Protein AF-A0A6G0WM34-F1 (afdb_monomer_lite)

Foldseek 3Di:
DQDWDKFKEFEAEPVRHTPDQIDIDTDGFQQFQLNVLVRVLVVCVVVDVVCVLDDSVQKFKDQFDCCCPPPVDTDDRNGGNDPNGRNDSVTHIYGYDYDQDPLLVLQQADDQFDAQDPQPVPPDPPPDDDFDQWFKQFAPVVVVLVVVPDDDVSVVVVVVQVVQEREQHAEQPGQQHPPPQDDPPPPDLQQSQLLSSSCRRRPDPPDGNVNSSVSVVRHDRDGPQSNVVSNCVSNVHPEHHYEYEYYALCSLPDPLDCPGSSNVNVVVVNCCSYPVDPYTYIYTYDYLDQDPVCSVCVPPPDDGDGGHHDQQFLCVVDPDPDPLLVVLSNLQTSLVLLSSLLVVVVVVCVVVVHDPVPDFCVVSLVSSVVVSCVVPVVVPPDDPAFDDAPRTHPDHPSNVPSSSQKDWACDPVDNDIDIDGRNSVVVVVVCPQPLCPVPVPLASVQVGDPDDCDPVNVLSNVLVVLLVLLRVQAQHKAQPCVSPPPADEDDRPQKIWGRNDRADEDEDQFQEDPDPDDDDDDHHDHDDLVPFDQRYWYQGHPPHPFARIKHWTWMAGPNDTDTAIDGDDDDDDPDDDDPVNVVVVRVVSHPDHPHD

Organism: NCBI:txid100861

Sequence (596 aa):
MANTREVWFVLVDSNGEARTSASSVDVSPNTSIDRFRKTVKAECDQECDYLKRFLSSMLRVYANEAVFDETRQPLGEGETIEETHGKFWTDPLLVVIPDPRTLLDDIKGWIEPKNLCNGQGMRWEYQLDETLLVTIWFSVDVARLAADGTAGEHKSELQKRLSEAYVFKVNFENGTSYKNDFPKENENEEFDISVRMLYQLIGIEDQTWNQFLNVVGEAKIPLICDVILKLAAVEKKDDMTIILCIDGFQHLMPNGTKADKFYRLLKSLCSIITTKTQFFLLVVCAATIHAPIQQVLASSSHERIILVPPVICGADILSPENPSEARLVEDMDGHGCALEILETLFLNYRGGNVDLADLKLDPIVEEVWTRLKAKYQDLFQWTDQVYLSIPGTEMTVDTLLQYGLFRHEISAAESSSRITCAFVILWWMIKKLPVFKDKPENFAEFFTECSDVSWHKFERFVALFRTIKSVVYEKHQVNLSEFHSGACFGDVSGLSIQEDYCRRVVQITHKGITGTKKLKANDCTPCELDNLDMNCVYINASGASAADIFLKTNLVKDGSTEYVLETIQCKREQATMTEERFYKEREKQRDLPICF

Structure (mmCIF, N/CA/C/O backbone):
data_AF-A0A6G0WM34-F1
#
_entry.id   AF-A0A6G0WM34-F1
#
loop_
_atom_site.group_PDB
_atom_site.id
_atom_site.type_symbol
_atom_site.label_atom_id
_atom_site.label_alt_id
_atom_site.label_comp_id
_atom_site.label_asym_id
_atom_site.label_entity_id
_atom_site.label_seq_id
_atom_site.pdbx_PDB_ins_code
_atom_site.Cartn_x
_atom_site.Cartn_y
_atom_site.Cartn_z
_atom_site.occupancy
_atom_site.B_iso_or_equiv
_atom_site.auth_seq_id
_atom_site.auth_comp_id
_atom_site.auth_asym_id
_atom_site.auth_atom_id
_atom_site.pdbx_PDB_model_num
ATOM 1 N N . MET A 1 1 ? 66.011 10.973 -36.290 1.00 48.12 1 MET A N 1
ATOM 2 C CA . MET A 1 1 ? 64.684 11.608 -36.442 1.00 48.12 1 MET A CA 1
ATOM 3 C C . MET A 1 1 ? 63.705 10.492 -36.752 1.00 48.12 1 MET A C 1
ATOM 5 O O . MET A 1 1 ? 64.069 9.628 -37.541 1.00 48.12 1 MET A O 1
ATOM 9 N N . ALA A 1 2 ? 62.552 10.433 -36.084 1.00 50.88 2 ALA A N 1
ATOM 10 C CA . ALA A 1 2 ? 61.511 9.476 -36.459 1.00 50.88 2 ALA A CA 1
ATOM 11 C C . ALA A 1 2 ? 60.895 9.932 -37.789 1.00 50.88 2 ALA A C 1
ATOM 13 O O . ALA A 1 2 ? 60.691 11.127 -37.978 1.00 50.88 2 ALA A O 1
ATOM 14 N N . ASN A 1 3 ? 60.666 9.001 -38.713 1.00 71.88 3 ASN A N 1
ATOM 15 C CA . ASN A 1 3 ? 60.168 9.311 -40.052 1.00 71.88 3 ASN A CA 1
ATOM 16 C C . ASN A 1 3 ? 58.634 9.402 -40.025 1.00 71.88 3 ASN A C 1
ATOM 18 O O . ASN A 1 3 ? 57.968 8.446 -40.415 1.00 71.88 3 ASN A O 1
ATOM 22 N N . THR A 1 4 ? 58.082 10.482 -39.467 1.00 82.62 4 THR A N 1
ATOM 23 C CA . THR A 1 4 ? 56.630 10.714 -39.463 1.00 82.62 4 THR A CA 1
ATOM 24 C C . THR A 1 4 ? 56.129 11.052 -40.864 1.00 82.62 4 THR A C 1
ATOM 26 O O . THR A 1 4 ? 56.872 11.578 -41.694 1.00 82.62 4 THR A O 1
ATOM 29 N N . ARG A 1 5 ? 54.864 10.724 -41.132 1.00 86.19 5 ARG A N 1
ATOM 30 C CA . ARG A 1 5 ? 54.136 11.176 -42.316 1.00 86.19 5 ARG A CA 1
ATOM 31 C C . ARG A 1 5 ? 52.870 11.907 -41.896 1.00 86.19 5 ARG A C 1
ATOM 33 O O . ARG A 1 5 ? 52.196 11.478 -40.961 1.00 86.19 5 ARG A O 1
ATOM 40 N N . GLU A 1 6 ? 52.535 12.944 -42.645 1.00 90.12 6 GLU A N 1
ATOM 41 C CA . GLU A 1 6 ? 51.240 13.606 -42.567 1.00 90.12 6 GLU A CA 1
ATOM 42 C C . GLU A 1 6 ? 50.147 12.659 -43.091 1.00 90.12 6 GLU A C 1
ATOM 44 O O . GLU A 1 6 ? 50.324 11.995 -44.119 1.00 90.12 6 GLU A O 1
ATOM 49 N N . VAL A 1 7 ? 49.031 12.574 -42.367 1.00 92.50 7 VAL A N 1
ATOM 50 C CA . VAL A 1 7 ? 47.833 11.831 -42.769 1.00 92.50 7 VAL A CA 1
ATOM 51 C C . VAL A 1 7 ? 46.611 12.726 -42.610 1.00 92.50 7 VAL A C 1
ATOM 53 O O . VAL A 1 7 ? 46.296 13.178 -41.509 1.00 92.50 7 VAL A O 1
ATOM 56 N N . TRP A 1 8 ? 45.926 12.953 -43.727 1.00 94.56 8 TRP A N 1
ATOM 57 C CA . TRP A 1 8 ? 44.715 13.752 -43.847 1.00 94.56 8 TRP A CA 1
ATOM 58 C C . TRP A 1 8 ? 43.474 12.958 -43.445 1.00 94.56 8 TRP A C 1
ATOM 60 O O . TRP A 1 8 ? 43.308 11.791 -43.815 1.00 94.56 8 TRP A O 1
ATOM 70 N N . PHE A 1 9 ? 42.584 13.613 -42.709 1.00 94.12 9 PHE A N 1
ATOM 71 C CA . PHE A 1 9 ? 41.321 13.067 -42.237 1.00 94.12 9 PHE A CA 1
ATOM 72 C C . PHE A 1 9 ? 40.219 14.129 -42.247 1.00 94.12 9 PHE A C 1
ATOM 74 O O . PHE A 1 9 ? 40.485 15.330 -42.231 1.00 94.12 9 PHE A O 1
ATOM 81 N N . VAL A 1 10 ? 38.967 13.685 -42.244 1.00 92.50 10 VAL A N 1
ATOM 82 C CA . VAL A 1 10 ? 37.790 14.544 -42.086 1.00 92.50 10 VAL A CA 1
ATOM 83 C C . VAL A 1 10 ? 36.862 13.944 -41.035 1.00 92.50 10 VAL A C 1
ATOM 85 O O . VAL A 1 10 ? 36.656 12.729 -41.003 1.00 92.50 10 VAL A O 1
ATOM 88 N N . LEU A 1 11 ? 36.322 14.788 -40.152 1.00 88.94 11 LEU A N 1
ATOM 89 C CA . LEU A 1 11 ? 35.279 14.377 -39.219 1.00 88.94 11 LEU A CA 1
ATOM 90 C C . LEU A 1 11 ? 33.930 14.414 -39.935 1.00 88.94 11 LEU A C 1
ATOM 92 O O . LEU A 1 11 ? 33.513 15.468 -40.417 1.00 88.94 11 LEU A O 1
ATOM 96 N N . VAL A 1 12 ? 33.241 13.277 -39.973 1.00 86.44 12 VAL A N 1
ATOM 97 C CA . VAL A 1 12 ? 31.900 13.123 -40.564 1.00 86.44 12 VAL A CA 1
ATOM 98 C C . VAL A 1 12 ? 30.946 12.495 -39.547 1.00 86.44 12 VAL A C 1
ATOM 100 O O . VAL A 1 12 ? 31.389 11.953 -38.532 1.00 86.44 12 VAL A O 1
ATOM 103 N N . ASP A 1 13 ? 29.642 12.564 -39.795 1.00 79.25 13 ASP A N 1
ATOM 104 C CA . ASP A 1 13 ? 28.641 11.851 -38.996 1.00 79.25 13 ASP A CA 1
ATOM 105 C C . ASP A 1 13 ? 28.274 10.460 -39.551 1.00 79.25 13 ASP A C 1
ATOM 107 O O . ASP A 1 13 ? 28.912 9.929 -40.461 1.00 79.25 13 ASP A O 1
ATOM 111 N N . SER A 1 14 ? 27.228 9.862 -38.977 1.00 74.88 14 SER A N 1
ATOM 112 C CA . SER A 1 14 ? 26.652 8.566 -39.354 1.00 74.88 14 SER A CA 1
ATOM 113 C C . SER A 1 14 ? 26.154 8.480 -40.806 1.00 74.88 14 SER A C 1
ATOM 115 O O . SER A 1 14 ? 26.047 7.371 -41.337 1.00 74.88 14 SER A O 1
ATOM 117 N N . ASN A 1 15 ? 25.874 9.618 -41.448 1.00 76.31 15 ASN A N 1
ATOM 118 C CA . ASN A 1 15 ? 25.404 9.727 -42.829 1.00 76.31 15 ASN A CA 1
ATOM 119 C C . ASN A 1 15 ? 26.519 10.131 -43.807 1.00 76.31 15 ASN A C 1
ATOM 121 O O . ASN A 1 15 ? 26.271 10.154 -45.008 1.00 76.31 15 ASN A O 1
ATOM 125 N N . GLY A 1 16 ? 27.726 10.427 -43.311 1.00 75.75 16 GLY A N 1
ATOM 126 C CA . GLY A 1 16 ? 28.846 10.923 -44.113 1.00 75.75 16 GLY A CA 1
ATOM 127 C C . GLY A 1 16 ? 28.898 12.449 -44.243 1.00 75.75 16 GLY A C 1
ATOM 128 O O . GLY A 1 16 ? 29.797 12.963 -44.904 1.00 75.75 16 GLY A O 1
ATOM 129 N N . GLU A 1 17 ? 27.999 13.204 -43.598 1.00 83.31 17 GLU A N 1
ATOM 130 C CA . GLU A 1 17 ? 28.036 14.668 -43.684 1.00 83.31 17 GLU A CA 1
ATOM 131 C C . GLU A 1 17 ? 29.235 15.230 -42.906 1.00 83.31 17 GLU A C 1
ATOM 133 O O . GLU A 1 17 ? 29.420 14.956 -41.714 1.00 83.31 17 GLU A O 1
ATOM 138 N N . ALA A 1 18 ? 30.048 16.050 -43.578 1.00 83.25 18 ALA A N 1
ATOM 139 C CA . ALA A 1 18 ? 31.234 16.670 -42.997 1.00 83.25 18 ALA A CA 1
ATOM 140 C C . ALA A 1 18 ? 30.883 17.613 -41.834 1.00 83.25 18 ALA A C 1
ATOM 142 O O . ALA A 1 18 ? 30.143 18.588 -41.979 1.00 83.25 18 ALA A O 1
ATOM 143 N N . ARG A 1 19 ? 31.463 17.333 -40.663 1.00 78.31 19 ARG A N 1
ATOM 144 C CA . ARG A 1 19 ? 31.359 18.142 -39.439 1.00 78.31 19 ARG A CA 1
ATOM 145 C C . ARG A 1 19 ? 32.532 19.107 -39.272 1.00 78.31 19 ARG A C 1
ATOM 147 O O . ARG A 1 19 ? 32.386 20.111 -38.579 1.00 78.31 19 ARG A O 1
ATOM 154 N N . THR A 1 20 ? 33.655 18.847 -39.939 1.00 78.81 20 THR A N 1
ATOM 155 C CA . THR A 1 20 ? 34.790 19.771 -40.070 1.00 78.81 20 THR A CA 1
ATOM 156 C C . THR A 1 20 ? 35.286 19.822 -41.511 1.00 78.81 20 THR A C 1
ATOM 158 O O . THR A 1 20 ? 34.991 18.939 -42.314 1.00 78.81 20 THR A O 1
ATOM 161 N N . SER A 1 21 ? 36.109 20.821 -41.830 1.00 82.88 21 SER A N 1
ATOM 162 C CA . SER A 1 21 ? 37.029 20.728 -42.969 1.00 82.88 21 SER A CA 1
ATOM 163 C C . SER A 1 21 ? 38.001 19.553 -42.782 1.00 82.88 21 SER A C 1
ATOM 165 O O . SER A 1 21 ? 38.206 19.085 -41.656 1.00 82.88 21 SER A O 1
ATOM 167 N N . ALA A 1 22 ? 38.630 19.102 -43.869 1.00 83.06 22 ALA A N 1
ATOM 168 C CA . ALA A 1 22 ? 39.743 18.163 -43.779 1.00 83.06 22 ALA A CA 1
ATOM 169 C C . ALA A 1 22 ? 40.917 18.793 -43.005 1.00 83.06 22 ALA A C 1
ATOM 171 O O . ALA A 1 22 ? 41.281 19.944 -43.254 1.00 83.06 22 ALA A O 1
ATOM 172 N N . SER A 1 23 ? 41.492 18.027 -42.082 1.00 88.12 23 SER A N 1
ATOM 173 C CA . SER A 1 23 ? 42.667 18.372 -41.274 1.00 88.12 23 SER A CA 1
ATOM 174 C C . SER A 1 23 ? 43.684 17.225 -41.348 1.00 88.12 23 SER A C 1
ATOM 176 O O . SER A 1 23 ? 43.436 16.216 -42.012 1.00 88.12 23 SER A O 1
ATOM 178 N N . SER A 1 24 ? 44.839 17.358 -40.706 1.00 90.75 24 SER A N 1
ATOM 179 C CA . SER A 1 24 ? 45.933 16.389 -40.797 1.00 90.75 24 SER A CA 1
ATOM 180 C C . SER A 1 24 ? 46.621 16.147 -39.460 1.00 90.75 24 SER A C 1
ATOM 182 O O . SER A 1 24 ? 46.715 17.045 -38.631 1.00 90.75 24 SER A O 1
ATOM 184 N N . VAL A 1 25 ? 47.154 14.939 -39.268 1.00 92.00 25 VAL A N 1
ATOM 185 C CA . VAL A 1 25 ? 47.993 14.585 -38.111 1.00 92.00 25 VAL A CA 1
ATOM 186 C C . VAL A 1 25 ? 49.277 13.885 -38.548 1.00 92.00 25 VAL A C 1
ATOM 188 O O . VAL A 1 25 ? 49.278 13.085 -39.485 1.00 92.00 25 VAL A O 1
ATOM 191 N N . ASP A 1 26 ? 50.368 14.145 -37.828 1.00 91.25 26 ASP A N 1
ATOM 192 C CA . ASP A 1 26 ? 51.632 13.424 -37.983 1.00 91.25 26 ASP A CA 1
ATOM 193 C C . ASP A 1 26 ? 51.549 12.026 -37.349 1.00 91.25 26 ASP A C 1
ATOM 195 O O . ASP A 1 26 ? 51.335 11.869 -36.142 1.00 91.25 26 ASP A O 1
ATOM 199 N N . VAL A 1 27 ? 51.779 10.983 -38.149 1.00 88.44 27 VAL A N 1
ATOM 200 C CA . VAL A 1 27 ? 51.793 9.587 -37.688 1.00 88.44 27 VAL A CA 1
ATOM 201 C C . VAL A 1 27 ? 53.125 8.902 -37.977 1.00 88.44 27 VAL A C 1
ATOM 203 O O . VAL A 1 27 ? 53.781 9.143 -38.989 1.00 88.44 27 VAL A O 1
ATOM 206 N N . SER A 1 28 ? 53.535 7.993 -37.090 1.00 86.62 28 SER A N 1
ATOM 207 C CA . SER A 1 28 ? 54.691 7.119 -37.341 1.00 86.62 28 SER A CA 1
ATOM 208 C C . SER A 1 28 ? 54.353 6.033 -38.381 1.00 86.62 28 SER A C 1
ATOM 210 O O . SER A 1 28 ? 53.182 5.651 -38.500 1.00 86.62 28 SER A O 1
ATOM 212 N N . PRO A 1 29 ? 55.346 5.441 -39.071 1.00 76.75 29 PRO A N 1
ATOM 213 C CA . PRO A 1 29 ? 55.137 4.245 -39.882 1.00 76.75 29 PRO A CA 1
ATOM 214 C C . PRO A 1 29 ? 54.590 3.116 -39.001 1.00 76.75 29 PRO A C 1
ATOM 216 O O . PRO A 1 29 ? 54.995 2.985 -37.843 1.00 76.75 29 PRO A O 1
ATOM 219 N N . ASN A 1 30 ? 53.668 2.312 -39.533 1.00 82.56 30 ASN A N 1
ATOM 220 C CA . ASN A 1 30 ? 52.960 1.256 -38.795 1.00 82.56 30 ASN A CA 1
ATOM 221 C C . ASN A 1 30 ? 52.139 1.764 -37.585 1.00 82.56 30 ASN A C 1
ATOM 223 O O . ASN A 1 30 ? 51.951 1.043 -36.604 1.00 82.56 30 ASN A O 1
ATOM 227 N N . THR A 1 31 ? 51.642 3.007 -37.622 1.00 88.62 31 THR A N 1
ATOM 228 C CA . THR A 1 31 ? 50.645 3.480 -36.644 1.00 88.62 31 THR A CA 1
ATOM 229 C C . THR A 1 31 ? 49.359 2.667 -36.797 1.00 88.62 31 THR A C 1
ATOM 231 O O . THR A 1 31 ? 48.813 2.586 -37.897 1.00 88.62 31 THR A O 1
ATOM 234 N N . SER A 1 32 ? 48.890 2.058 -35.704 1.00 90.94 32 SER A N 1
ATOM 235 C CA . SER A 1 32 ? 47.617 1.331 -35.677 1.00 90.94 32 SER A CA 1
ATOM 236 C C . SER A 1 32 ? 46.420 2.279 -35.677 1.00 90.94 32 SER A C 1
ATOM 238 O O . SER A 1 32 ? 46.528 3.420 -35.219 1.00 90.94 32 SER A O 1
ATOM 240 N N . ILE A 1 33 ? 45.260 1.794 -36.122 1.00 90.44 33 ILE A N 1
ATOM 241 C CA . ILE A 1 33 ? 44.013 2.568 -36.116 1.00 90.44 33 ILE A CA 1
ATOM 242 C C . ILE A 1 33 ? 43.632 3.027 -34.695 1.00 90.44 33 ILE A C 1
ATOM 244 O O . ILE A 1 33 ? 43.254 4.183 -34.524 1.00 90.44 33 ILE A O 1
ATOM 248 N N . ASP A 1 34 ? 43.819 2.208 -33.652 1.00 85.62 34 ASP A N 1
ATOM 249 C CA . ASP A 1 34 ? 43.636 2.650 -32.253 1.00 85.62 34 ASP A CA 1
ATOM 250 C C . ASP A 1 34 ? 44.518 3.865 -31.888 1.00 85.62 34 ASP A C 1
ATOM 252 O O . ASP A 1 34 ? 44.044 4.845 -31.302 1.00 85.62 34 ASP A O 1
ATOM 256 N N . ARG A 1 35 ? 45.804 3.838 -32.263 1.00 88.75 35 ARG A N 1
ATOM 257 C CA . ARG A 1 35 ? 46.723 4.950 -31.985 1.00 88.75 35 ARG A CA 1
ATOM 258 C C . ARG A 1 35 ? 46.360 6.186 -32.808 1.00 88.75 35 ARG A C 1
ATOM 260 O O . ARG A 1 35 ? 46.401 7.286 -32.270 1.00 88.75 35 ARG A O 1
ATOM 267 N N . PHE A 1 36 ? 45.945 6.006 -34.060 1.00 92.94 36 PHE A N 1
ATOM 268 C CA . PHE A 1 36 ? 45.454 7.083 -34.917 1.00 92.94 36 PHE A CA 1
ATOM 269 C C . PHE A 1 36 ? 44.232 7.788 -34.323 1.00 92.94 36 PHE A C 1
ATOM 271 O O . PHE A 1 36 ? 44.251 9.006 -34.178 1.00 92.94 36 PHE A O 1
ATOM 278 N N . ARG A 1 37 ? 43.211 7.035 -33.884 1.00 90.88 37 ARG A N 1
ATOM 279 C CA . ARG A 1 37 ? 42.016 7.593 -33.223 1.00 90.88 37 ARG A CA 1
ATOM 280 C C . ARG A 1 37 ? 42.375 8.418 -31.982 1.00 90.88 37 ARG A C 1
ATOM 282 O O . ARG A 1 37 ? 41.732 9.428 -31.707 1.00 90.88 37 ARG A O 1
ATOM 289 N N . LYS A 1 38 ? 43.399 8.002 -31.224 1.00 89.44 38 LYS A N 1
ATOM 290 C CA . LYS A 1 38 ? 43.920 8.749 -30.064 1.00 89.44 38 LYS A CA 1
ATOM 291 C C . LYS A 1 38 ? 44.612 10.049 -30.479 1.00 89.44 38 LYS A C 1
ATOM 293 O O . LYS A 1 38 ? 44.345 11.067 -29.848 1.00 89.44 38 LYS A O 1
ATOM 298 N N . THR A 1 39 ? 45.430 10.037 -31.534 1.00 91.44 39 THR A N 1
ATOM 299 C CA . THR A 1 39 ? 46.058 11.253 -32.081 1.00 91.44 39 THR A CA 1
ATOM 300 C C . THR A 1 39 ? 45.012 12.225 -32.629 1.00 91.44 39 THR A C 1
ATOM 302 O O . THR A 1 39 ? 45.003 13.377 -32.218 1.00 91.44 39 THR A O 1
ATOM 305 N N . VAL A 1 40 ? 44.079 11.757 -33.468 1.00 89.69 40 VAL A N 1
ATOM 306 C CA . VAL A 1 40 ? 42.980 12.577 -34.016 1.00 89.69 40 VAL A CA 1
ATOM 307 C C . VAL A 1 40 ? 42.151 13.208 -32.898 1.00 89.69 40 VAL A C 1
ATOM 309 O O . VAL A 1 40 ? 41.905 14.408 -32.929 1.00 89.69 40 VAL A O 1
ATOM 312 N N . LYS A 1 41 ? 41.772 12.440 -31.865 1.00 84.38 41 LYS A N 1
ATOM 313 C CA . LYS A 1 41 ? 41.063 13.006 -30.710 1.00 84.38 41 LYS A CA 1
ATOM 314 C C . LYS A 1 41 ? 41.889 14.077 -29.991 1.00 84.38 41 LYS A C 1
ATOM 316 O O . LYS A 1 41 ? 41.339 15.122 -29.672 1.00 84.38 41 LYS A O 1
ATOM 321 N N . ALA A 1 42 ? 43.175 13.830 -29.740 1.00 87.94 42 ALA A N 1
ATOM 322 C CA . ALA A 1 42 ? 44.036 14.788 -29.051 1.00 87.94 42 ALA A CA 1
ATOM 323 C C . ALA A 1 42 ? 44.243 16.084 -29.853 1.00 87.94 42 ALA A C 1
ATOM 325 O O . ALA A 1 42 ? 44.325 17.150 -29.249 1.00 87.94 42 ALA A O 1
ATOM 326 N N . GLU A 1 43 ? 44.298 16.008 -31.183 1.00 87.12 43 GLU A N 1
ATOM 327 C CA . GLU A 1 43 ? 44.373 17.178 -32.064 1.00 87.12 43 GLU A CA 1
ATOM 328 C C . GLU A 1 43 ? 43.055 17.960 -32.038 1.00 87.12 43 GLU A C 1
ATOM 330 O O . GLU A 1 43 ? 43.013 19.134 -31.670 1.00 87.12 43 GLU A O 1
ATOM 335 N N . CYS A 1 44 ? 41.937 17.284 -32.313 1.00 83.38 44 CYS A N 1
ATOM 336 C CA . CYS A 1 44 ? 40.634 17.933 -32.351 1.00 83.38 44 CYS A CA 1
ATOM 337 C C . CYS A 1 44 ? 40.212 18.504 -30.991 1.00 83.38 44 CYS A C 1
ATOM 339 O O . CYS A 1 44 ? 39.613 19.568 -30.990 1.00 83.38 44 CYS A O 1
ATOM 341 N N . ASP A 1 45 ? 40.538 17.863 -29.859 1.00 81.31 45 ASP A N 1
ATOM 342 C CA . ASP A 1 45 ? 40.256 18.382 -28.506 1.00 81.31 45 ASP A CA 1
ATOM 343 C C . ASP A 1 45 ? 41.055 19.666 -28.169 1.00 81.31 45 ASP A C 1
ATOM 345 O O . ASP A 1 45 ? 40.682 20.381 -27.232 1.00 81.31 45 ASP A O 1
ATOM 349 N N . GLN A 1 46 ? 42.152 19.954 -28.891 1.00 77.94 46 GLN A N 1
ATOM 350 C CA . GLN A 1 46 ? 42.919 21.205 -28.776 1.00 77.94 46 GLN A CA 1
ATOM 351 C C . GLN A 1 46 ? 42.321 22.326 -2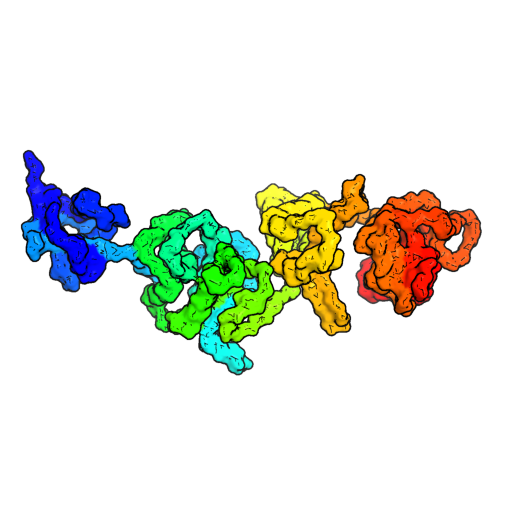9.637 1.00 77.94 46 GLN A C 1
ATOM 353 O O . GLN A 1 46 ? 42.284 23.473 -29.194 1.00 77.94 46 GLN A O 1
ATOM 358 N N . GLU A 1 47 ? 41.836 22.007 -30.842 1.00 70.12 47 GLU A N 1
ATOM 359 C CA . GLU A 1 47 ? 41.234 22.991 -31.755 1.00 70.12 47 GLU A CA 1
ATOM 360 C C . GLU A 1 47 ? 39.745 23.268 -31.470 1.00 70.12 47 GLU A C 1
ATOM 362 O O . GLU A 1 47 ? 39.255 24.367 -31.737 1.00 70.12 47 GLU A O 1
ATOM 367 N N . CYS A 1 48 ? 39.001 22.292 -30.934 1.00 61.78 48 CYS A N 1
ATOM 368 C CA . CYS A 1 48 ? 37.563 22.403 -30.695 1.00 61.78 48 CYS A CA 1
ATOM 369 C C . CYS A 1 48 ? 37.037 21.469 -29.586 1.00 61.78 48 CYS A C 1
ATOM 371 O O . CYS A 1 48 ? 37.525 20.371 -29.340 1.00 61.78 48 CYS A O 1
ATOM 373 N N . ASP A 1 49 ? 35.927 21.846 -28.956 1.00 67.12 49 ASP A N 1
ATOM 374 C CA . ASP A 1 49 ? 35.299 21.030 -27.905 1.00 67.12 49 ASP A CA 1
ATOM 375 C C . ASP A 1 49 ? 34.495 19.826 -28.453 1.00 67.12 49 ASP A C 1
ATOM 377 O O . ASP A 1 49 ? 33.872 19.083 -27.693 1.00 67.12 49 ASP A O 1
ATOM 381 N N . TYR A 1 50 ? 34.507 19.604 -29.773 1.00 63.00 50 TYR A N 1
ATOM 382 C CA . TYR A 1 50 ? 33.570 18.717 -30.472 1.00 63.00 50 TYR A CA 1
ATOM 383 C C . TYR A 1 50 ? 33.743 17.230 -30.125 1.00 63.00 50 TYR A C 1
ATOM 385 O O . TYR A 1 50 ? 32.747 16.504 -30.013 1.00 63.00 50 TYR A O 1
ATOM 393 N N . LEU A 1 51 ? 34.991 16.785 -29.919 1.00 66.88 51 LEU A N 1
ATOM 394 C CA . LEU A 1 51 ? 35.316 15.402 -29.556 1.00 66.88 51 LEU A CA 1
ATOM 395 C C . LEU A 1 51 ? 35.462 15.163 -28.047 1.00 66.88 51 LEU A C 1
ATOM 397 O O . LEU A 1 51 ? 35.566 13.999 -27.649 1.00 66.88 51 LEU A O 1
ATOM 401 N N . LYS A 1 52 ? 35.394 16.192 -27.187 1.00 71.00 52 LYS A N 1
ATOM 402 C CA . LYS A 1 52 ? 35.616 16.046 -25.731 1.00 71.00 52 LYS A CA 1
ATOM 403 C C . LYS A 1 52 ? 34.681 15.019 -25.081 1.00 71.00 52 LYS A C 1
ATOM 405 O O . LYS A 1 52 ? 35.120 14.275 -24.211 1.00 71.00 52 LYS A O 1
ATOM 410 N N . ARG A 1 53 ? 33.444 14.928 -25.581 1.00 57.44 53 ARG A N 1
ATOM 411 C CA . ARG A 1 53 ? 32.370 13.994 -25.178 1.00 57.44 53 ARG A CA 1
ATOM 412 C C . ARG A 1 53 ? 32.455 12.572 -25.763 1.00 57.44 53 ARG A C 1
ATOM 414 O O . ARG A 1 53 ? 31.545 11.781 -25.566 1.00 57.44 53 ARG A O 1
ATOM 421 N N . PHE A 1 54 ? 33.498 12.234 -26.523 1.00 60.00 54 PHE A N 1
ATOM 422 C CA . PHE A 1 54 ? 33.652 10.905 -27.126 1.00 60.00 54 PHE A CA 1
ATOM 423 C C . PHE A 1 54 ? 34.987 10.266 -26.727 1.00 60.00 54 PHE A C 1
ATOM 425 O O . PHE A 1 54 ? 36.040 10.904 -26.788 1.00 60.00 54 PHE A O 1
ATOM 432 N N . LEU A 1 55 ? 34.972 8.978 -26.368 1.00 67.50 55 LEU A N 1
ATOM 433 C CA . LEU A 1 55 ? 36.206 8.195 -26.241 1.00 67.50 55 LEU A CA 1
ATOM 434 C C . LEU A 1 55 ? 36.771 7.908 -27.638 1.00 67.50 55 LEU A C 1
ATOM 436 O O . LEU A 1 55 ? 36.023 7.558 -28.550 1.00 67.50 55 LEU A O 1
ATOM 440 N N . SER A 1 56 ? 38.094 7.979 -27.799 1.00 74.06 56 SER A N 1
ATOM 441 C CA . SER A 1 56 ? 38.759 7.721 -29.087 1.00 74.06 56 SER A CA 1
ATOM 442 C C . SER A 1 56 ? 38.466 6.327 -29.648 1.00 74.06 56 SER A C 1
ATOM 444 O O . SER A 1 56 ? 38.359 6.174 -30.859 1.00 74.06 56 SER A O 1
ATOM 446 N N . SER A 1 57 ? 38.250 5.323 -28.794 1.00 72.00 57 SER A N 1
ATOM 447 C CA . SER A 1 57 ? 37.837 3.978 -29.215 1.00 72.00 57 SER A CA 1
ATOM 448 C C . SER A 1 57 ? 36.484 3.941 -29.937 1.00 72.00 57 SER A C 1
ATOM 450 O O . SER A 1 57 ? 36.263 3.032 -30.728 1.00 72.00 57 SER A O 1
ATOM 452 N N . MET A 1 58 ? 35.594 4.918 -29.724 1.00 65.31 58 MET A N 1
ATOM 453 C CA . MET A 1 58 ? 34.281 4.955 -30.384 1.00 65.31 58 MET A CA 1
ATOM 454 C C . MET A 1 58 ? 34.327 5.484 -31.823 1.00 65.31 58 MET A C 1
ATOM 456 O O . MET A 1 58 ? 33.391 5.235 -32.581 1.00 65.31 58 MET A O 1
ATOM 460 N N . LEU A 1 59 ? 35.383 6.209 -32.205 1.00 80.81 59 LEU A N 1
ATOM 461 C CA . LEU A 1 59 ? 35.541 6.742 -33.559 1.00 80.81 59 LEU A CA 1
ATOM 462 C C . LEU A 1 59 ? 35.731 5.588 -34.550 1.00 80.81 59 LEU A C 1
ATOM 464 O O . LEU A 1 59 ? 36.551 4.701 -34.312 1.00 80.81 59 LEU A O 1
ATOM 468 N N . ARG A 1 60 ? 35.014 5.596 -35.677 1.00 85.88 60 ARG A N 1
ATOM 469 C CA . ARG A 1 60 ? 35.226 4.625 -36.765 1.00 85.88 60 ARG A CA 1
ATOM 470 C C . ARG A 1 60 ? 36.019 5.287 -37.880 1.00 85.88 60 ARG A C 1
ATOM 472 O O . ARG A 1 60 ? 35.787 6.449 -38.186 1.00 85.88 60 ARG A O 1
ATOM 479 N N . VAL A 1 61 ? 36.960 4.560 -38.471 1.00 90.44 61 VAL A N 1
ATOM 480 C CA . VAL A 1 61 ? 37.876 5.096 -39.487 1.00 90.44 61 VAL A CA 1
ATOM 481 C C . VAL A 1 61 ? 37.690 4.301 -40.769 1.00 90.44 61 VAL A C 1
ATOM 483 O O . VAL A 1 61 ? 37.768 3.077 -40.728 1.00 90.44 61 VAL A O 1
ATOM 486 N N . TYR A 1 62 ? 37.448 4.979 -41.884 1.00 92.31 62 TYR A N 1
ATOM 487 C CA . TYR A 1 62 ? 37.286 4.384 -43.212 1.00 92.31 62 TYR A CA 1
ATOM 488 C C . TYR A 1 62 ? 38.388 4.904 -44.131 1.00 92.31 62 TYR A C 1
ATOM 490 O O . TYR A 1 62 ? 38.825 6.046 -43.976 1.00 92.31 62 TYR A O 1
ATOM 498 N N . ALA A 1 63 ? 38.837 4.067 -45.071 1.00 90.56 63 ALA A N 1
ATOM 499 C CA . ALA A 1 63 ? 39.956 4.381 -45.962 1.00 90.56 63 ALA A CA 1
ATOM 500 C C . ALA A 1 63 ? 39.743 5.691 -46.745 1.00 90.56 63 ALA A C 1
ATOM 502 O O . ALA A 1 63 ? 40.675 6.486 -46.845 1.00 90.56 63 ALA A O 1
ATOM 503 N N . ASN A 1 64 ? 38.519 5.905 -47.244 1.00 90.62 64 ASN A N 1
ATOM 504 C CA . ASN A 1 64 ? 38.028 7.131 -47.874 1.00 90.62 64 ASN A CA 1
ATOM 505 C C . ASN A 1 64 ? 36.488 7.104 -48.021 1.00 90.62 64 ASN A C 1
ATOM 507 O O . ASN A 1 64 ? 35.823 6.187 -47.529 1.00 90.62 64 ASN A O 1
ATOM 511 N N . GLU A 1 65 ? 35.936 8.117 -48.699 1.00 88.62 65 GLU A N 1
ATOM 512 C CA . GLU A 1 65 ? 34.501 8.309 -48.962 1.00 88.62 65 GLU A CA 1
ATOM 513 C C . GLU A 1 65 ? 33.888 7.140 -49.749 1.00 88.62 65 GLU A C 1
ATOM 515 O O . GLU A 1 65 ? 32.890 6.567 -49.322 1.00 88.62 65 GLU A O 1
ATOM 520 N N . ALA A 1 66 ? 34.550 6.680 -50.817 1.00 87.12 66 ALA A N 1
ATOM 521 C CA . ALA A 1 66 ? 34.071 5.552 -51.621 1.00 87.12 66 ALA A CA 1
ATOM 522 C C . ALA A 1 66 ? 33.927 4.255 -50.800 1.00 87.12 66 ALA A C 1
ATOM 524 O O . ALA A 1 66 ? 32.928 3.549 -50.919 1.00 87.12 66 ALA A O 1
ATOM 525 N N . VAL A 1 67 ? 34.882 3.950 -49.912 1.00 87.62 67 VAL A N 1
ATOM 526 C CA . VAL A 1 67 ? 34.792 2.772 -49.027 1.00 87.62 67 VAL A CA 1
ATOM 527 C C . VAL A 1 67 ? 33.658 2.911 -48.005 1.00 87.62 67 VAL A C 1
ATOM 529 O O . VAL A 1 67 ? 32.985 1.915 -47.705 1.00 87.62 67 VAL A O 1
ATOM 532 N N . PHE A 1 68 ? 33.422 4.123 -47.492 1.00 86.25 68 PHE A N 1
ATOM 533 C CA . PHE A 1 68 ? 32.301 4.417 -46.597 1.00 86.25 68 PHE A CA 1
ATOM 534 C C . PHE A 1 68 ? 30.948 4.217 -47.298 1.00 86.25 68 PHE A C 1
ATOM 536 O O . PHE A 1 68 ? 30.090 3.534 -46.740 1.00 86.25 68 PHE A O 1
ATOM 543 N N . ASP A 1 69 ? 30.784 4.714 -48.524 1.00 84.44 69 ASP A N 1
ATOM 544 C CA . ASP A 1 69 ? 29.528 4.615 -49.275 1.00 84.44 69 ASP A CA 1
ATOM 545 C C . ASP A 1 69 ? 29.250 3.206 -49.821 1.00 84.44 69 ASP A C 1
ATOM 547 O O . ASP A 1 69 ? 28.139 2.694 -49.671 1.00 84.44 69 ASP A O 1
ATOM 551 N N . GLU A 1 70 ? 30.245 2.554 -50.433 1.00 82.62 70 GLU A N 1
ATOM 552 C CA . GLU A 1 70 ? 30.048 1.274 -51.128 1.00 82.62 70 GLU A CA 1
ATOM 553 C C . GLU A 1 70 ? 29.982 0.070 -50.179 1.00 82.62 70 GLU A C 1
ATOM 555 O O . GLU A 1 70 ? 29.209 -0.862 -50.412 1.00 82.62 70 GLU A O 1
ATOM 560 N N . THR A 1 71 ? 30.809 0.051 -49.126 1.00 78.69 71 THR A N 1
ATOM 561 C CA . THR A 1 71 ? 31.017 -1.164 -48.310 1.00 78.69 71 THR A CA 1
ATOM 562 C C . THR A 1 71 ? 30.621 -1.016 -46.847 1.00 78.69 71 THR A C 1
ATOM 564 O O . THR A 1 71 ? 30.300 -2.017 -46.203 1.00 78.69 71 THR A O 1
ATOM 567 N N . ARG A 1 72 ? 30.674 0.208 -46.298 1.00 78.88 72 ARG A N 1
ATOM 568 C CA . ARG A 1 72 ? 30.520 0.495 -44.860 1.00 78.88 72 ARG A CA 1
ATOM 569 C C . ARG A 1 72 ? 31.392 -0.383 -43.945 1.00 78.88 72 ARG A C 1
ATOM 571 O O . ARG A 1 72 ? 31.049 -0.586 -42.780 1.00 78.88 72 ARG A O 1
ATOM 578 N N . GLN A 1 73 ? 32.545 -0.860 -44.427 1.00 83.19 73 GLN A N 1
ATOM 579 C CA . GLN A 1 73 ? 33.523 -1.589 -43.614 1.00 83.19 73 GLN A CA 1
ATOM 580 C C . GLN A 1 73 ? 34.600 -0.632 -43.066 1.00 83.19 73 GLN A C 1
ATOM 582 O O . GLN A 1 73 ? 35.378 -0.084 -43.849 1.00 83.19 73 GLN A O 1
ATOM 587 N N . PRO A 1 74 ? 34.655 -0.388 -41.741 1.00 87.44 74 PRO A N 1
ATOM 588 C CA . PRO A 1 74 ? 35.710 0.416 -41.133 1.00 87.44 74 PRO A CA 1
ATOM 589 C C . PRO A 1 74 ? 37.008 -0.386 -40.988 1.00 87.44 74 PRO A C 1
ATOM 591 O O . PRO A 1 74 ? 36.978 -1.601 -40.791 1.00 87.44 74 PRO A O 1
ATOM 594 N N . LEU A 1 75 ? 38.136 0.321 -40.982 1.00 88.56 75 LEU A N 1
ATOM 595 C CA . LEU A 1 75 ? 39.459 -0.230 -40.698 1.00 88.56 75 LEU A CA 1
ATOM 596 C C . LEU A 1 75 ? 39.532 -0.753 -39.251 1.00 88.56 75 LEU A C 1
ATOM 598 O O . LEU A 1 75 ? 39.136 -0.072 -38.290 1.00 88.56 75 LEU A O 1
ATOM 602 N N . GLY A 1 76 ? 40.047 -1.971 -39.099 1.00 82.88 76 GLY A N 1
ATOM 603 C CA . GLY A 1 76 ? 40.144 -2.700 -37.838 1.00 82.88 76 GLY A CA 1
ATOM 604 C C . GLY A 1 76 ? 41.131 -2.077 -36.846 1.00 82.88 76 GLY A C 1
ATOM 605 O O . GLY A 1 76 ? 42.141 -1.489 -37.215 1.00 82.88 76 GLY A O 1
ATOM 606 N N . GLU A 1 77 ? 40.883 -2.224 -35.542 1.00 74.25 77 GLU A N 1
ATOM 607 C CA . GLU A 1 77 ? 41.674 -1.536 -34.498 1.00 74.25 77 GLU A CA 1
ATOM 608 C C . GLU A 1 77 ? 43.155 -1.945 -34.460 1.00 74.25 77 GLU A C 1
ATOM 610 O O . GLU A 1 77 ? 44.019 -1.133 -34.112 1.00 74.25 77 GLU A O 1
ATOM 615 N N . GLY A 1 78 ? 43.433 -3.198 -34.837 1.00 74.31 78 GLY A N 1
ATOM 616 C CA . GLY A 1 78 ? 44.776 -3.763 -34.973 1.00 74.31 78 GLY A CA 1
ATOM 617 C C . GLY A 1 78 ? 45.412 -3.580 -36.355 1.00 74.31 78 GLY A C 1
ATOM 618 O O . GLY A 1 78 ? 46.577 -3.937 -36.520 1.00 74.31 78 GLY A O 1
ATOM 619 N N . GLU A 1 79 ? 44.688 -3.037 -37.336 1.00 86.25 79 GLU A N 1
ATOM 620 C CA . GLU A 1 79 ? 45.250 -2.704 -38.646 1.00 86.25 79 GLU A CA 1
ATOM 621 C C . GLU A 1 79 ? 46.131 -1.455 -38.546 1.00 86.25 79 GLU A C 1
ATOM 623 O O . GLU A 1 79 ? 45.976 -0.614 -37.655 1.00 86.25 79 GLU A O 1
ATOM 628 N N . THR A 1 80 ? 47.082 -1.333 -39.469 1.00 88.94 80 THR A N 1
ATOM 629 C CA . THR A 1 80 ? 47.961 -0.167 -39.595 1.00 88.94 80 THR A CA 1
ATOM 630 C C . THR A 1 80 ? 47.516 0.717 -40.744 1.00 88.94 80 THR A C 1
ATOM 632 O O . THR A 1 80 ? 47.125 0.205 -41.788 1.00 88.94 80 THR A O 1
ATOM 635 N N . ILE A 1 81 ? 47.649 2.037 -40.603 1.00 86.12 81 ILE A N 1
ATOM 636 C CA . ILE A 1 81 ? 47.358 2.958 -41.709 1.00 86.12 81 ILE A CA 1
ATOM 637 C C . ILE A 1 81 ? 48.336 2.688 -42.871 1.00 86.12 81 ILE A C 1
ATOM 639 O O . ILE A 1 81 ? 49.535 2.963 -42.743 1.00 86.12 81 ILE A O 1
ATOM 643 N N . GLU A 1 82 ? 47.829 2.196 -44.004 1.00 85.31 82 GLU A N 1
ATOM 644 C CA . GLU A 1 82 ? 48.601 1.958 -45.233 1.00 85.31 82 GLU A CA 1
ATOM 645 C C . GLU A 1 82 ? 49.135 3.258 -45.855 1.00 85.31 82 GLU A C 1
ATOM 647 O O . GLU A 1 82 ? 48.544 4.325 -45.679 1.00 85.31 82 GLU A O 1
ATOM 652 N N . GLU A 1 83 ? 50.249 3.194 -46.597 1.00 80.94 83 GLU A N 1
ATOM 653 C CA . GLU A 1 83 ? 50.923 4.372 -47.186 1.00 80.94 83 GLU A CA 1
ATOM 654 C C . GLU A 1 83 ? 50.043 5.207 -48.137 1.00 80.94 83 GLU A C 1
ATOM 656 O O . GLU A 1 83 ? 50.322 6.383 -48.375 1.00 80.94 83 GLU A O 1
ATOM 661 N N . THR A 1 84 ? 48.997 4.596 -48.689 1.00 81.50 84 THR A N 1
ATOM 662 C CA . THR A 1 84 ? 48.002 5.196 -49.587 1.00 81.50 84 THR A CA 1
ATOM 663 C C . THR A 1 84 ? 46.935 6.000 -48.843 1.00 81.50 84 THR A C 1
ATOM 665 O O . THR A 1 84 ? 46.524 7.048 -49.334 1.00 81.50 84 THR A O 1
ATOM 668 N N . HIS A 1 85 ? 46.513 5.548 -47.659 1.00 88.31 85 HIS A N 1
ATOM 669 C CA . HIS A 1 85 ? 45.423 6.154 -46.893 1.00 88.31 85 HIS A CA 1
ATOM 670 C C . HIS A 1 85 ? 45.754 7.577 -46.424 1.00 88.31 85 HIS A C 1
ATOM 672 O O . HIS A 1 85 ? 46.829 7.812 -45.855 1.00 88.31 85 HIS A O 1
ATOM 678 N N . GLY A 1 86 ? 44.804 8.500 -46.622 1.00 84.88 86 GLY A N 1
ATOM 679 C CA . GLY A 1 86 ? 44.881 9.890 -46.163 1.00 84.88 86 GLY A CA 1
ATOM 680 C C . GLY A 1 86 ? 46.076 10.665 -46.723 1.00 84.88 86 GLY A C 1
ATOM 681 O O . GLY A 1 86 ? 46.560 11.599 -46.090 1.00 84.88 86 GLY A O 1
ATOM 682 N N . LYS A 1 87 ? 46.616 10.264 -47.879 1.00 87.75 87 LYS A N 1
ATOM 683 C CA . LYS A 1 87 ? 47.830 10.870 -48.447 1.00 87.75 87 LYS A CA 1
ATOM 684 C C . LYS A 1 87 ? 47.610 12.289 -48.984 1.00 87.75 87 LYS A C 1
ATOM 686 O O . LYS A 1 87 ? 48.569 13.048 -49.112 1.00 87.75 87 LYS A O 1
ATOM 691 N N . PHE A 1 88 ? 46.370 12.640 -49.313 1.00 87.38 88 PHE A N 1
ATOM 692 C CA . PHE A 1 88 ? 46.000 13.933 -49.876 1.00 87.38 88 PHE A CA 1
ATOM 693 C C . PHE A 1 88 ? 44.720 14.446 -49.216 1.00 87.38 88 PHE A C 1
ATOM 695 O O . PHE A 1 88 ? 43.806 13.672 -48.954 1.00 87.38 88 PHE A O 1
ATOM 702 N N . TRP A 1 89 ? 44.607 15.763 -49.040 1.00 85.25 89 TRP A N 1
ATOM 703 C CA . TRP A 1 89 ? 43.392 16.408 -48.523 1.00 85.25 89 TRP A CA 1
ATOM 704 C C . TRP A 1 89 ? 42.144 16.177 -49.399 1.00 85.25 89 TRP A C 1
ATOM 706 O O . TRP A 1 89 ? 41.026 16.336 -48.920 1.00 85.25 89 TRP A O 1
ATOM 716 N N . THR A 1 90 ? 42.329 15.802 -50.672 1.00 86.50 90 THR A N 1
ATOM 717 C CA . THR A 1 90 ? 41.262 15.444 -51.627 1.00 86.50 90 THR A CA 1
ATOM 718 C C . THR A 1 90 ? 40.798 13.988 -51.533 1.00 86.50 90 THR A C 1
ATOM 720 O O . THR A 1 90 ? 39.852 13.626 -52.219 1.00 86.50 90 THR A O 1
ATOM 723 N N . ASP A 1 91 ? 41.492 13.149 -50.760 1.00 89.94 91 ASP A N 1
ATOM 724 C CA . ASP A 1 91 ? 41.146 11.744 -50.487 1.00 89.94 91 ASP A CA 1
ATOM 725 C C . ASP A 1 91 ? 41.479 11.433 -49.007 1.00 89.94 91 ASP A C 1
ATOM 727 O O . ASP A 1 91 ? 42.425 10.692 -48.707 1.00 89.94 91 ASP A O 1
ATOM 731 N N . PRO A 1 92 ? 40.806 12.116 -48.054 1.00 92.25 92 PRO A N 1
ATOM 732 C CA . PRO A 1 92 ? 41.093 11.991 -46.631 1.00 92.25 92 PRO A CA 1
ATOM 733 C C . PRO A 1 92 ? 40.495 10.704 -46.047 1.00 92.25 92 PRO A C 1
ATOM 735 O O . PRO A 1 92 ? 39.471 10.201 -46.508 1.00 92.25 92 PRO A O 1
ATOM 738 N N . LEU A 1 93 ? 41.075 10.228 -44.944 1.00 93.81 93 LEU A N 1
ATOM 739 C CA . LEU A 1 93 ? 40.430 9.222 -44.098 1.00 93.81 93 LEU A CA 1
ATOM 740 C C . LEU A 1 93 ? 39.125 9.784 -43.518 1.00 93.81 93 LEU A C 1
ATOM 742 O O . LEU A 1 93 ? 39.131 10.838 -42.876 1.00 93.81 93 LEU A O 1
ATOM 746 N N . LEU A 1 94 ? 38.017 9.058 -43.662 1.00 92.25 94 LEU A N 1
ATOM 747 C CA . LEU A 1 94 ? 36.762 9.430 -43.006 1.00 92.25 94 LEU A CA 1
ATOM 748 C C . LEU A 1 94 ? 36.787 8.926 -41.566 1.00 92.25 94 LEU A C 1
ATOM 750 O O . LEU A 1 94 ? 36.753 7.720 -41.309 1.00 92.25 94 LEU A O 1
ATOM 754 N N . VAL A 1 95 ? 36.836 9.860 -40.619 1.00 91.38 95 VAL A N 1
ATOM 755 C CA . VAL A 1 95 ? 36.701 9.583 -39.190 1.00 91.38 95 VAL A CA 1
ATOM 756 C C . VAL A 1 95 ? 35.250 9.863 -38.815 1.00 91.38 95 VAL A C 1
ATOM 758 O O . VAL A 1 95 ? 34.860 10.990 -38.509 1.00 91.38 95 VAL A O 1
ATOM 761 N N . VAL A 1 96 ? 34.439 8.810 -38.876 1.00 84.94 96 VAL A N 1
ATOM 762 C CA . VAL A 1 96 ? 33.027 8.847 -38.502 1.00 84.94 96 VAL A CA 1
ATOM 763 C C . VAL A 1 96 ? 32.931 8.985 -36.991 1.00 84.94 96 VAL A C 1
ATOM 765 O O . VAL A 1 96 ? 33.283 8.075 -36.226 1.00 84.94 96 VAL A O 1
ATOM 768 N N . ILE A 1 97 ? 32.423 10.137 -36.576 1.00 77.00 97 ILE A N 1
ATOM 769 C CA . ILE A 1 97 ? 31.938 10.368 -35.227 1.00 77.00 97 ILE A CA 1
ATOM 770 C C . ILE A 1 97 ? 30.624 9.591 -35.100 1.00 77.00 97 ILE A C 1
ATOM 772 O O . ILE A 1 97 ? 29.749 9.736 -35.957 1.00 77.00 97 ILE A O 1
ATOM 776 N N . PRO A 1 98 ? 30.449 8.766 -34.055 1.00 62.72 98 PRO A N 1
ATOM 777 C CA . PRO A 1 98 ? 29.145 8.197 -33.762 1.00 62.72 98 PRO A CA 1
ATOM 778 C C . PRO A 1 98 ? 28.100 9.307 -33.622 1.00 62.72 98 PRO A C 1
ATOM 780 O O . PRO A 1 98 ? 28.330 10.286 -32.907 1.00 62.72 98 PRO A O 1
ATOM 783 N N . ASP A 1 99 ? 26.917 9.108 -34.206 1.00 58.69 99 ASP A N 1
ATOM 784 C CA . ASP A 1 99 ? 25.713 9.739 -33.655 1.00 58.69 99 ASP A CA 1
ATOM 785 C C . ASP A 1 99 ? 25.687 9.487 -32.133 1.00 58.69 99 ASP A C 1
ATOM 787 O O . ASP A 1 99 ? 26.141 8.416 -31.699 1.00 58.69 99 ASP A O 1
ATOM 791 N N . PRO A 1 100 ? 25.187 10.426 -31.302 1.00 49.59 100 PRO A N 1
ATOM 792 C CA . PRO A 1 100 ? 25.069 10.198 -29.866 1.00 49.59 100 PRO A CA 1
ATOM 793 C C . PRO A 1 100 ? 24.246 8.929 -29.673 1.00 49.59 100 PRO A C 1
ATOM 795 O O . PRO A 1 100 ? 23.066 8.912 -30.033 1.00 49.59 100 PRO A O 1
ATOM 798 N N . ARG A 1 101 ? 24.918 7.864 -29.201 1.00 51.38 101 ARG A N 1
ATOM 799 C CA . ARG A 1 101 ? 24.477 6.472 -29.375 1.00 51.38 101 ARG A CA 1
ATOM 800 C C . ARG A 1 101 ? 22.986 6.372 -29.126 1.00 51.38 101 ARG A C 1
ATOM 802 O O . ARG A 1 101 ? 22.537 6.670 -28.017 1.00 51.38 101 ARG A O 1
ATOM 809 N N . THR A 1 102 ? 22.214 5.924 -30.115 1.00 59.88 102 THR A N 1
ATOM 810 C CA . THR A 1 102 ? 20.869 5.487 -29.767 1.00 59.88 102 THR A CA 1
ATOM 811 C C . THR A 1 102 ? 21.064 4.206 -28.965 1.00 59.88 102 THR A C 1
ATOM 813 O O . THR A 1 102 ? 21.536 3.202 -29.484 1.00 59.88 102 THR A O 1
ATOM 816 N N . LEU A 1 103 ? 20.766 4.250 -27.666 1.00 66.56 103 LEU A N 1
ATOM 817 C CA . LEU A 1 103 ? 20.823 3.073 -26.782 1.00 66.56 103 LEU A CA 1
ATOM 818 C C . LEU A 1 103 ? 19.914 1.939 -27.296 1.00 66.56 103 LEU A C 1
ATOM 820 O O . LEU A 1 103 ? 20.088 0.774 -26.958 1.00 66.56 103 LEU A O 1
ATOM 824 N N . LEU A 1 104 ? 18.968 2.300 -28.166 1.00 74.75 104 LEU A N 1
ATOM 825 C CA . LEU A 1 104 ? 18.179 1.415 -29.009 1.00 74.75 104 LEU A CA 1
ATOM 826 C C . LEU A 1 104 ? 19.065 0.461 -29.835 1.00 74.75 104 LEU A C 1
ATOM 828 O O . LEU A 1 104 ? 18.756 -0.720 -29.929 1.00 74.75 104 LEU A O 1
ATOM 832 N N . ASP A 1 105 ? 20.173 0.923 -30.420 1.00 76.69 105 ASP A N 1
ATOM 833 C CA . ASP A 1 105 ? 21.064 0.088 -31.242 1.00 76.69 105 ASP A CA 1
ATOM 834 C C . ASP A 1 105 ? 21.821 -0.985 -30.448 1.00 76.69 105 ASP A C 1
ATOM 836 O O . ASP A 1 105 ? 22.226 -1.990 -31.031 1.00 76.69 105 ASP A O 1
ATOM 840 N N . ASP A 1 106 ? 21.951 -0.813 -29.131 1.00 74.88 106 ASP A N 1
ATOM 841 C CA . ASP A 1 106 ? 22.529 -1.817 -28.236 1.00 74.88 106 ASP A CA 1
ATOM 842 C C . ASP A 1 106 ? 21.519 -2.932 -27.860 1.00 74.88 106 ASP A C 1
ATOM 844 O O . ASP A 1 106 ? 21.927 -3.953 -27.298 1.00 74.88 106 ASP A O 1
ATOM 848 N N . ILE A 1 107 ? 20.223 -2.798 -28.205 1.00 81.19 107 ILE A N 1
ATOM 849 C CA . ILE A 1 107 ? 19.200 -3.847 -28.015 1.00 81.19 107 ILE A CA 1
ATOM 850 C C . ILE A 1 107 ? 19.505 -5.032 -28.945 1.00 81.19 107 ILE A C 1
ATOM 852 O O . ILE A 1 107 ? 19.406 -4.929 -30.168 1.00 81.19 107 ILE A O 1
ATOM 856 N N . LYS A 1 108 ? 19.835 -6.187 -28.353 1.00 79.75 108 LYS A N 1
ATOM 857 C CA . LYS A 1 108 ? 20.199 -7.429 -29.071 1.00 79.75 108 LYS A CA 1
ATOM 858 C C . LYS A 1 108 ? 19.082 -8.471 -29.157 1.00 79.75 108 LYS A C 1
ATOM 860 O O . LYS A 1 108 ? 19.258 -9.482 -29.832 1.00 79.75 108 LYS A O 1
ATOM 865 N N . GLY A 1 109 ? 17.960 -8.217 -28.494 1.00 82.06 109 GLY A N 1
ATOM 866 C CA . GLY A 1 109 ? 16.793 -9.091 -28.408 1.00 82.06 109 GLY A CA 1
ATOM 867 C C . GLY A 1 109 ? 16.117 -8.923 -27.056 1.00 82.06 109 GLY A C 1
ATOM 868 O O . GLY A 1 109 ? 16.516 -8.072 -26.255 1.00 82.06 109 GLY A O 1
ATOM 869 N N . TRP A 1 110 ? 15.103 -9.736 -26.794 1.00 85.00 110 TRP A N 1
ATOM 870 C CA . TRP A 1 110 ? 14.495 -9.817 -25.477 1.00 85.00 110 TRP A CA 1
ATOM 871 C C . TRP A 1 110 ? 15.420 -10.510 -24.480 1.00 85.00 110 TRP A C 1
ATOM 873 O O . TRP A 1 110 ? 15.918 -11.612 -24.709 1.00 85.00 110 TRP A O 1
ATOM 883 N N . ILE A 1 111 ? 15.606 -9.856 -23.339 1.00 70.31 111 ILE A N 1
ATOM 884 C CA . ILE A 1 111 ? 16.164 -10.446 -22.129 1.00 70.31 111 ILE A CA 1
ATOM 885 C C . ILE A 1 111 ? 15.038 -10.381 -21.107 1.00 70.31 111 ILE A C 1
ATOM 887 O O . ILE A 1 111 ? 14.471 -9.308 -20.902 1.00 70.31 111 ILE A O 1
ATOM 891 N N . GLU A 1 112 ? 14.688 -11.514 -20.493 1.00 68.56 112 GLU A N 1
ATOM 892 C CA . GLU A 1 112 ? 13.659 -11.523 -19.454 1.00 68.56 112 GLU A CA 1
ATOM 893 C C . GLU A 1 112 ? 14.102 -10.605 -18.298 1.00 68.56 112 GLU A C 1
ATOM 895 O O . GLU A 1 112 ? 15.173 -10.834 -17.722 1.00 68.56 112 GLU A O 1
ATOM 900 N N . PRO A 1 113 ? 13.340 -9.545 -17.962 1.00 60.03 113 PRO A N 1
ATOM 901 C CA . PRO A 1 113 ? 13.833 -8.532 -17.046 1.00 60.03 113 PRO A CA 1
ATOM 902 C C . PRO A 1 113 ? 14.132 -9.078 -15.653 1.00 60.03 113 PRO A C 1
ATOM 904 O O . PRO A 1 113 ? 13.251 -9.617 -14.973 1.00 60.03 113 PRO A O 1
ATOM 907 N N . LYS A 1 114 ? 15.357 -8.827 -15.168 1.00 52.22 114 LYS A N 1
ATOM 908 C CA . LYS A 1 114 ? 15.653 -8.923 -13.734 1.00 52.22 114 LYS A CA 1
ATOM 909 C C . LYS A 1 114 ? 14.643 -8.057 -12.983 1.00 52.22 114 LYS A C 1
ATOM 911 O O . LYS A 1 114 ? 14.415 -6.905 -13.348 1.00 52.22 114 LYS A O 1
ATOM 916 N N . ASN A 1 115 ? 14.023 -8.619 -11.948 1.00 51.81 115 ASN A N 1
ATOM 917 C CA . ASN A 1 115 ? 12.969 -7.924 -11.223 1.00 51.81 115 ASN A CA 1
ATOM 918 C C . ASN A 1 115 ? 13.533 -6.674 -10.523 1.00 51.81 115 ASN A C 1
ATOM 920 O O . ASN A 1 115 ? 14.246 -6.792 -9.531 1.00 51.81 115 ASN A O 1
ATOM 924 N N . LEU A 1 116 ? 13.199 -5.485 -11.034 1.00 47.53 116 LEU A N 1
ATOM 925 C CA . LEU A 1 116 ? 13.575 -4.200 -10.432 1.00 47.53 116 LEU A CA 1
ATOM 926 C C . LEU A 1 116 ? 12.725 -3.863 -9.188 1.00 47.53 116 LEU A C 1
ATOM 928 O O . LEU A 1 116 ? 12.997 -2.887 -8.486 1.00 47.53 116 LEU A O 1
ATOM 932 N N . CYS A 1 117 ? 11.698 -4.662 -8.888 1.00 43.44 117 CYS A N 1
ATOM 933 C CA . CYS A 1 117 ? 10.900 -4.566 -7.671 1.00 43.44 117 CYS A CA 1
ATOM 934 C C . CYS A 1 117 ? 11.425 -5.556 -6.617 1.00 43.44 117 CYS A C 1
ATOM 936 O O . CYS A 1 117 ? 11.131 -6.748 -6.665 1.00 43.44 117 CYS A O 1
ATOM 938 N N . ASN A 1 118 ? 12.169 -5.046 -5.629 1.00 40.66 118 ASN A N 1
ATOM 939 C CA . ASN A 1 118 ? 12.660 -5.831 -4.484 1.00 40.66 118 ASN A CA 1
ATOM 940 C C . ASN A 1 118 ? 11.586 -6.121 -3.409 1.00 40.66 118 ASN A C 1
ATOM 942 O O . ASN A 1 118 ? 11.893 -6.770 -2.412 1.00 40.66 118 ASN A O 1
ATOM 946 N N . GLY A 1 119 ? 10.345 -5.649 -3.577 1.00 39.56 119 GLY A N 1
ATOM 947 C CA . GLY A 1 119 ? 9.241 -5.947 -2.658 1.00 39.56 119 GLY A CA 1
ATOM 948 C C . GLY A 1 119 ? 8.682 -7.357 -2.876 1.00 39.56 119 GLY A C 1
ATOM 949 O O . GLY A 1 119 ? 8.271 -7.693 -3.987 1.00 39.56 119 GLY A O 1
ATOM 950 N N . GLN A 1 120 ? 8.635 -8.181 -1.823 1.00 35.09 120 GLN A N 1
ATOM 951 C CA . GLN A 1 120 ? 8.070 -9.539 -1.901 1.00 35.09 120 GLN A CA 1
ATOM 952 C C . GLN A 1 120 ? 6.553 -9.545 -2.114 1.00 35.09 120 GLN A C 1
ATOM 954 O O . GLN A 1 120 ? 6.072 -10.384 -2.877 1.00 35.09 120 GLN A O 1
ATOM 959 N N . GLY A 1 121 ? 5.839 -8.530 -1.611 1.00 37.34 121 GLY A N 1
ATOM 960 C CA . GLY A 1 121 ? 4.420 -8.261 -1.896 1.00 37.34 121 GLY A CA 1
ATOM 961 C C . GLY A 1 121 ? 4.079 -7.961 -3.368 1.00 37.34 121 GLY A C 1
ATOM 962 O O . GLY A 1 121 ? 2.990 -7.478 -3.657 1.00 37.34 121 GLY A O 1
ATOM 963 N N . MET A 1 122 ? 4.996 -8.218 -4.311 1.00 38.06 122 MET A N 1
ATOM 964 C CA . MET A 1 122 ? 4.732 -8.250 -5.753 1.00 38.06 122 MET A CA 1
ATOM 965 C C . MET A 1 122 ? 4.869 -9.640 -6.404 1.00 38.06 122 MET A C 1
ATOM 967 O O . MET A 1 122 ? 4.751 -9.758 -7.624 1.00 38.06 122 MET A O 1
ATOM 971 N N . ARG A 1 123 ? 5.032 -10.720 -5.625 1.00 36.16 123 ARG A N 1
ATOM 972 C CA . ARG A 1 123 ? 4.831 -12.104 -6.100 1.00 36.16 123 ARG A CA 1
ATOM 973 C C . ARG A 1 123 ? 3.354 -12.514 -5.993 1.00 36.16 123 ARG A C 1
ATOM 975 O O . ARG A 1 123 ? 3.001 -13.391 -5.215 1.00 36.16 123 ARG A O 1
ATOM 982 N N . TRP A 1 124 ? 2.490 -11.866 -6.773 1.00 35.91 124 TRP A N 1
ATOM 983 C CA . TRP A 1 124 ? 1.061 -12.194 -6.828 1.00 35.91 124 TRP A CA 1
ATOM 984 C C . TRP A 1 124 ? 0.849 -13.482 -7.641 1.00 35.91 124 TRP A C 1
ATOM 986 O O . TRP A 1 124 ? 0.905 -13.442 -8.868 1.00 35.91 124 TRP A O 1
ATOM 996 N N . GLU A 1 125 ? 0.577 -14.614 -6.984 1.00 30.42 125 GLU A N 1
ATOM 997 C CA . GLU A 1 125 ? 0.169 -15.852 -7.682 1.00 30.42 125 GLU A CA 1
ATOM 998 C C . GLU A 1 125 ? -1.254 -15.749 -8.278 1.00 30.42 125 GLU A C 1
ATOM 1000 O O . GLU A 1 125 ? -1.595 -16.457 -9.224 1.00 30.42 125 GLU A O 1
ATOM 1005 N N . TYR A 1 126 ? -2.067 -14.799 -7.801 1.00 33.81 126 TYR A N 1
ATOM 1006 C CA . TYR A 1 126 ? -3.454 -14.563 -8.222 1.00 33.81 126 TYR A CA 1
ATOM 1007 C C . TYR A 1 126 ? -3.583 -13.630 -9.439 1.00 33.81 126 TYR A C 1
ATOM 1009 O O . TYR A 1 126 ? -4.363 -12.681 -9.442 1.00 33.81 126 TYR A O 1
ATOM 1017 N N . GLN A 1 127 ? -2.831 -13.891 -10.510 1.00 34.66 127 GLN A N 1
ATOM 1018 C CA . GLN A 1 127 ? -2.804 -13.033 -11.707 1.00 34.66 127 GLN A CA 1
ATOM 1019 C C . GLN A 1 127 ? -4.091 -13.047 -12.572 1.00 34.66 127 GLN A C 1
ATOM 1021 O O . GLN A 1 127 ? -4.094 -12.459 -13.654 1.00 34.66 127 GLN A O 1
ATOM 1026 N N . LEU A 1 128 ? -5.167 -13.719 -12.136 1.00 29.94 128 LEU A N 1
ATOM 1027 C CA . LEU A 1 128 ? -6.398 -13.943 -12.913 1.00 29.94 128 LEU A CA 1
ATOM 1028 C C . LEU A 1 128 ? -7.709 -13.918 -12.093 1.00 29.94 128 LEU A C 1
ATOM 1030 O O . LEU A 1 128 ? -8.709 -14.447 -12.575 1.00 29.94 128 LEU A O 1
ATOM 1034 N N . ASP A 1 129 ? -7.741 -13.301 -10.905 1.00 25.16 129 ASP A N 1
ATOM 1035 C CA . ASP A 1 129 ? -9.001 -13.075 -10.168 1.00 25.16 129 ASP A CA 1
ATOM 1036 C C . ASP A 1 129 ? -9.341 -11.575 -10.053 1.00 25.16 129 ASP A C 1
ATOM 1038 O O . ASP A 1 129 ? -8.453 -10.727 -9.952 1.00 25.16 129 ASP A O 1
ATOM 1042 N N . GLU A 1 130 ? -10.628 -11.228 -10.162 1.00 29.08 130 GLU A N 1
ATOM 1043 C CA . GLU A 1 130 ? -11.103 -9.993 -10.834 1.00 29.08 130 GLU A CA 1
ATOM 1044 C C . GLU A 1 130 ? -10.935 -8.661 -10.066 1.00 29.08 130 GLU A C 1
ATOM 1046 O O . GLU A 1 130 ? -11.600 -7.667 -10.366 1.00 29.08 130 GLU A O 1
ATOM 1051 N N . THR A 1 131 ? -10.084 -8.602 -9.044 1.00 34.22 131 THR A N 1
ATOM 1052 C CA . THR A 1 131 ? -10.130 -7.520 -8.051 1.00 34.22 131 THR A CA 1
ATOM 1053 C C . THR A 1 131 ? -8.744 -6.994 -7.670 1.00 34.22 131 THR A C 1
ATOM 1055 O O . THR A 1 131 ? -8.119 -7.362 -6.681 1.00 34.22 131 THR A O 1
ATOM 1058 N N . LEU A 1 132 ? -8.274 -6.035 -8.464 1.00 29.23 132 LEU A N 1
ATOM 1059 C CA . LEU A 1 132 ? -7.155 -5.153 -8.136 1.00 29.23 132 LEU A CA 1
ATOM 1060 C C . LEU A 1 132 ? -7.451 -3.807 -8.806 1.00 29.23 132 LEU A C 1
ATOM 1062 O O . LEU A 1 132 ? -7.898 -3.790 -9.953 1.00 29.23 132 LEU A O 1
ATOM 1066 N N . LEU A 1 133 ? -7.261 -2.677 -8.115 1.00 31.97 133 LEU A N 1
ATOM 1067 C CA . LEU A 1 133 ? -7.637 -1.353 -8.642 1.00 31.97 133 LEU A CA 1
ATOM 1068 C C . LEU A 1 133 ? -6.582 -0.842 -9.640 1.00 31.97 133 LEU A C 1
ATOM 1070 O O . LEU A 1 133 ? -5.904 0.162 -9.434 1.00 31.97 133 LEU A O 1
ATOM 1074 N N . VAL A 1 134 ? -6.439 -1.577 -10.739 1.00 33.34 134 VAL A N 1
ATOM 1075 C CA . VAL A 1 134 ? -5.625 -1.212 -11.891 1.00 33.34 134 VAL A CA 1
ATOM 1076 C C . VAL A 1 134 ? -6.483 -0.355 -12.808 1.00 33.34 134 VAL A C 1
ATOM 1078 O O . VAL A 1 134 ? -7.547 -0.784 -13.254 1.00 33.34 134 VAL A O 1
ATOM 1081 N N . THR A 1 135 ? -6.007 0.837 -13.169 1.00 32.38 135 THR A N 1
ATOM 1082 C CA . THR A 1 135 ? -6.543 1.482 -14.375 1.00 32.38 135 THR A CA 1
ATOM 1083 C C . THR A 1 135 ? -5.933 0.763 -15.573 1.00 32.38 135 THR A C 1
ATOM 1085 O O . THR A 1 135 ? -4.834 1.105 -16.004 1.00 32.38 135 THR A O 1
ATOM 1088 N N . ILE A 1 136 ? -6.602 -0.293 -16.041 1.00 36.00 136 ILE A N 1
ATOM 1089 C CA . ILE A 1 136 ? -6.149 -1.070 -17.193 1.00 36.00 136 ILE A CA 1
ATOM 1090 C C . ILE A 1 136 ? -6.496 -0.281 -18.453 1.00 36.00 136 ILE A C 1
ATOM 1092 O O . ILE A 1 136 ? -7.657 -0.177 -18.847 1.00 36.00 136 ILE A O 1
ATOM 1096 N N . TRP A 1 137 ? -5.479 0.301 -19.076 1.00 36.75 137 TRP A N 1
ATOM 1097 C CA . TRP A 1 137 ? -5.634 1.022 -20.332 1.00 36.75 137 TRP A CA 1
ATOM 1098 C C . TRP A 1 137 ? -5.493 0.029 -21.490 1.00 36.75 137 TRP A C 1
ATOM 1100 O O . TRP A 1 137 ? -4.411 -0.511 -21.724 1.00 36.75 137 TRP A O 1
ATOM 1110 N N . PHE A 1 138 ? -6.593 -0.226 -22.195 1.00 30.67 138 PHE A N 1
ATOM 1111 C CA . PHE A 1 138 ? -6.644 -1.176 -23.306 1.00 30.67 138 PHE A CA 1
ATOM 1112 C C . PHE A 1 138 ? -6.421 -0.499 -24.665 1.00 30.67 138 PHE A C 1
ATOM 1114 O O . PHE A 1 138 ? -6.897 0.612 -24.904 1.00 30.67 138 PHE A O 1
ATOM 1121 N N . SER A 1 139 ? -5.786 -1.223 -25.595 1.00 31.91 139 SER A N 1
ATOM 1122 C CA . SER A 1 139 ? -5.950 -0.964 -27.033 1.00 31.91 139 SER A CA 1
ATOM 1123 C C . SER A 1 139 ? -7.431 -1.084 -27.433 1.00 31.91 139 SER A C 1
ATOM 1125 O O . SER A 1 139 ? -8.191 -1.857 -26.839 1.00 31.91 139 SER A O 1
ATOM 1127 N N . VAL A 1 140 ? -7.824 -0.366 -28.491 1.00 32.31 140 VAL A N 1
ATOM 1128 C CA . VAL A 1 140 ? -9.168 -0.405 -29.101 1.00 32.31 140 VAL A CA 1
ATOM 1129 C C . VAL A 1 140 ? -9.614 -1.840 -29.427 1.00 32.31 140 VAL A C 1
ATOM 1131 O O . VAL A 1 140 ? -10.800 -2.157 -29.325 1.00 32.31 140 VAL A O 1
ATOM 1134 N N . ASP A 1 141 ? -8.675 -2.731 -29.750 1.00 34.75 141 ASP A N 1
ATOM 1135 C CA . ASP A 1 141 ? -8.973 -4.132 -30.064 1.00 34.75 141 ASP A CA 1
ATOM 1136 C C . ASP A 1 141 ? -9.422 -4.946 -28.841 1.00 34.75 141 ASP A C 1
ATOM 1138 O O . ASP A 1 141 ? -10.280 -5.816 -28.972 1.00 34.75 141 ASP A O 1
ATOM 1142 N N . VAL A 1 142 ? -8.933 -4.635 -27.632 1.00 37.53 142 VAL A N 1
ATOM 1143 C CA . VAL A 1 142 ? -9.425 -5.292 -26.404 1.00 37.53 142 VAL A CA 1
ATOM 1144 C C . VAL A 1 142 ? -10.678 -4.624 -25.851 1.00 37.53 142 VAL A C 1
ATOM 1146 O O . VAL A 1 142 ? -11.520 -5.328 -25.304 1.00 37.53 142 VAL A O 1
ATOM 1149 N N . ALA A 1 143 ? -10.896 -3.327 -26.091 1.00 36.25 143 ALA A N 1
ATOM 1150 C CA . ALA A 1 143 ? -12.209 -2.727 -25.840 1.00 36.25 143 ALA A CA 1
ATOM 1151 C C . ALA A 1 143 ? -13.316 -3.450 -26.640 1.00 36.25 143 ALA A C 1
ATOM 1153 O O . ALA A 1 143 ? -14.382 -3.720 -26.098 1.00 36.25 143 ALA A O 1
ATOM 1154 N N . ARG A 1 144 ? -13.035 -3.861 -27.888 1.00 35.12 144 ARG A N 1
ATOM 1155 C CA . ARG A 1 144 ? -13.918 -4.748 -28.670 1.00 35.12 144 ARG A CA 1
ATOM 1156 C C . ARG A 1 144 ? -14.066 -6.142 -28.053 1.00 35.12 144 ARG A C 1
ATOM 1158 O O . ARG A 1 144 ? -15.187 -6.559 -27.785 1.00 35.12 144 ARG A O 1
ATOM 1165 N N . LEU A 1 145 ? -12.956 -6.835 -27.779 1.00 37.47 145 LEU A N 1
ATOM 1166 C CA . LEU A 1 145 ? -12.984 -8.197 -27.214 1.00 37.47 145 LEU A CA 1
ATOM 1167 C C . LEU A 1 145 ? -13.685 -8.276 -25.842 1.00 37.47 145 LEU A C 1
ATOM 1169 O O . LEU A 1 145 ? -14.276 -9.305 -25.524 1.00 37.47 145 LEU A O 1
ATOM 1173 N N . ALA A 1 146 ? -13.637 -7.207 -25.041 1.00 38.47 146 ALA A N 1
ATOM 1174 C CA . ALA A 1 146 ? -14.330 -7.110 -23.759 1.00 38.47 146 ALA A CA 1
ATOM 1175 C C . ALA A 1 146 ? -15.811 -6.709 -23.910 1.00 38.47 146 ALA A C 1
ATOM 1177 O O . ALA A 1 146 ? -16.663 -7.277 -23.229 1.00 38.47 146 ALA A O 1
ATOM 1178 N N . ALA A 1 147 ? -16.134 -5.769 -24.808 1.00 35.50 147 ALA A N 1
ATOM 1179 C CA . ALA A 1 147 ? -17.507 -5.300 -25.017 1.00 35.50 147 ALA A CA 1
ATOM 1180 C C . ALA A 1 147 ? -18.415 -6.335 -25.709 1.00 35.50 147 ALA A C 1
ATOM 1182 O O . ALA A 1 147 ? -19.609 -6.380 -25.415 1.00 35.50 147 ALA A O 1
ATOM 1183 N N . ASP A 1 148 ? -17.869 -7.186 -26.586 1.00 36.31 148 ASP A N 1
ATOM 1184 C CA . ASP A 1 148 ? -18.650 -8.199 -27.317 1.00 36.31 148 ASP A CA 1
ATOM 1185 C C . ASP A 1 148 ? -19.040 -9.424 -26.456 1.00 36.31 148 ASP A C 1
ATOM 1187 O O . ASP A 1 148 ? -19.859 -10.245 -26.878 1.00 36.31 148 ASP A O 1
ATOM 1191 N N . GLY A 1 149 ? -18.496 -9.549 -25.236 1.00 53.09 149 GLY A N 1
ATOM 1192 C CA . GLY A 1 149 ? -19.040 -10.368 -24.142 1.00 53.09 149 GLY A CA 1
ATOM 1193 C C . GLY A 1 149 ? -19.315 -11.855 -24.422 1.00 53.09 149 GLY A C 1
ATOM 1194 O O . GLY A 1 149 ? -20.122 -12.455 -23.709 1.00 53.09 149 GLY A O 1
ATOM 1195 N N . THR A 1 150 ? -18.724 -12.467 -25.458 1.00 47.06 150 THR A N 1
ATOM 1196 C CA . THR A 1 150 ? -19.137 -13.799 -25.942 1.00 47.06 150 THR A CA 1
ATOM 1197 C C . THR A 1 150 ? -18.022 -14.648 -26.583 1.00 47.06 150 THR A C 1
ATOM 1199 O O . THR A 1 150 ? -17.041 -14.146 -27.120 1.00 47.06 150 THR A O 1
ATOM 1202 N N . ALA A 1 151 ? -18.258 -15.970 -26.566 1.00 44.41 151 ALA A N 1
ATOM 1203 C CA . ALA A 1 151 ? -17.549 -17.056 -27.266 1.00 44.41 151 ALA A CA 1
ATOM 1204 C C . ALA A 1 151 ? -16.132 -17.465 -26.783 1.00 44.41 151 ALA A C 1
ATOM 1206 O O . ALA A 1 151 ? -15.255 -16.663 -26.477 1.00 44.41 151 ALA A O 1
ATOM 1207 N N . GLY A 1 152 ? -15.904 -18.787 -26.745 1.00 49.97 152 GLY A N 1
ATOM 1208 C CA . GLY A 1 152 ? -14.694 -19.400 -26.176 1.00 49.97 152 GLY A CA 1
ATOM 1209 C C . GLY A 1 152 ? -13.408 -19.218 -26.991 1.00 49.97 152 GLY A C 1
ATOM 1210 O O . GLY A 1 152 ? -12.323 -19.280 -26.417 1.00 49.97 152 GLY A O 1
ATOM 1211 N N . GLU A 1 153 ? -13.506 -18.954 -28.298 1.00 50.38 153 GLU A N 1
ATOM 1212 C CA . GLU A 1 153 ? -12.332 -18.742 -29.159 1.00 50.38 153 GLU A CA 1
ATOM 1213 C C . GLU A 1 153 ? -11.610 -17.429 -28.809 1.00 50.38 153 GLU A C 1
ATOM 1215 O O . GLU A 1 153 ? -10.398 -17.435 -28.590 1.00 50.38 153 GLU A O 1
ATOM 1220 N N . HIS A 1 154 ? -12.343 -16.323 -28.629 1.00 53.09 154 HIS A N 1
ATOM 1221 C CA . HIS A 1 154 ? -11.758 -15.023 -28.274 1.00 53.09 154 HIS A CA 1
ATOM 1222 C C . HIS A 1 154 ? -11.090 -15.016 -26.891 1.00 53.09 154 HIS A C 1
ATOM 1224 O O . HIS A 1 154 ? -10.028 -14.412 -26.725 1.00 53.09 154 HIS A O 1
ATOM 1230 N N . LYS A 1 155 ? -11.642 -15.759 -25.918 1.00 57.94 155 LYS A N 1
ATOM 1231 C CA . LYS A 1 155 ? -10.997 -15.963 -24.609 1.00 57.94 155 LYS A CA 1
ATOM 1232 C C . LYS A 1 155 ? -9.648 -16.683 -24.746 1.00 57.94 155 LYS A C 1
ATOM 1234 O O . LYS A 1 155 ? -8.697 -16.311 -24.063 1.00 57.94 155 LYS A O 1
ATOM 1239 N N . SER A 1 156 ? -9.551 -17.672 -25.640 1.00 65.12 156 SER A N 1
ATOM 1240 C CA . SER A 1 156 ? -8.307 -18.421 -25.864 1.00 65.12 156 SER A CA 1
ATOM 1241 C C . SER A 1 156 ? -7.210 -17.588 -26.543 1.00 65.12 156 SER A C 1
ATOM 1243 O O . SER A 1 156 ? -6.049 -17.690 -26.155 1.00 65.12 156 SER A O 1
ATOM 1245 N N . GLU A 1 157 ? -7.569 -16.705 -27.481 1.00 72.81 157 GLU A N 1
ATOM 1246 C CA . GLU A 1 157 ? -6.619 -15.806 -28.154 1.00 72.81 157 GLU A CA 1
ATOM 1247 C C . GLU A 1 157 ? -6.074 -14.731 -27.199 1.00 72.81 157 GLU A C 1
ATOM 1249 O O . GLU A 1 157 ? -4.863 -14.512 -27.151 1.00 72.81 157 GLU A O 1
ATOM 1254 N N . LEU A 1 158 ? -6.926 -14.108 -26.372 1.00 70.12 158 LEU A N 1
ATOM 1255 C CA . LEU A 1 158 ? -6.456 -13.154 -25.359 1.00 70.12 158 LEU A CA 1
ATOM 1256 C C . LEU A 1 158 ? -5.553 -13.838 -24.321 1.00 70.12 158 LEU A C 1
ATOM 1258 O O . LEU A 1 158 ? -4.488 -13.316 -23.996 1.00 70.12 158 LEU A O 1
ATOM 1262 N N . GLN A 1 159 ? -5.937 -15.025 -23.838 1.00 69.06 159 GLN A N 1
ATOM 1263 C CA . GLN A 1 159 ? -5.116 -15.805 -22.909 1.00 69.06 159 GLN A CA 1
ATOM 1264 C C . GLN A 1 159 ? -3.747 -16.146 -23.515 1.00 69.06 159 GLN A C 1
ATOM 1266 O O . GLN A 1 159 ? -2.727 -15.996 -22.842 1.00 69.06 159 GLN A O 1
ATOM 1271 N N . LYS A 1 160 ? -3.710 -16.537 -24.795 1.00 75.88 160 LYS A N 1
ATOM 1272 C CA . LYS A 1 160 ? -2.466 -16.785 -25.525 1.00 75.88 160 LYS A CA 1
ATOM 1273 C C . LYS A 1 160 ? -1.598 -15.525 -25.600 1.00 75.88 160 LYS A C 1
ATOM 1275 O O . LYS A 1 160 ? -0.437 -15.581 -25.198 1.00 75.88 160 LYS A O 1
ATOM 1280 N N . ARG A 1 161 ? -2.156 -14.385 -26.031 1.00 80.62 161 ARG A N 1
ATOM 1281 C CA . ARG A 1 161 ? -1.439 -13.095 -26.101 1.00 80.62 161 ARG A CA 1
ATOM 1282 C C . ARG A 1 161 ? -0.818 -12.694 -24.767 1.00 80.62 161 ARG A C 1
ATOM 1284 O O . ARG A 1 161 ? 0.340 -12.296 -24.739 1.00 80.62 161 ARG A O 1
ATOM 1291 N N . LEU A 1 162 ? -1.560 -12.844 -23.669 1.00 77.31 162 LEU A N 1
ATOM 1292 C CA . LEU A 1 162 ? -1.058 -12.556 -22.323 1.00 77.31 162 LEU A CA 1
ATOM 1293 C C . LEU A 1 162 ? 0.049 -13.534 -21.887 1.00 77.31 162 LEU A C 1
ATOM 1295 O O . LEU A 1 162 ? 0.991 -13.112 -21.225 1.00 77.31 162 LEU A O 1
ATOM 1299 N N . SER A 1 163 ? -0.022 -14.811 -22.282 1.00 69.50 163 SER A N 1
ATOM 1300 C CA . SER A 1 163 ? 1.022 -15.805 -21.975 1.00 69.50 163 SER A CA 1
ATOM 1301 C C . SER A 1 163 ? 2.308 -15.652 -22.801 1.00 69.50 163 SER A C 1
ATOM 1303 O O . SER A 1 163 ? 3.378 -16.038 -22.341 1.00 69.50 163 SER A O 1
ATOM 1305 N N . GLU A 1 164 ? 2.219 -15.066 -23.998 1.00 81.81 164 GLU A N 1
ATOM 1306 C CA . GLU A 1 164 ? 3.347 -14.799 -24.908 1.00 81.81 164 GLU A CA 1
ATOM 1307 C C . GLU A 1 164 ? 3.855 -13.340 -24.793 1.00 81.81 164 GLU A C 1
ATOM 1309 O O . GLU A 1 164 ? 4.521 -12.825 -25.694 1.00 81.81 164 GLU A O 1
ATOM 1314 N N . ALA A 1 165 ? 3.510 -12.648 -23.702 1.00 84.38 165 ALA A N 1
ATOM 1315 C CA . ALA A 1 165 ? 3.753 -11.222 -23.521 1.00 84.38 165 ALA A CA 1
ATOM 1316 C C . ALA A 1 165 ? 5.212 -10.862 -23.189 1.00 84.38 165 ALA A C 1
ATOM 1318 O O . ALA A 1 165 ? 5.857 -11.464 -22.331 1.00 84.38 165 ALA A O 1
ATOM 1319 N N . TYR A 1 166 ? 5.687 -9.765 -23.776 1.00 88.06 166 TYR A N 1
ATOM 1320 C CA . TYR A 1 166 ? 6.931 -9.097 -23.404 1.00 88.06 166 TYR A CA 1
ATOM 1321 C C . TYR A 1 166 ? 6.655 -8.162 -22.210 1.00 88.06 166 TYR A C 1
ATOM 1323 O O . TYR A 1 166 ? 6.090 -7.077 -22.374 1.00 88.06 166 TYR A O 1
ATOM 1331 N N . VAL A 1 167 ? 6.985 -8.608 -20.990 1.00 84.56 167 VAL A N 1
ATOM 1332 C CA . VAL A 1 167 ? 6.608 -7.934 -19.730 1.00 84.56 167 VAL A CA 1
ATOM 1333 C C . VAL A 1 167 ? 7.735 -7.052 -19.180 1.00 84.56 167 VAL A C 1
ATOM 1335 O O . VAL A 1 167 ? 8.685 -7.556 -18.585 1.00 84.56 167 VAL A O 1
ATOM 1338 N N . PHE A 1 168 ? 7.608 -5.732 -19.310 1.00 86.00 168 PHE A N 1
ATOM 1339 C CA . PHE A 1 168 ? 8.500 -4.754 -18.678 1.00 86.00 168 PHE A CA 1
ATOM 1340 C C . PHE A 1 168 ? 8.059 -4.442 -17.242 1.00 86.00 168 PHE A C 1
ATOM 1342 O O . PHE A 1 168 ? 6.877 -4.217 -16.983 1.00 86.00 168 PHE A O 1
ATOM 1349 N N . LYS A 1 169 ? 9.020 -4.369 -16.312 1.00 82.88 169 LYS A N 1
ATOM 1350 C CA . LYS A 1 169 ? 8.801 -4.088 -14.880 1.00 82.88 169 LYS A CA 1
ATOM 1351 C C . LYS A 1 169 ? 9.555 -2.822 -14.471 1.00 82.88 169 LYS A C 1
ATOM 1353 O O . LYS A 1 169 ? 10.733 -2.858 -14.125 1.00 82.88 169 LYS A O 1
ATOM 1358 N N . VAL A 1 170 ? 8.883 -1.682 -14.586 1.00 83.81 170 VAL A N 1
ATOM 1359 C CA . VAL A 1 170 ? 9.414 -0.336 -14.337 1.00 83.81 170 VAL A CA 1
ATOM 1360 C C . VAL A 1 170 ? 9.089 0.085 -12.904 1.00 83.81 170 VAL A C 1
ATOM 1362 O O . VAL A 1 170 ? 7.935 0.030 -12.499 1.00 83.81 170 VAL A O 1
ATOM 1365 N N . ASN A 1 171 ? 10.092 0.528 -12.142 1.00 77.31 171 ASN A N 1
ATOM 1366 C CA . ASN A 1 171 ? 9.942 0.916 -10.736 1.00 77.31 171 ASN A CA 1
ATOM 1367 C C . ASN A 1 171 ? 10.426 2.358 -10.500 1.00 77.31 171 ASN A C 1
ATOM 1369 O O . ASN A 1 171 ? 11.414 2.790 -11.097 1.00 77.31 171 ASN A O 1
ATOM 1373 N N . PHE A 1 172 ? 9.747 3.093 -9.621 1.00 73.81 172 PHE A N 1
ATOM 1374 C CA . PHE A 1 172 ? 10.139 4.424 -9.153 1.00 73.81 172 PHE A CA 1
ATOM 1375 C C . PHE A 1 172 ? 10.586 4.472 -7.678 1.00 73.81 172 PHE A C 1
ATOM 1377 O O . PHE A 1 172 ? 11.120 5.496 -7.255 1.00 73.81 172 PHE A O 1
ATOM 1384 N N . GLU A 1 173 ? 10.429 3.392 -6.903 1.00 64.88 173 GLU A N 1
ATOM 1385 C CA . GLU A 1 173 ? 10.765 3.349 -5.469 1.00 64.88 173 GLU A CA 1
ATOM 1386 C C . GLU A 1 173 ? 12.159 2.763 -5.189 1.00 64.88 173 GLU A C 1
ATOM 1388 O O . GLU A 1 173 ? 13.017 3.396 -4.565 1.00 64.88 173 GLU A O 1
ATOM 1393 N N . ASN A 1 174 ? 12.397 1.528 -5.642 1.00 59.06 174 ASN A N 1
ATOM 1394 C CA . ASN A 1 174 ? 13.509 0.699 -5.175 1.00 59.06 174 ASN A CA 1
ATOM 1395 C C . ASN A 1 174 ? 14.602 0.554 -6.240 1.00 59.06 174 ASN A C 1
ATOM 1397 O O . ASN A 1 174 ? 14.330 0.291 -7.410 1.00 59.06 174 ASN A O 1
ATOM 1401 N N . GLY A 1 175 ? 15.862 0.768 -5.839 1.00 60.25 175 GLY A N 1
ATOM 1402 C CA . GLY A 1 175 ? 17.058 0.664 -6.695 1.00 60.25 175 GLY A CA 1
ATOM 1403 C C . GLY A 1 175 ? 17.186 1.712 -7.813 1.00 60.25 175 GLY A C 1
ATOM 1404 O O . GLY A 1 175 ? 18.289 1.950 -8.295 1.00 60.25 175 GLY A O 1
ATOM 1405 N N . THR A 1 176 ? 16.081 2.353 -8.195 1.00 67.81 176 THR A N 1
ATOM 1406 C CA . THR A 1 176 ? 15.939 3.243 -9.356 1.00 67.81 176 THR A CA 1
ATOM 1407 C C . THR A 1 176 ? 15.187 4.541 -9.008 1.00 67.81 176 THR A C 1
ATOM 1409 O O . THR A 1 176 ? 14.595 5.170 -9.882 1.00 67.81 176 THR A O 1
ATOM 1412 N N . SER A 1 177 ? 15.157 4.951 -7.733 1.00 65.00 177 SER A N 1
ATOM 1413 C CA . SER A 1 177 ? 14.359 6.097 -7.263 1.00 65.00 177 SER A CA 1
ATOM 1414 C C . SER A 1 177 ? 14.892 7.473 -7.667 1.00 65.00 177 SER A C 1
ATOM 1416 O O . SER A 1 177 ? 16.082 7.665 -7.903 1.00 65.00 177 SER A O 1
ATOM 1418 N N . TYR A 1 178 ? 13.986 8.455 -7.687 1.00 60.53 178 TYR A N 1
ATOM 1419 C CA . TYR A 1 178 ? 14.283 9.872 -7.899 1.00 60.53 178 TYR A CA 1
ATOM 1420 C C . TYR A 1 178 ? 15.119 10.467 -6.757 1.00 60.53 178 TYR A C 1
ATOM 1422 O O . TYR A 1 178 ? 14.555 10.998 -5.800 1.00 60.53 178 TYR A O 1
ATOM 1430 N N . LYS A 1 179 ? 16.457 10.425 -6.849 1.00 52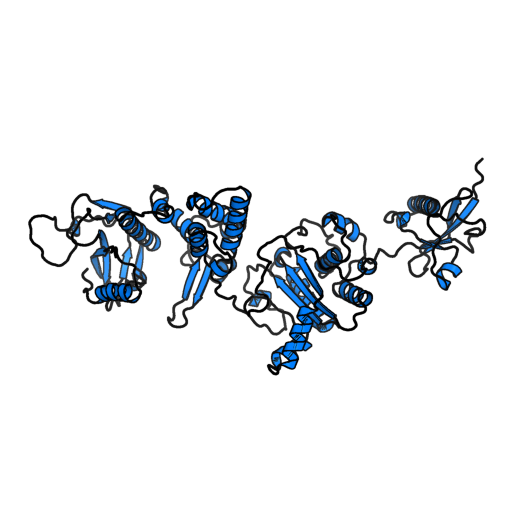.31 179 LYS A N 1
ATOM 1431 C CA . LYS A 1 179 ? 17.320 11.095 -5.861 1.00 52.31 179 LYS A CA 1
ATOM 1432 C C . LYS A 1 179 ? 17.908 12.424 -6.316 1.00 52.31 179 LYS A C 1
ATOM 1434 O O . LYS A 1 179 ? 18.141 13.236 -5.428 1.00 52.31 179 LYS A O 1
ATOM 1439 N N . ASN A 1 180 ? 18.097 12.672 -7.619 1.00 49.81 180 ASN A N 1
ATOM 1440 C CA . ASN A 1 180 ? 18.134 14.016 -8.258 1.00 49.81 180 ASN A CA 1
ATOM 1441 C C . ASN A 1 180 ? 18.374 13.974 -9.795 1.00 49.81 180 ASN A C 1
ATOM 1443 O O . ASN A 1 180 ? 18.798 14.959 -10.395 1.00 49.81 180 ASN A O 1
ATOM 1447 N N . ASP A 1 181 ? 18.156 12.836 -10.453 1.00 49.56 181 ASP A N 1
ATOM 1448 C CA . ASP A 1 181 ? 19.089 12.381 -11.500 1.00 49.56 181 ASP A CA 1
ATOM 1449 C C . ASP A 1 181 ? 18.836 12.859 -12.943 1.00 49.56 181 ASP A C 1
ATOM 1451 O O . ASP A 1 181 ? 19.487 12.366 -13.862 1.00 49.56 181 ASP A O 1
ATOM 1455 N N . PHE A 1 182 ? 17.938 13.827 -13.174 1.00 56.53 182 PHE A N 1
ATOM 1456 C CA . PHE A 1 182 ? 17.650 14.325 -14.527 1.00 56.53 182 PHE A CA 1
ATOM 1457 C C . PHE A 1 182 ? 17.681 15.860 -14.629 1.00 56.53 182 PHE A C 1
ATOM 1459 O O . PHE A 1 182 ? 16.985 16.536 -13.863 1.00 56.53 182 PHE A O 1
ATOM 1466 N N . PRO A 1 183 ? 18.447 16.435 -15.584 1.00 45.88 183 PRO A N 1
ATOM 1467 C CA . PRO A 1 183 ? 18.440 17.870 -15.847 1.00 45.88 183 PRO A CA 1
ATOM 1468 C C . PRO A 1 183 ? 17.032 18.372 -16.172 1.00 45.88 183 PRO A C 1
ATOM 1470 O O . PRO A 1 183 ? 16.306 17.756 -16.951 1.00 45.88 183 PRO A O 1
ATOM 1473 N N . LYS A 1 184 ? 16.669 19.543 -15.634 1.00 49.09 184 LYS A N 1
ATOM 1474 C CA . LYS A 1 184 ? 15.357 20.189 -15.856 1.00 49.09 184 LYS A CA 1
ATOM 1475 C C . LYS A 1 184 ? 15.075 20.558 -17.322 1.00 49.09 184 LYS A C 1
ATOM 1477 O O . LYS A 1 184 ? 13.960 20.957 -17.632 1.00 49.09 184 LYS A O 1
ATOM 1482 N N . GLU A 1 185 ? 16.080 20.442 -18.182 1.00 45.97 185 GLU A N 1
ATOM 1483 C CA . GLU A 1 185 ? 16.057 20.765 -19.612 1.00 45.97 185 GLU A CA 1
ATOM 1484 C C . GLU A 1 185 ? 15.608 19.571 -20.483 1.00 45.97 185 GLU A C 1
ATOM 1486 O O . GLU A 1 185 ? 15.279 19.747 -21.653 1.00 45.97 185 GLU A O 1
ATOM 1491 N N . ASN A 1 186 ? 15.514 18.362 -19.913 1.00 52.12 186 ASN A N 1
ATOM 1492 C CA . ASN A 1 186 ? 14.955 17.193 -20.596 1.00 52.12 186 ASN A CA 1
ATOM 1493 C C . ASN A 1 186 ? 13.423 17.174 -20.438 1.00 52.12 186 ASN A C 1
ATOM 1495 O O . ASN A 1 186 ? 12.880 16.548 -19.531 1.00 52.12 186 ASN A O 1
ATOM 1499 N N . GLU A 1 187 ? 12.720 17.883 -21.325 1.00 56.28 187 GLU A N 1
ATOM 1500 C CA . GLU A 1 187 ? 11.276 18.163 -21.206 1.00 56.28 187 GLU A CA 1
ATOM 1501 C C . GLU A 1 187 ? 10.336 16.951 -21.401 1.00 56.28 187 GLU A C 1
ATOM 1503 O O . GLU A 1 187 ? 9.141 17.055 -21.108 1.00 56.28 187 GLU A O 1
ATOM 1508 N N . ASN A 1 188 ? 10.834 15.810 -21.896 1.00 70.94 188 ASN A N 1
ATOM 1509 C CA . ASN A 1 188 ? 9.983 14.684 -22.291 1.00 70.94 188 ASN A CA 1
ATOM 1510 C C . ASN A 1 188 ? 9.550 13.801 -21.107 1.00 70.94 188 ASN A C 1
ATOM 1512 O O . ASN A 1 188 ? 10.372 13.251 -20.379 1.00 70.94 188 ASN A O 1
ATOM 1516 N N . GLU A 1 189 ? 8.239 13.613 -20.971 1.00 75.38 189 GLU A N 1
ATOM 1517 C CA . GLU A 1 189 ? 7.613 12.858 -19.881 1.00 75.38 189 GLU A CA 1
ATOM 1518 C C . GLU A 1 189 ? 7.859 11.343 -19.957 1.00 75.38 189 GLU A C 1
ATOM 1520 O O . GLU A 1 189 ? 7.891 10.680 -18.924 1.00 75.38 189 GLU A O 1
ATOM 1525 N N . GLU A 1 190 ? 8.027 10.785 -21.160 1.00 84.00 190 GLU A N 1
ATOM 1526 C CA . GLU A 1 190 ? 8.185 9.340 -21.391 1.00 84.00 190 GLU A CA 1
ATOM 1527 C C . GLU A 1 190 ? 9.574 8.813 -20.992 1.00 84.00 190 GLU A C 1
ATOM 1529 O O . GLU A 1 190 ? 9.740 7.609 -20.777 1.00 84.00 190 GLU A O 1
ATOM 1534 N N . PHE A 1 191 ? 10.566 9.707 -20.888 1.00 81.56 191 PHE A N 1
ATOM 1535 C CA . PHE A 1 191 ? 11.987 9.379 -20.725 1.00 81.56 191 PHE A CA 1
ATOM 1536 C C . PHE A 1 191 ? 12.267 8.476 -19.523 1.00 81.56 191 PHE A C 1
ATOM 1538 O O . PHE A 1 191 ? 13.021 7.508 -19.605 1.00 81.56 191 PHE A O 1
ATOM 1545 N N . ASP A 1 192 ? 11.628 8.761 -18.392 1.00 81.44 192 ASP A N 1
ATOM 1546 C CA . ASP A 1 192 ? 11.842 8.006 -17.166 1.00 81.44 192 ASP A CA 1
ATOM 1547 C C . ASP A 1 192 ? 11.409 6.539 -17.284 1.00 81.44 192 ASP A C 1
ATOM 1549 O O . ASP A 1 192 ? 11.988 5.669 -16.630 1.00 81.44 192 ASP A O 1
ATOM 1553 N N . ILE A 1 193 ? 10.412 6.256 -18.124 1.00 87.81 193 ILE A N 1
ATOM 1554 C CA . ILE A 1 193 ? 9.953 4.897 -18.404 1.00 87.81 193 ILE A CA 1
ATOM 1555 C C . ILE A 1 193 ? 10.859 4.255 -19.458 1.00 87.81 193 ILE A C 1
ATOM 1557 O O . ILE A 1 193 ? 11.363 3.157 -19.229 1.00 87.81 193 ILE A O 1
ATOM 1561 N N . SER A 1 194 ? 11.120 4.934 -20.579 1.00 88.25 194 SER A N 1
ATOM 1562 C CA . SER A 1 194 ? 11.901 4.373 -21.692 1.00 88.25 194 SER A CA 1
ATOM 1563 C C . SER A 1 194 ? 13.339 4.015 -21.292 1.00 88.25 194 SER A C 1
ATOM 1565 O O . SER A 1 194 ? 13.844 2.966 -21.691 1.00 88.25 194 SER A O 1
ATOM 1567 N N . VAL A 1 195 ? 13.983 4.806 -20.426 1.00 84.19 195 VAL A N 1
ATOM 1568 C CA . VAL A 1 195 ? 15.315 4.487 -19.879 1.00 84.19 195 VAL A CA 1
ATOM 1569 C C . VAL A 1 195 ? 15.271 3.281 -18.942 1.00 84.19 195 VAL A C 1
ATOM 1571 O O . VAL A 1 195 ? 16.181 2.455 -18.970 1.00 84.19 195 VAL A O 1
ATOM 1574 N N . ARG A 1 196 ? 14.208 3.122 -18.141 1.00 87.31 196 ARG A N 1
ATOM 1575 C CA . ARG A 1 196 ? 14.026 1.934 -17.288 1.00 87.31 196 ARG A CA 1
ATOM 1576 C C . ARG A 1 196 ? 13.719 0.681 -18.110 1.00 87.31 196 ARG A C 1
ATOM 1578 O O . ARG A 1 196 ? 14.149 -0.401 -17.719 1.00 87.31 196 ARG A O 1
ATOM 1585 N N . MET A 1 197 ? 13.034 0.810 -19.249 1.00 89.31 197 MET A N 1
ATOM 1586 C CA . MET A 1 197 ? 12.864 -0.276 -20.224 1.00 89.31 197 MET A CA 1
ATOM 1587 C C . MET A 1 197 ? 14.204 -0.654 -20.871 1.00 89.31 197 MET A C 1
ATOM 1589 O O . MET A 1 197 ? 14.535 -1.832 -20.939 1.00 89.31 197 MET A O 1
ATOM 1593 N N . LEU A 1 198 ? 15.019 0.327 -21.275 1.00 86.62 198 LEU A N 1
ATOM 1594 C CA . LEU A 1 198 ? 16.363 0.069 -21.803 1.00 86.62 198 LEU A CA 1
ATOM 1595 C C . LEU A 1 198 ? 17.279 -0.595 -20.778 1.00 86.62 198 LEU A C 1
ATOM 1597 O O . LEU A 1 198 ? 17.958 -1.555 -21.117 1.00 86.62 198 LEU A O 1
ATOM 1601 N N . TYR A 1 199 ? 17.265 -0.154 -19.522 1.00 84.94 199 TYR A N 1
ATOM 1602 C CA . TYR A 1 199 ? 18.055 -0.779 -18.459 1.00 84.94 199 TYR A CA 1
ATOM 1603 C C . TYR A 1 199 ? 17.749 -2.279 -18.296 1.00 84.94 199 TYR A C 1
ATOM 1605 O O . TYR A 1 199 ? 18.654 -3.056 -18.017 1.00 84.94 199 TYR A O 1
ATOM 1613 N N . GLN A 1 200 ? 16.506 -2.705 -18.552 1.00 85.50 200 GLN A N 1
ATOM 1614 C CA . GLN A 1 200 ? 16.123 -4.124 -18.552 1.00 85.50 200 GLN A CA 1
ATOM 1615 C C . GLN A 1 200 ? 16.632 -4.895 -19.786 1.00 85.50 200 GLN A C 1
ATOM 1617 O O . GLN A 1 200 ? 16.904 -6.086 -19.675 1.00 85.50 200 GLN A O 1
ATOM 1622 N N . LEU A 1 201 ? 16.773 -4.236 -20.944 1.00 86.00 201 LEU A N 1
ATOM 1623 C CA . LEU A 1 201 ? 17.185 -4.859 -22.214 1.00 86.00 201 LEU A CA 1
ATOM 1624 C C . LEU A 1 201 ? 18.702 -4.851 -22.461 1.00 86.00 201 LEU A C 1
ATOM 1626 O O . LEU A 1 201 ? 19.212 -5.735 -23.145 1.00 86.00 201 LEU A O 1
ATOM 1630 N N . ILE A 1 202 ? 19.408 -3.824 -21.977 1.00 81.56 202 ILE A N 1
ATOM 1631 C CA . ILE A 1 202 ? 20.828 -3.569 -22.284 1.00 81.56 202 ILE A CA 1
ATOM 1632 C C . ILE A 1 202 ? 21.697 -3.303 -21.046 1.00 81.56 202 ILE A C 1
ATOM 1634 O O . ILE A 1 202 ? 22.910 -3.140 -21.183 1.00 81.56 202 ILE A O 1
ATOM 1638 N N . GLY A 1 203 ? 21.111 -3.253 -19.845 1.00 72.75 203 GLY A N 1
ATOM 1639 C CA . GLY A 1 203 ? 21.873 -3.188 -18.599 1.00 72.75 203 GLY A CA 1
ATOM 1640 C C . GLY A 1 203 ? 22.697 -4.461 -18.410 1.00 72.75 203 GLY A C 1
ATOM 1641 O O . GLY A 1 203 ? 22.186 -5.571 -18.569 1.00 72.75 203 GLY A O 1
ATOM 1642 N N . ILE A 1 204 ? 23.983 -4.310 -18.094 1.00 71.06 204 ILE A N 1
ATOM 1643 C CA . ILE A 1 204 ? 24.867 -5.461 -17.867 1.00 71.06 204 ILE A CA 1
ATOM 1644 C C . ILE A 1 204 ? 24.739 -5.975 -16.429 1.00 71.06 204 ILE A C 1
ATOM 1646 O O . ILE A 1 204 ? 24.312 -5.260 -15.523 1.00 71.06 204 ILE A O 1
ATOM 1650 N N . GLU A 1 205 ? 25.118 -7.234 -16.213 1.00 65.25 205 GLU A N 1
ATOM 1651 C CA . GLU A 1 205 ? 25.139 -7.834 -14.879 1.00 65.25 205 GLU A CA 1
ATOM 1652 C C . GLU A 1 205 ? 26.010 -7.015 -13.906 1.00 65.25 205 GLU A C 1
ATOM 1654 O O . GLU A 1 205 ? 27.035 -6.454 -14.292 1.00 65.25 205 GLU A O 1
ATOM 1659 N N . ASP A 1 206 ? 25.540 -6.891 -12.662 1.00 68.81 206 ASP A N 1
ATOM 1660 C CA . ASP A 1 206 ? 26.107 -6.080 -11.573 1.00 68.81 206 ASP A CA 1
ATOM 1661 C C . ASP A 1 206 ? 26.249 -4.559 -11.819 1.00 68.81 206 ASP A C 1
ATOM 1663 O O . ASP A 1 206 ? 26.710 -3.831 -10.935 1.00 68.81 206 ASP A O 1
ATOM 1667 N N . GLN A 1 207 ? 25.788 -4.029 -12.959 1.00 73.62 207 GLN A N 1
ATOM 1668 C CA . GLN A 1 207 ? 25.687 -2.582 -13.169 1.00 73.62 207 GLN A CA 1
ATOM 1669 C C . GLN A 1 207 ? 24.580 -1.991 -12.293 1.00 73.62 207 GLN A C 1
ATOM 1671 O O . GLN A 1 207 ? 23.432 -2.413 -12.349 1.00 73.62 207 GLN A O 1
ATOM 1676 N N . THR A 1 208 ? 24.908 -0.968 -11.506 1.00 77.56 208 THR A N 1
ATOM 1677 C CA . THR A 1 208 ? 23.913 -0.199 -10.744 1.00 77.56 208 THR A CA 1
ATOM 1678 C C . THR A 1 208 ? 23.179 0.809 -11.629 1.00 77.56 208 THR A C 1
ATOM 1680 O O . THR A 1 208 ? 23.734 1.322 -12.604 1.00 77.56 208 THR A O 1
ATOM 1683 N N . TRP A 1 209 ? 21.962 1.189 -11.232 1.00 77.88 209 TRP A N 1
ATOM 1684 C CA . TRP A 1 209 ? 21.158 2.210 -11.916 1.00 77.88 209 TRP A CA 1
ATOM 1685 C C . TRP A 1 209 ? 21.928 3.510 -12.190 1.00 77.88 209 TRP A C 1
ATOM 1687 O O . TRP A 1 209 ? 21.918 4.004 -13.312 1.00 77.88 209 TRP A O 1
ATOM 1697 N N . ASN A 1 210 ? 22.677 4.027 -11.212 1.00 75.62 210 ASN A N 1
ATOM 1698 C CA . ASN A 1 210 ? 23.445 5.266 -11.383 1.00 75.62 210 ASN A CA 1
ATOM 1699 C C . ASN A 1 210 ? 24.616 5.096 -12.370 1.00 75.62 210 ASN A C 1
ATOM 1701 O O . ASN A 1 210 ? 24.922 6.011 -13.131 1.00 75.62 210 ASN A O 1
ATOM 1705 N N . GLN A 1 211 ? 25.256 3.921 -12.404 1.00 73.38 211 GLN A N 1
ATOM 1706 C CA . GLN A 1 211 ? 26.274 3.609 -13.415 1.00 73.38 211 GLN A CA 1
ATOM 1707 C C . GLN A 1 211 ? 25.665 3.480 -14.814 1.00 73.38 211 GLN A C 1
ATOM 1709 O O . GLN A 1 211 ? 26.332 3.822 -15.786 1.00 73.38 211 GLN A O 1
ATOM 1714 N N . PHE A 1 212 ? 24.420 3.009 -14.931 1.00 76.81 212 PHE A N 1
ATOM 1715 C CA . PHE A 1 212 ? 23.683 3.019 -16.193 1.00 76.81 212 PHE A CA 1
ATOM 1716 C C . PHE A 1 212 ? 23.305 4.446 -16.607 1.00 76.81 212 PHE A C 1
ATOM 1718 O O . PHE A 1 212 ? 23.615 4.851 -17.723 1.00 76.81 212 PHE A O 1
ATOM 1725 N N . LEU A 1 213 ? 22.743 5.256 -15.702 1.00 74.81 213 LEU A N 1
ATOM 1726 C CA . LEU A 1 213 ? 22.384 6.648 -15.991 1.00 74.81 213 LEU A CA 1
ATOM 1727 C C . LEU A 1 213 ? 23.573 7.508 -16.432 1.00 74.81 213 LEU A C 1
ATOM 1729 O O . LEU A 1 213 ? 23.410 8.325 -17.332 1.00 74.81 213 LEU A O 1
ATOM 1733 N N . ASN A 1 214 ? 24.774 7.281 -15.894 1.00 68.69 214 ASN A N 1
ATOM 1734 C CA . ASN A 1 214 ? 25.987 7.957 -16.369 1.00 68.69 214 ASN A CA 1
ATOM 1735 C C . ASN A 1 214 ? 26.328 7.637 -17.840 1.00 68.69 214 ASN A C 1
ATOM 1737 O O . ASN A 1 214 ? 26.946 8.459 -18.505 1.00 68.69 214 ASN A O 1
ATOM 1741 N N . VAL A 1 215 ? 25.926 6.470 -18.358 1.00 64.75 215 VAL A N 1
ATOM 1742 C CA . VAL A 1 215 ? 26.062 6.105 -19.784 1.00 64.75 215 VAL A CA 1
ATOM 1743 C C . VAL A 1 215 ? 24.903 6.675 -20.615 1.00 64.75 215 VAL A C 1
ATOM 1745 O O . VAL A 1 215 ? 25.081 7.002 -21.785 1.00 64.75 215 VAL A O 1
ATOM 1748 N N . VAL A 1 216 ? 23.717 6.824 -20.016 1.00 67.94 216 VAL A N 1
ATOM 1749 C CA . VAL A 1 216 ? 22.515 7.375 -20.668 1.00 67.94 216 VAL A CA 1
ATOM 1750 C C . VAL A 1 216 ? 22.553 8.901 -20.788 1.00 67.94 216 VAL A C 1
ATOM 1752 O O . VAL A 1 216 ? 22.030 9.439 -21.759 1.00 67.94 216 VAL A O 1
ATOM 1755 N N . GLY A 1 217 ? 23.159 9.607 -19.830 1.00 58.41 217 GLY A N 1
ATOM 1756 C CA . GLY A 1 217 ? 23.109 11.072 -19.720 1.00 58.41 217 GLY A CA 1
ATOM 1757 C C . GLY A 1 217 ? 23.713 11.849 -20.896 1.00 58.41 217 GLY A C 1
ATOM 1758 O O . GLY A 1 217 ? 23.435 13.035 -21.042 1.00 58.41 217 GLY A O 1
ATOM 1759 N N . GLU A 1 218 ? 24.499 11.184 -21.747 1.00 52.19 218 GLU A N 1
ATOM 1760 C CA . GLU A 1 218 ? 25.115 11.748 -22.958 1.00 52.19 218 GLU A CA 1
ATOM 1761 C C . GLU A 1 218 ? 24.433 11.268 -24.263 1.00 52.19 218 GLU A C 1
ATOM 1763 O O . GLU A 1 218 ? 24.799 11.699 -25.360 1.00 52.19 218 GLU A O 1
ATOM 1768 N N . ALA A 1 219 ? 23.443 10.374 -24.162 1.00 62.06 219 ALA A N 1
ATOM 1769 C CA . ALA A 1 219 ? 22.737 9.760 -25.285 1.00 62.06 219 ALA A CA 1
ATOM 1770 C C . ALA A 1 219 ? 21.434 10.498 -25.644 1.00 62.06 219 ALA A C 1
ATOM 1772 O O . ALA A 1 219 ? 20.860 11.243 -24.847 1.00 62.06 219 ALA A O 1
ATOM 1773 N N . LYS A 1 220 ? 20.912 10.257 -26.856 1.00 69.00 220 LYS A N 1
ATOM 1774 C CA . LYS A 1 220 ? 19.593 10.774 -27.246 1.00 69.00 220 LYS A CA 1
ATOM 1775 C C . LYS A 1 220 ? 18.494 10.103 -26.412 1.00 69.00 220 LYS A C 1
ATOM 1777 O O . LYS A 1 220 ? 18.389 8.879 -26.397 1.00 69.00 220 LYS A O 1
ATOM 1782 N N . ILE A 1 221 ? 17.641 10.925 -25.797 1.00 71.62 221 ILE A N 1
ATOM 1783 C CA . ILE A 1 221 ? 16.407 10.527 -25.100 1.00 71.62 221 ILE A CA 1
ATOM 1784 C C . ILE A 1 221 ? 15.547 9.641 -26.023 1.00 71.62 221 ILE A C 1
ATOM 1786 O O . ILE A 1 221 ? 15.090 10.133 -27.058 1.00 71.62 221 ILE A O 1
ATOM 1790 N N . PRO A 1 222 ? 15.298 8.370 -25.665 1.00 76.75 222 PRO A N 1
ATOM 1791 C CA . PRO A 1 222 ? 14.382 7.501 -26.391 1.00 76.75 222 PRO A CA 1
ATOM 1792 C C . PRO A 1 222 ? 12.947 7.676 -25.882 1.00 76.75 222 PRO A C 1
ATOM 1794 O O . PRO A 1 222 ? 12.728 7.950 -24.699 1.00 76.75 222 PRO A O 1
ATOM 1797 N N . LEU A 1 223 ? 11.958 7.472 -26.747 1.00 87.19 223 LEU A N 1
ATOM 1798 C CA . LEU A 1 223 ? 10.546 7.367 -26.366 1.00 87.19 223 LEU A CA 1
ATOM 1799 C C . LEU A 1 223 ? 10.165 5.913 -26.062 1.00 87.19 223 LEU A C 1
ATOM 1801 O O . LEU A 1 223 ? 10.877 4.981 -26.439 1.00 87.19 223 LEU A O 1
ATOM 1805 N N . ILE A 1 224 ? 9.014 5.697 -25.417 1.00 91.12 224 ILE A N 1
ATOM 1806 C CA . ILE A 1 224 ? 8.513 4.337 -25.137 1.00 91.12 224 ILE A CA 1
ATOM 1807 C C . ILE A 1 224 ? 8.276 3.583 -26.456 1.00 91.12 224 ILE A C 1
ATOM 1809 O O . ILE A 1 224 ? 8.672 2.424 -26.595 1.00 91.12 224 ILE A O 1
ATOM 1813 N N . CYS A 1 225 ? 7.702 4.263 -27.456 1.00 90.00 225 CYS A N 1
ATOM 1814 C CA . CYS A 1 225 ? 7.486 3.694 -28.786 1.00 90.00 225 CYS A CA 1
ATOM 1815 C C . CYS A 1 225 ? 8.792 3.313 -29.495 1.00 90.00 225 CYS A C 1
ATOM 1817 O O . CYS A 1 225 ? 8.821 2.286 -30.166 1.00 90.00 225 CYS A O 1
ATOM 1819 N N . ASP A 1 226 ? 9.866 4.092 -29.337 1.00 89.00 226 ASP A N 1
ATOM 1820 C CA . ASP A 1 226 ? 11.144 3.820 -30.009 1.00 89.00 226 ASP A CA 1
ATOM 1821 C C . ASP A 1 226 ? 11.769 2.517 -29.491 1.00 89.00 226 ASP A C 1
ATOM 1823 O O . ASP A 1 226 ? 12.247 1.695 -30.275 1.00 89.00 226 ASP A O 1
ATOM 1827 N N . VAL A 1 227 ? 11.713 2.298 -28.169 1.00 90.38 227 VAL A N 1
ATOM 1828 C CA . VAL A 1 227 ? 12.182 1.060 -27.523 1.00 90.38 227 VAL A CA 1
ATOM 1829 C C . VAL A 1 227 ? 11.363 -0.141 -28.002 1.00 90.38 227 VAL A C 1
ATOM 1831 O O . VAL A 1 227 ? 11.939 -1.167 -28.358 1.00 90.38 227 VAL A O 1
ATOM 1834 N N . ILE A 1 228 ? 10.033 -0.005 -28.068 1.00 92.19 228 ILE A N 1
ATOM 1835 C CA . ILE A 1 228 ? 9.127 -1.060 -28.548 1.00 92.19 228 ILE A CA 1
ATOM 1836 C C . ILE A 1 228 ? 9.397 -1.399 -30.023 1.00 92.19 228 ILE A C 1
ATOM 1838 O O . ILE A 1 228 ? 9.588 -2.567 -30.354 1.00 92.19 228 ILE A O 1
ATOM 1842 N N . LEU A 1 229 ? 9.451 -0.395 -30.906 1.00 90.69 229 LEU A N 1
ATOM 1843 C CA . LEU A 1 229 ? 9.687 -0.582 -32.343 1.00 90.69 229 LEU A CA 1
ATOM 1844 C C . LEU A 1 229 ? 11.047 -1.234 -32.612 1.00 90.69 229 LEU A C 1
ATOM 1846 O O . LEU A 1 229 ? 11.145 -2.140 -33.442 1.00 90.69 229 LEU A O 1
ATOM 1850 N N . LYS A 1 230 ? 12.092 -0.812 -31.890 1.00 89.94 230 LYS A N 1
ATOM 1851 C CA . LYS A 1 230 ? 13.421 -1.414 -32.008 1.00 89.94 230 LYS A CA 1
ATOM 1852 C C . LYS A 1 230 ? 13.427 -2.864 -31.524 1.00 89.94 230 LYS A C 1
ATOM 1854 O O . LYS A 1 230 ? 13.966 -3.716 -32.226 1.00 89.94 230 LYS A O 1
ATOM 1859 N N . LEU A 1 231 ? 12.812 -3.157 -30.375 1.00 90.94 231 LEU A N 1
ATOM 1860 C CA . LEU A 1 231 ? 12.716 -4.522 -29.854 1.00 90.94 231 LEU A CA 1
ATOM 1861 C C . LEU A 1 231 ? 11.964 -5.438 -30.832 1.00 90.94 231 LEU A C 1
ATOM 1863 O O . LEU A 1 231 ? 12.487 -6.489 -31.187 1.00 90.94 231 LEU A O 1
ATOM 1867 N N . ALA A 1 232 ? 10.808 -5.010 -31.347 1.00 90.44 232 ALA A N 1
ATOM 1868 C CA . ALA A 1 232 ? 10.032 -5.771 -32.327 1.00 90.44 232 ALA A CA 1
ATOM 1869 C C . ALA A 1 232 ? 10.822 -6.070 -33.617 1.00 90.44 232 ALA A C 1
ATOM 1871 O O . ALA A 1 232 ? 10.777 -7.189 -34.130 1.00 90.44 232 ALA A O 1
ATOM 1872 N N . ALA A 1 233 ? 11.604 -5.102 -34.112 1.00 88.81 233 ALA A N 1
ATOM 1873 C CA . ALA A 1 233 ? 12.460 -5.285 -35.285 1.00 88.81 233 ALA A CA 1
ATOM 1874 C C . ALA A 1 233 ? 13.596 -6.300 -35.048 1.00 88.81 233 ALA A C 1
ATOM 1876 O O . ALA A 1 233 ? 13.932 -7.071 -35.948 1.00 88.81 233 ALA A O 1
ATOM 1877 N N . VAL A 1 234 ? 14.179 -6.324 -33.844 1.00 88.94 234 VAL A N 1
ATOM 1878 C CA . VAL A 1 234 ? 15.245 -7.272 -33.473 1.00 88.94 234 VAL A CA 1
ATOM 1879 C C . VAL A 1 234 ? 14.683 -8.681 -33.238 1.00 88.94 234 VAL A C 1
ATOM 1881 O O . VAL A 1 234 ? 15.245 -9.656 -33.739 1.00 88.94 234 VAL A O 1
ATOM 1884 N N . GLU A 1 235 ? 13.531 -8.779 -32.572 1.00 90.69 235 GLU A N 1
ATOM 1885 C CA . GLU A 1 235 ? 12.769 -10.018 -32.352 1.00 90.69 235 GLU A CA 1
ATOM 1886 C C . GLU A 1 235 ? 12.107 -10.565 -33.632 1.00 90.69 235 GLU A C 1
ATOM 1888 O O . GLU A 1 235 ? 11.664 -11.714 -33.658 1.00 90.69 235 GLU A O 1
ATOM 1893 N N . LYS A 1 236 ? 12.051 -9.757 -34.703 1.00 89.44 236 LYS A N 1
ATOM 1894 C CA . LYS A 1 236 ? 11.377 -10.052 -35.982 1.00 89.44 236 LYS A CA 1
ATOM 1895 C C . LYS A 1 236 ? 9.892 -10.380 -35.783 1.00 89.44 236 LYS A C 1
ATOM 1897 O O . LYS A 1 236 ? 9.387 -11.389 -36.277 1.00 89.44 236 LYS A O 1
ATOM 1902 N N . LYS A 1 237 ? 9.211 -9.525 -35.017 1.00 86.38 237 LYS A N 1
ATOM 1903 C CA . LYS A 1 237 ? 7.794 -9.641 -34.654 1.00 86.38 237 LYS A CA 1
ATOM 1904 C C . LYS A 1 237 ? 6.975 -8.544 -35.329 1.00 86.38 237 LYS A C 1
ATOM 1906 O O . LYS A 1 237 ? 7.092 -7.375 -34.973 1.00 86.38 237 LYS A O 1
ATOM 1911 N N . ASP A 1 238 ? 6.108 -8.945 -36.255 1.00 83.00 238 ASP A N 1
ATOM 1912 C CA . ASP A 1 238 ? 5.143 -8.045 -36.906 1.00 83.00 238 ASP A CA 1
ATOM 1913 C C . ASP A 1 238 ? 3.884 -7.812 -36.042 1.00 83.00 238 ASP A C 1
ATOM 1915 O O . ASP A 1 238 ? 3.224 -6.785 -36.163 1.00 83.00 238 ASP A O 1
ATOM 1919 N N . ASP A 1 239 ? 3.589 -8.743 -35.128 1.00 84.56 239 ASP A N 1
ATOM 1920 C CA . ASP A 1 239 ? 2.589 -8.628 -34.062 1.00 84.56 239 ASP A CA 1
ATOM 1921 C C . ASP A 1 239 ? 3.260 -9.003 -32.733 1.00 84.56 239 ASP A C 1
ATOM 1923 O O . ASP A 1 239 ? 4.019 -9.977 -32.647 1.00 84.56 239 ASP A O 1
ATOM 1927 N N . MET A 1 240 ? 3.027 -8.191 -31.707 1.00 88.88 240 MET A N 1
ATOM 1928 C CA . MET A 1 240 ? 3.724 -8.238 -30.428 1.00 88.88 240 MET A CA 1
ATOM 1929 C C . MET A 1 240 ? 2.757 -7.816 -29.322 1.00 88.88 240 MET A C 1
ATOM 1931 O O . MET A 1 240 ? 2.039 -6.824 -29.455 1.00 88.88 240 MET A O 1
ATOM 1935 N N . THR A 1 241 ? 2.755 -8.568 -28.222 1.00 89.56 241 THR A N 1
ATOM 1936 C CA . THR A 1 241 ? 2.027 -8.217 -26.998 1.00 89.56 241 THR A CA 1
ATOM 1937 C C . THR A 1 241 ? 3.022 -7.711 -25.965 1.00 89.56 241 THR A C 1
ATOM 1939 O O . THR A 1 241 ? 3.961 -8.423 -25.619 1.00 89.56 241 THR A O 1
ATOM 1942 N N . ILE A 1 242 ? 2.828 -6.488 -25.479 1.00 89.50 242 ILE A N 1
ATOM 1943 C CA . ILE A 1 242 ? 3.671 -5.851 -24.466 1.00 89.50 242 ILE A CA 1
ATOM 1944 C C . ILE A 1 242 ? 2.827 -5.570 -23.226 1.00 89.50 242 ILE A C 1
ATOM 1946 O O . ILE A 1 242 ? 1.751 -4.981 -23.326 1.00 89.50 242 ILE A O 1
ATOM 1950 N N . ILE A 1 243 ? 3.341 -5.940 -22.054 1.00 87.38 243 ILE A N 1
ATOM 1951 C CA . ILE A 1 243 ? 2.776 -5.536 -20.764 1.00 87.38 243 ILE A CA 1
ATOM 1952 C C . ILE A 1 243 ? 3.797 -4.630 -20.083 1.00 87.38 243 ILE A C 1
ATOM 1954 O O . ILE A 1 243 ? 4.926 -5.036 -19.824 1.00 87.38 243 ILE A O 1
ATOM 1958 N N . LEU A 1 244 ? 3.409 -3.390 -19.808 1.00 88.12 244 LEU A N 1
ATOM 1959 C CA . LEU A 1 244 ? 4.234 -2.397 -19.134 1.00 88.12 244 LEU A CA 1
ATOM 1960 C C . LEU A 1 244 ? 3.693 -2.181 -17.718 1.00 88.12 244 LEU A C 1
ATOM 1962 O O . LEU A 1 244 ? 2.739 -1.428 -17.512 1.00 88.12 244 LEU A O 1
ATOM 1966 N N . CYS A 1 245 ? 4.310 -2.856 -16.750 1.00 85.19 245 CYS A N 1
ATOM 1967 C CA . CYS A 1 245 ? 4.038 -2.671 -15.330 1.00 85.19 245 CYS A CA 1
ATOM 1968 C C . CYS A 1 245 ? 4.878 -1.507 -14.795 1.00 85.19 245 CYS A C 1
ATOM 1970 O O . CYS A 1 245 ? 6.098 -1.498 -14.961 1.00 85.19 245 CYS A O 1
ATOM 1972 N N . ILE A 1 246 ? 4.226 -0.537 -14.156 1.00 83.12 246 ILE A N 1
ATOM 1973 C CA . ILE A 1 246 ? 4.818 0.688 -13.618 1.00 83.12 246 ILE A CA 1
ATOM 1974 C C . ILE A 1 246 ? 4.462 0.781 -12.134 1.00 83.12 246 ILE A C 1
ATOM 1976 O O . ILE A 1 246 ? 3.294 0.946 -11.786 1.00 83.12 246 ILE A O 1
ATOM 1980 N N . ASP A 1 247 ? 5.468 0.700 -11.273 1.00 76.44 247 ASP A N 1
ATOM 1981 C CA . ASP A 1 247 ? 5.340 0.718 -9.815 1.00 76.44 247 ASP A CA 1
ATOM 1982 C C . ASP A 1 247 ? 5.896 2.015 -9.202 1.00 76.44 247 ASP A C 1
ATOM 1984 O O . ASP A 1 247 ? 6.837 2.615 -9.729 1.00 76.44 247 ASP A O 1
ATOM 1988 N N . GLY A 1 248 ? 5.308 2.461 -8.091 1.00 70.81 248 GLY A N 1
ATOM 1989 C CA . GLY A 1 248 ? 5.679 3.701 -7.407 1.00 70.81 248 GLY A CA 1
ATOM 1990 C C . GLY A 1 248 ? 5.317 4.984 -8.166 1.00 70.81 248 GLY A C 1
ATOM 1991 O O . GLY A 1 248 ? 5.992 6.004 -8.015 1.00 70.81 248 GLY A O 1
ATOM 1992 N N . PHE A 1 249 ? 4.279 4.980 -9.009 1.00 76.19 249 PHE A N 1
ATOM 1993 C CA . PHE A 1 249 ? 3.964 6.106 -9.903 1.00 76.19 249 PHE A CA 1
ATOM 1994 C C . PHE A 1 249 ? 3.695 7.433 -9.152 1.00 76.19 249 PHE A C 1
ATOM 1996 O O . PHE A 1 249 ? 3.886 8.516 -9.706 1.00 76.19 249 PHE A O 1
ATOM 2003 N N . GLN A 1 250 ? 3.340 7.378 -7.861 1.00 69.44 250 GLN A N 1
ATOM 2004 C CA . GLN A 1 250 ? 3.195 8.550 -6.987 1.00 69.44 250 GLN A CA 1
ATOM 2005 C C . GLN A 1 250 ? 4.500 9.321 -6.716 1.00 69.44 250 GLN A C 1
ATOM 2007 O O . GLN A 1 250 ? 4.444 10.513 -6.418 1.00 69.44 250 GLN A O 1
ATOM 2012 N N . HIS A 1 251 ? 5.678 8.701 -6.873 1.00 73.31 251 HIS A N 1
ATOM 2013 C CA . HIS A 1 251 ? 6.981 9.367 -6.680 1.00 73.31 251 HIS A CA 1
ATOM 2014 C C . HIS A 1 251 ? 7.306 10.405 -7.767 1.00 73.31 251 HIS A C 1
ATOM 2016 O O . HIS A 1 251 ? 8.306 11.111 -7.680 1.00 73.31 251 HIS A O 1
ATOM 2022 N N . LEU A 1 252 ? 6.419 10.571 -8.755 1.00 72.06 252 LEU A N 1
ATOM 2023 C CA . LEU A 1 252 ? 6.378 11.733 -9.650 1.00 72.06 252 LEU A CA 1
ATOM 2024 C C . LEU A 1 252 ? 5.913 13.028 -8.949 1.00 72.06 252 LEU A C 1
ATOM 2026 O O . LEU A 1 252 ? 5.875 14.076 -9.594 1.00 72.06 252 LEU A O 1
ATOM 2030 N N . MET A 1 253 ? 5.585 12.959 -7.651 1.00 64.69 253 MET A N 1
ATOM 2031 C CA . MET A 1 253 ? 5.190 14.072 -6.778 1.00 64.69 253 MET A CA 1
ATOM 2032 C C . MET A 1 253 ? 4.027 14.897 -7.359 1.00 64.69 253 MET A C 1
ATOM 2034 O O . MET A 1 253 ? 4.203 16.083 -7.664 1.00 64.69 253 MET A O 1
ATOM 2038 N N . PRO A 1 254 ? 2.835 14.287 -7.541 1.00 63.97 254 PRO A N 1
ATOM 2039 C CA . PRO A 1 254 ? 1.671 14.988 -8.065 1.00 63.97 254 PRO A CA 1
ATOM 2040 C C . PRO A 1 254 ? 1.317 16.174 -7.161 1.00 63.97 254 PRO A C 1
ATOM 2042 O O . PRO A 1 254 ? 1.097 16.018 -5.962 1.00 63.97 254 PRO A O 1
ATOM 2045 N N . ASN A 1 255 ? 1.227 17.367 -7.745 1.00 62.56 255 ASN A N 1
ATOM 2046 C CA . ASN A 1 255 ? 0.882 18.601 -7.031 1.00 62.56 255 ASN A CA 1
ATOM 2047 C C . ASN A 1 255 ? -0.600 18.985 -7.207 1.00 62.56 255 ASN A C 1
ATOM 2049 O O . ASN A 1 255 ? -1.016 20.080 -6.832 1.00 62.56 255 ASN A O 1
ATOM 2053 N N . GLY A 1 256 ? -1.388 18.092 -7.815 1.00 61.25 256 GLY A N 1
ATOM 2054 C CA . GLY A 1 256 ? -2.814 18.279 -8.085 1.00 61.25 256 GLY A CA 1
ATOM 2055 C C . GLY A 1 256 ? -3.115 19.124 -9.327 1.00 61.25 256 GLY A C 1
ATOM 2056 O O . GLY A 1 256 ? -4.283 19.290 -9.679 1.00 61.25 256 GLY A O 1
ATOM 2057 N N . THR A 1 257 ? -2.099 19.645 -10.024 1.00 65.50 257 THR A N 1
ATOM 2058 C CA . THR A 1 257 ? -2.291 20.418 -11.257 1.00 65.50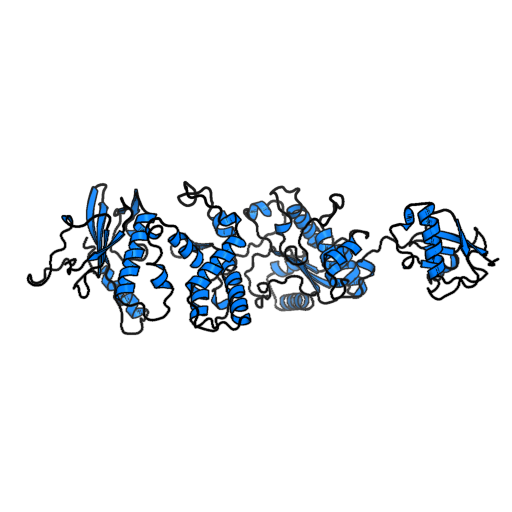 257 THR A CA 1
ATOM 2059 C C . THR A 1 257 ? -2.083 19.551 -12.495 1.00 65.50 257 THR A C 1
ATOM 2061 O O . THR A 1 257 ? -1.135 18.779 -12.598 1.00 65.50 257 THR A O 1
ATOM 2064 N N . LYS A 1 258 ? -2.912 19.762 -13.525 1.00 66.00 258 LYS A N 1
ATOM 2065 C CA . LYS A 1 258 ? -2.821 19.054 -14.820 1.00 66.00 258 LYS A CA 1
ATOM 2066 C C . LYS A 1 258 ? -1.515 19.304 -15.602 1.00 66.00 258 LYS A C 1
ATOM 2068 O O . LYS A 1 258 ? -1.357 18.761 -16.692 1.00 66.00 258 LYS A O 1
ATOM 2073 N N . ALA A 1 259 ? -0.628 20.158 -15.090 1.00 66.06 259 ALA A N 1
ATOM 2074 C CA . ALA A 1 259 ? 0.679 20.468 -15.664 1.00 66.06 259 ALA A CA 1
ATOM 2075 C C . ALA A 1 259 ? 1.830 19.679 -15.008 1.00 66.06 259 ALA A C 1
ATOM 2077 O O . ALA A 1 259 ? 2.951 19.703 -15.524 1.00 66.06 259 ALA A O 1
ATOM 2078 N N . ASP A 1 260 ? 1.588 18.988 -13.887 1.00 75.12 260 ASP A N 1
ATOM 2079 C CA . ASP A 1 260 ? 2.630 18.200 -13.231 1.00 75.12 260 ASP A CA 1
ATOM 2080 C C . ASP A 1 260 ? 3.037 16.955 -14.040 1.00 75.12 260 ASP A C 1
ATOM 2082 O O . ASP A 1 260 ? 2.413 16.575 -15.037 1.00 75.12 260 ASP A O 1
ATOM 2086 N N . LYS A 1 261 ? 4.153 16.345 -13.635 1.00 77.38 261 LYS A N 1
ATOM 2087 C CA . LYS A 1 261 ? 4.765 15.228 -14.359 1.00 77.38 261 LYS A CA 1
ATOM 2088 C C . LYS A 1 261 ? 3.900 13.961 -14.328 1.00 77.38 261 LYS A C 1
ATOM 2090 O O . LYS A 1 261 ? 3.897 13.225 -15.310 1.00 77.38 261 LYS A O 1
ATOM 2095 N N . PHE A 1 262 ? 3.136 13.741 -13.256 1.00 79.31 262 PHE A N 1
ATOM 2096 C CA . PHE A 1 262 ? 2.233 12.600 -13.099 1.00 79.31 262 PHE A CA 1
ATOM 2097 C C . PHE A 1 262 ? 1.100 12.657 -14.131 1.00 79.31 262 PHE A C 1
ATOM 2099 O O . PHE A 1 262 ? 0.939 11.727 -14.923 1.00 79.31 262 PHE A O 1
ATOM 2106 N N . TYR A 1 263 ? 0.355 13.770 -14.193 1.00 77.75 263 TYR A N 1
ATOM 2107 C CA . TYR A 1 263 ? -0.769 13.901 -15.134 1.00 77.75 263 TYR A CA 1
ATOM 2108 C C . TYR A 1 263 ? -0.306 13.913 -16.592 1.00 77.75 263 TYR A C 1
ATOM 2110 O O . TYR A 1 263 ? -0.984 13.353 -17.458 1.00 77.75 263 TYR A O 1
ATOM 2118 N N . ARG A 1 264 ? 0.839 14.548 -16.875 1.00 80.81 264 ARG A N 1
ATOM 2119 C CA . ARG A 1 264 ? 1.395 14.598 -18.229 1.00 80.81 264 ARG A CA 1
ATOM 2120 C C . ARG A 1 264 ? 1.851 13.215 -18.711 1.00 80.81 264 ARG A C 1
ATOM 2122 O O . ARG A 1 264 ? 1.400 12.775 -19.767 1.00 80.81 264 ARG A O 1
ATOM 2129 N N . LEU A 1 265 ? 2.606 12.471 -17.896 1.00 84.75 265 LEU A N 1
ATOM 2130 C CA . LEU A 1 265 ? 3.024 11.106 -18.231 1.00 84.75 265 LEU A CA 1
ATOM 2131 C C . LEU A 1 265 ? 1.832 10.149 -18.370 1.00 84.75 265 LEU A C 1
ATOM 2133 O O . LEU A 1 265 ? 1.762 9.404 -19.345 1.00 84.75 265 LEU A O 1
ATOM 2137 N N . LEU A 1 266 ? 0.843 10.226 -17.472 1.00 82.75 266 LEU A N 1
ATOM 2138 C CA . LEU A 1 266 ? -0.390 9.439 -17.580 1.00 82.75 266 LEU A CA 1
ATOM 2139 C C . LEU A 1 266 ? -1.118 9.702 -18.908 1.00 82.75 266 LEU A C 1
ATOM 2141 O O . LEU A 1 266 ? -1.546 8.768 -19.587 1.00 82.75 266 LEU A O 1
ATOM 2145 N N . LYS A 1 267 ? -1.210 10.972 -19.322 1.00 80.81 267 LYS A N 1
ATOM 2146 C CA . LYS A 1 267 ? -1.784 11.365 -20.615 1.00 80.81 267 LYS A CA 1
ATOM 2147 C C . LYS A 1 267 ? -0.950 10.859 -21.799 1.00 80.81 267 LYS A C 1
ATOM 2149 O O . LYS A 1 267 ? -1.538 10.447 -22.801 1.00 80.81 267 LYS A O 1
ATOM 2154 N N . SER A 1 268 ? 0.382 10.873 -21.705 1.00 86.06 268 SER A N 1
ATOM 2155 C CA . SER A 1 268 ? 1.240 10.343 -22.771 1.00 86.06 268 SER A CA 1
ATOM 2156 C C . SER A 1 268 ? 1.076 8.828 -22.924 1.00 86.06 268 SER A C 1
ATOM 2158 O O . SER A 1 268 ? 0.861 8.362 -24.040 1.00 86.06 268 SER A O 1
ATOM 2160 N N . LEU A 1 269 ? 1.033 8.072 -21.817 1.00 88.19 269 LEU A N 1
ATOM 2161 C CA . LEU A 1 269 ? 0.727 6.633 -21.814 1.00 88.19 269 LEU A CA 1
ATOM 2162 C C . LEU A 1 269 ? -0.606 6.334 -22.514 1.00 88.19 269 LEU A C 1
ATOM 2164 O O . LEU A 1 269 ? -0.646 5.506 -23.422 1.00 88.19 269 LEU A O 1
ATOM 2168 N N . CYS A 1 270 ? -1.669 7.078 -22.189 1.00 82.56 270 CYS A N 1
ATOM 2169 C CA . CYS A 1 270 ? -2.957 6.954 -22.879 1.00 82.56 270 CYS A CA 1
ATOM 2170 C C . CYS A 1 270 ? -2.838 7.181 -24.399 1.00 82.56 270 CYS A C 1
ATOM 2172 O O . CYS A 1 270 ? -3.404 6.427 -25.190 1.00 82.56 270 CYS A O 1
ATOM 2174 N N . SER A 1 271 ? -2.096 8.211 -24.825 1.00 83.88 271 SER A N 1
ATOM 2175 C CA . SER A 1 271 ? -1.860 8.498 -26.247 1.00 83.88 271 SER A CA 1
ATOM 2176 C C . SER A 1 271 ? -1.044 7.398 -26.928 1.00 83.88 271 SER A C 1
ATOM 2178 O O . SER A 1 271 ? -1.356 7.040 -28.063 1.00 83.88 271 SER A O 1
ATOM 2180 N N . ILE A 1 272 ? -0.042 6.826 -26.256 1.00 86.88 272 ILE A N 1
ATOM 2181 C CA . ILE A 1 272 ? 0.757 5.730 -26.811 1.00 86.88 272 ILE A CA 1
ATOM 2182 C C . ILE A 1 272 ? -0.146 4.547 -27.163 1.00 86.88 272 ILE A C 1
ATOM 2184 O O . ILE A 1 272 ? -0.174 4.147 -28.325 1.00 86.88 272 ILE A O 1
ATOM 2188 N N . ILE A 1 273 ? -0.926 4.073 -26.186 1.00 83.94 273 ILE A N 1
ATOM 2189 C CA . ILE A 1 273 ? -1.807 2.894 -26.278 1.00 83.94 273 ILE A CA 1
ATOM 2190 C C . ILE A 1 273 ? -2.880 3.049 -27.362 1.00 83.94 273 ILE A C 1
ATOM 2192 O O . ILE A 1 273 ? -3.250 2.074 -28.008 1.00 83.94 273 ILE A O 1
ATOM 2196 N N . THR A 1 274 ? -3.383 4.270 -27.566 1.00 76.69 274 THR A N 1
ATOM 2197 C CA . THR A 1 274 ? -4.496 4.541 -28.491 1.00 76.69 274 THR A CA 1
ATOM 2198 C C . THR A 1 274 ? -4.074 4.996 -29.885 1.00 76.69 274 THR A C 1
ATOM 2200 O O . THR A 1 274 ? -4.854 4.838 -30.821 1.00 76.69 274 THR A O 1
ATOM 2203 N N . THR A 1 275 ? -2.894 5.614 -30.041 1.00 76.50 275 THR A N 1
ATOM 2204 C CA . THR A 1 275 ? -2.546 6.345 -31.280 1.00 76.50 275 THR A CA 1
ATOM 2205 C C . THR A 1 275 ? -1.099 6.230 -31.759 1.00 76.50 275 THR A C 1
ATOM 2207 O O . THR A 1 275 ? -0.863 6.528 -32.928 1.00 76.50 275 THR A O 1
ATOM 2210 N N . LYS A 1 276 ? -0.126 5.839 -30.917 1.00 77.56 276 LYS A N 1
ATOM 2211 C CA . LYS A 1 276 ? 1.299 5.811 -31.323 1.00 77.56 276 LYS A CA 1
ATOM 2212 C C . LYS A 1 276 ? 1.879 4.408 -31.523 1.00 77.56 276 LYS A C 1
ATOM 2214 O O . LYS A 1 276 ? 2.862 4.281 -32.246 1.00 77.56 276 LYS A O 1
ATOM 2219 N N . THR A 1 277 ? 1.337 3.381 -30.868 1.00 78.00 277 THR A N 1
ATOM 2220 C CA . THR A 1 277 ? 1.788 1.987 -31.033 1.00 78.00 277 THR A CA 1
ATOM 2221 C C . THR A 1 277 ? 0.909 1.232 -32.027 1.00 78.00 277 THR A C 1
ATOM 2223 O O . THR A 1 277 ? -0.312 1.340 -31.983 1.00 78.00 277 THR A O 1
ATOM 2226 N N . GLN A 1 278 ? 1.536 0.449 -32.909 1.00 82.88 278 GLN A N 1
ATOM 2227 C CA . GLN A 1 278 ? 0.851 -0.530 -33.768 1.00 82.88 278 GLN A CA 1
ATOM 2228 C C . GLN A 1 278 ? 0.678 -1.900 -33.086 1.00 82.88 278 GLN A C 1
ATOM 2230 O O . GLN A 1 278 ? -0.038 -2.757 -33.590 1.00 82.88 278 GLN A O 1
ATOM 2235 N N . PHE A 1 279 ? 1.373 -2.118 -31.967 1.00 88.56 279 PHE A N 1
ATOM 2236 C CA . PHE A 1 279 ? 1.399 -3.378 -31.228 1.00 88.56 279 PHE A CA 1
ATOM 2237 C C . PHE A 1 279 ? 0.402 -3.371 -30.074 1.00 88.56 279 PHE A C 1
ATOM 2239 O O . PHE A 1 279 ? 0.077 -2.309 -29.537 1.00 88.56 279 PHE A O 1
ATOM 2246 N N . PHE A 1 280 ? -0.023 -4.555 -29.633 1.00 85.88 280 PHE A N 1
ATOM 2247 C CA . PHE A 1 280 ? -0.906 -4.669 -28.481 1.00 85.88 280 PHE A CA 1
ATOM 2248 C C . PHE A 1 280 ? -0.148 -4.314 -27.191 1.00 85.88 280 PHE A C 1
ATOM 2250 O O . PHE A 1 280 ? 0.704 -5.071 -26.726 1.00 85.88 280 PHE A O 1
ATOM 2257 N N . LEU A 1 281 ? -0.456 -3.146 -26.621 1.00 87.31 281 LEU A N 1
ATOM 2258 C CA . LEU A 1 281 ? 0.156 -2.631 -25.397 1.00 87.31 281 LEU A CA 1
ATOM 2259 C C . LEU A 1 281 ? -0.868 -2.582 -24.259 1.00 87.31 281 LEU A C 1
ATOM 2261 O O . LEU A 1 281 ? -1.900 -1.920 -24.368 1.00 87.31 281 LEU A O 1
ATOM 2265 N N . LEU A 1 282 ? -0.527 -3.231 -23.149 1.00 85.12 282 LEU A N 1
ATOM 2266 C CA . LEU A 1 282 ? -1.227 -3.165 -21.873 1.00 85.12 282 LEU A CA 1
ATOM 2267 C C . LEU A 1 282 ? -0.372 -2.368 -20.882 1.00 85.12 282 LEU A C 1
ATOM 2269 O O . LEU A 1 282 ? 0.782 -2.726 -20.651 1.00 85.12 282 LEU A O 1
ATOM 2273 N N . VAL A 1 283 ? -0.916 -1.310 -20.277 1.00 85.19 283 VAL A N 1
ATOM 2274 C CA . VAL A 1 283 ? -0.201 -0.532 -19.248 1.00 85.19 283 VAL A CA 1
ATOM 2275 C C . VAL A 1 283 ? -0.890 -0.686 -17.898 1.00 85.19 283 VAL A C 1
ATOM 2277 O O . VAL A 1 283 ? -2.093 -0.455 -17.775 1.00 85.19 283 VAL A O 1
ATOM 2280 N N . VAL A 1 284 ? -0.101 -1.061 -16.892 1.00 82.00 284 VAL A N 1
ATOM 2281 C CA . VAL A 1 284 ? -0.517 -1.328 -15.512 1.00 82.00 284 VAL A CA 1
ATOM 2282 C C . VAL A 1 284 ? 0.249 -0.370 -14.605 1.00 82.00 284 VAL A C 1
ATOM 2284 O O . VAL A 1 284 ? 1.458 -0.518 -14.451 1.00 82.00 284 VAL A O 1
ATOM 2287 N N . CYS A 1 285 ? -0.430 0.611 -14.007 1.00 78.88 285 CYS A N 1
ATOM 2288 C CA . CYS A 1 285 ? 0.188 1.566 -13.079 1.00 78.88 285 CYS A CA 1
ATOM 2289 C C . CYS A 1 285 ? -0.264 1.308 -11.637 1.00 78.88 285 CYS A C 1
ATOM 2291 O O . CYS A 1 285 ? -1.465 1.331 -11.368 1.00 78.88 285 CYS A O 1
ATOM 2293 N N . ALA A 1 286 ? 0.686 1.161 -10.713 1.00 76.00 286 ALA A N 1
ATOM 2294 C CA . ALA A 1 286 ? 0.461 1.209 -9.271 1.00 76.00 286 ALA A CA 1
ATOM 2295 C C . ALA A 1 286 ? 0.854 2.593 -8.724 1.00 76.00 286 ALA A C 1
ATOM 2297 O O . ALA A 1 286 ? 1.927 3.120 -9.034 1.00 76.00 286 ALA A O 1
ATOM 2298 N N . ALA A 1 287 ? -0.040 3.203 -7.941 1.00 71.31 287 ALA A N 1
ATOM 2299 C CA . ALA A 1 287 ? 0.136 4.546 -7.397 1.00 71.31 287 ALA A CA 1
ATOM 2300 C C . ALA A 1 287 ? -0.589 4.706 -6.052 1.00 71.31 287 ALA A C 1
ATOM 2302 O O . ALA A 1 287 ? -1.796 4.477 -5.977 1.00 71.31 287 ALA A O 1
ATOM 2303 N N . THR A 1 288 ? 0.105 5.191 -5.023 1.00 66.50 288 THR A N 1
ATOM 2304 C CA . THR A 1 288 ? -0.536 5.664 -3.781 1.00 66.50 288 THR A CA 1
ATOM 2305 C C . THR A 1 288 ? -1.001 7.106 -3.968 1.00 66.50 288 THR A C 1
ATOM 2307 O O . THR A 1 288 ? -0.178 7.996 -4.175 1.00 66.50 288 THR A O 1
ATOM 2310 N N . ILE A 1 289 ? -2.312 7.360 -3.928 1.00 60.44 289 ILE A N 1
ATOM 2311 C CA . ILE A 1 289 ? -2.879 8.669 -4.284 1.00 60.44 289 ILE A CA 1
ATOM 2312 C C . ILE A 1 289 ? -3.731 9.226 -3.139 1.00 60.44 289 ILE A C 1
ATOM 2314 O O . ILE A 1 289 ? -4.705 8.610 -2.718 1.00 60.44 289 ILE A O 1
ATOM 2318 N N . HIS A 1 290 ? -3.396 10.436 -2.681 1.00 51.97 290 HIS A N 1
ATOM 2319 C CA . HIS A 1 290 ? -4.045 11.098 -1.539 1.00 51.97 290 HIS A CA 1
ATOM 2320 C C . HIS A 1 290 ? -5.253 11.986 -1.909 1.00 51.97 290 HIS A C 1
ATOM 2322 O O . HIS A 1 290 ? -5.739 12.780 -1.105 1.00 51.97 290 HIS A O 1
ATOM 2328 N N . ALA A 1 291 ? -5.755 11.868 -3.140 1.00 53.38 291 ALA A N 1
ATOM 2329 C CA . ALA A 1 291 ? -6.898 12.622 -3.653 1.00 53.38 291 ALA A CA 1
ATOM 2330 C C . ALA A 1 291 ? -7.932 11.670 -4.284 1.00 53.38 291 ALA A C 1
ATOM 2332 O O . ALA A 1 291 ? -7.537 10.630 -4.817 1.00 53.38 291 ALA A O 1
ATOM 2333 N N . PRO A 1 292 ? -9.240 12.005 -4.277 1.00 57.00 292 PRO A N 1
ATOM 2334 C CA . PRO A 1 292 ? -10.274 11.152 -4.861 1.00 57.00 292 PRO A CA 1
ATOM 2335 C C . PRO A 1 292 ? -9.984 10.806 -6.325 1.00 57.00 292 PRO A C 1
ATOM 2337 O O . PRO A 1 292 ? -9.738 11.692 -7.150 1.00 57.00 292 PRO A O 1
ATOM 2340 N N . ILE A 1 293 ? -10.056 9.518 -6.673 1.00 62.38 293 ILE A N 1
ATOM 2341 C CA . ILE A 1 293 ? -9.658 9.006 -7.995 1.00 62.38 293 ILE A CA 1
ATOM 2342 C C . ILE A 1 293 ? -10.423 9.673 -9.153 1.00 62.38 293 ILE A C 1
ATOM 2344 O O . ILE A 1 293 ? -9.884 9.867 -10.240 1.00 62.38 293 ILE A O 1
ATOM 2348 N N . GLN A 1 294 ? -11.661 10.115 -8.917 1.00 64.81 294 GLN A N 1
ATOM 2349 C CA . GLN A 1 294 ? -12.477 10.842 -9.891 1.00 64.81 294 GLN A CA 1
ATOM 2350 C C . GLN A 1 294 ? -11.886 12.218 -10.234 1.00 64.81 294 GLN A C 1
ATOM 2352 O O . GLN A 1 294 ? -11.992 12.642 -11.385 1.00 64.81 294 GLN A O 1
ATOM 2357 N N . GLN A 1 295 ? -11.246 12.894 -9.271 1.00 64.69 295 GLN A N 1
ATOM 2358 C CA . GLN A 1 295 ? -10.531 14.157 -9.488 1.00 64.69 295 GLN A CA 1
ATOM 2359 C C . GLN A 1 295 ? -9.216 13.904 -10.236 1.00 64.69 295 GLN A C 1
ATOM 2361 O O . GLN A 1 295 ? -8.919 14.581 -11.220 1.00 64.69 295 GLN A O 1
ATOM 2366 N N . VAL A 1 296 ? -8.482 12.866 -9.830 1.00 64.88 296 VAL A N 1
ATOM 2367 C CA . VAL A 1 296 ? -7.180 12.487 -10.406 1.00 64.88 296 VAL A CA 1
ATOM 2368 C C . VAL A 1 296 ? -7.309 11.969 -11.843 1.00 64.88 296 VAL A C 1
ATOM 2370 O O . VAL A 1 296 ? -6.428 12.165 -12.674 1.00 64.88 296 VAL A O 1
ATOM 2373 N N . LEU A 1 297 ? -8.446 11.375 -12.197 1.00 68.88 297 LEU A N 1
ATOM 2374 C CA . LEU A 1 297 ? -8.742 10.961 -13.568 1.00 68.88 297 LEU A CA 1
ATOM 2375 C C . LEU A 1 297 ? -9.674 11.939 -14.302 1.00 68.88 297 LEU A C 1
ATOM 2377 O O . LEU A 1 297 ? -10.088 11.650 -15.422 1.00 68.88 297 LEU A O 1
ATOM 2381 N N . ALA A 1 298 ? -10.001 13.109 -13.733 1.00 68.00 298 ALA A N 1
ATOM 2382 C CA . ALA A 1 298 ? -11.022 14.023 -14.267 1.00 68.00 298 ALA A CA 1
ATOM 2383 C C . ALA A 1 298 ? -10.788 14.455 -15.727 1.00 68.00 298 ALA A C 1
ATOM 2385 O O . ALA A 1 298 ? -11.748 14.690 -16.455 1.00 68.00 298 ALA A O 1
ATOM 2386 N N . SER A 1 299 ? -9.530 14.558 -16.168 1.00 63.09 299 SER A N 1
ATOM 2387 C CA . SER A 1 299 ? -9.162 14.904 -17.551 1.00 63.09 299 SER A CA 1
ATOM 2388 C C . SER A 1 299 ? -9.044 13.721 -18.517 1.00 63.09 299 SER A C 1
ATOM 2390 O O . SER A 1 299 ? -8.792 13.959 -19.696 1.00 63.09 299 SER A O 1
ATOM 2392 N N . SER A 1 300 ? -9.205 12.473 -18.067 1.00 67.56 300 SER A N 1
ATOM 2393 C CA . SER A 1 300 ? -9.220 11.320 -18.973 1.00 67.56 300 SER A CA 1
ATOM 2394 C C . SER A 1 300 ? -10.582 11.187 -19.654 1.00 67.56 300 SER A C 1
ATOM 2396 O O . SER A 1 300 ? -11.607 11.057 -18.983 1.00 67.56 300 SER A O 1
ATOM 2398 N N . SER A 1 301 ? -10.590 11.174 -20.986 1.00 65.31 301 SER A N 1
ATOM 2399 C CA . SER A 1 301 ? -11.773 10.900 -21.810 1.00 65.31 301 SER A CA 1
ATOM 2400 C C . SER A 1 301 ? -12.057 9.407 -22.010 1.00 65.31 301 SER A C 1
ATOM 2402 O O . SER A 1 301 ? -12.998 9.070 -22.720 1.00 65.31 301 SER A O 1
ATOM 2404 N N . HIS A 1 302 ? -11.234 8.522 -21.445 1.00 68.00 302 HIS A N 1
ATOM 2405 C CA . HIS A 1 302 ? -11.397 7.078 -21.597 1.00 68.00 302 HIS A CA 1
ATOM 2406 C C . HIS A 1 302 ? -12.515 6.560 -20.694 1.00 68.00 302 HIS A C 1
ATOM 2408 O O . HIS A 1 302 ? -12.783 7.126 -19.627 1.00 68.00 302 HIS A O 1
ATOM 2414 N N . GLU A 1 303 ? -13.120 5.457 -21.122 1.00 65.62 303 GLU A N 1
ATOM 2415 C CA . GLU A 1 303 ? -13.987 4.635 -20.289 1.00 65.62 303 GLU A CA 1
ATOM 2416 C C . GLU A 1 303 ? -13.229 4.141 -19.049 1.00 65.62 303 GLU A C 1
ATOM 2418 O O . GLU A 1 303 ? -12.011 3.947 -19.080 1.00 65.62 303 GLU A O 1
ATOM 2423 N N . ARG A 1 304 ? -13.937 4.013 -17.923 1.00 67.94 304 ARG A N 1
ATOM 2424 C CA . ARG A 1 304 ? -13.336 3.699 -16.623 1.00 67.94 304 ARG A CA 1
ATOM 2425 C C . ARG A 1 304 ? -14.160 2.630 -15.936 1.00 67.94 304 ARG A C 1
ATOM 2427 O O . ARG A 1 304 ? -15.306 2.876 -15.571 1.00 67.94 304 ARG A O 1
ATOM 2434 N N . ILE A 1 305 ? -13.538 1.484 -15.709 1.00 63.16 305 ILE A N 1
ATOM 2435 C CA . ILE A 1 305 ? -14.071 0.427 -14.858 1.00 63.16 305 ILE A CA 1
ATOM 2436 C C . ILE A 1 305 ? -13.356 0.573 -13.515 1.00 63.16 305 ILE A C 1
ATOM 2438 O O . ILE A 1 305 ? -12.136 0.447 -13.442 1.00 63.16 305 ILE A O 1
ATOM 2442 N N . ILE A 1 306 ? -14.101 0.922 -12.464 1.00 58.72 306 ILE A N 1
ATOM 2443 C CA . ILE A 1 306 ? -13.559 1.015 -11.105 1.00 58.72 306 ILE A CA 1
ATOM 2444 C C . ILE A 1 306 ? -13.776 -0.340 -10.442 1.00 58.72 306 ILE A C 1
ATOM 2446 O O . ILE A 1 306 ? -14.904 -0.691 -10.102 1.00 58.72 306 ILE A O 1
ATOM 2450 N N . LEU A 1 307 ? -12.691 -1.090 -10.270 1.00 52.31 307 LEU A N 1
ATOM 2451 C CA . LEU A 1 307 ? -12.691 -2.347 -9.530 1.00 52.31 307 LEU A CA 1
ATOM 2452 C C . LEU A 1 307 ? -12.536 -2.048 -8.036 1.00 52.31 307 LEU A C 1
ATOM 2454 O O . LEU A 1 307 ? -11.632 -1.316 -7.633 1.00 52.31 307 LEU A O 1
ATOM 2458 N N . VAL A 1 308 ? -13.419 -2.606 -7.212 1.00 49.44 308 VAL A N 1
ATOM 2459 C CA . VAL A 1 308 ? -13.253 -2.590 -5.753 1.00 49.44 308 VAL A CA 1
ATOM 2460 C C . VAL A 1 308 ? -12.305 -3.743 -5.402 1.00 49.44 308 VAL A C 1
ATOM 2462 O O . VAL A 1 308 ? -12.542 -4.851 -5.884 1.00 49.44 308 VAL A O 1
ATOM 2465 N N . PRO A 1 309 ? -11.224 -3.530 -4.624 1.00 49.91 309 PRO A N 1
ATOM 2466 C CA . PRO A 1 309 ? -10.378 -4.634 -4.174 1.00 49.91 309 PRO A CA 1
ATOM 2467 C C . PRO A 1 309 ? -11.209 -5.634 -3.351 1.00 49.91 309 PRO A C 1
ATOM 2469 O O . PRO A 1 309 ? -12.184 -5.231 -2.708 1.00 49.91 309 PRO A O 1
ATOM 2472 N N . PRO A 1 310 ? -10.851 -6.926 -3.346 1.00 49.16 310 PRO A N 1
ATOM 2473 C CA . PRO A 1 310 ? -11.622 -7.920 -2.632 1.00 49.16 310 PRO A CA 1
ATOM 2474 C C . PRO A 1 310 ? -11.373 -7.736 -1.136 1.00 49.16 310 PRO A C 1
ATOM 2476 O O . PRO A 1 310 ? -10.346 -7.197 -0.710 1.00 49.16 310 PRO A O 1
ATOM 2479 N N . VAL A 1 311 ? -12.294 -8.226 -0.311 1.00 55.44 311 VAL A N 1
ATOM 2480 C CA . VAL A 1 311 ? -11.984 -8.421 1.106 1.00 55.44 311 VAL A CA 1
ATOM 2481 C C . VAL A 1 311 ? -11.101 -9.662 1.193 1.00 55.44 311 VAL A C 1
ATOM 2483 O O . VAL A 1 311 ? -11.606 -10.778 1.215 1.00 55.44 311 VAL A O 1
ATOM 2486 N N . ILE A 1 312 ? -9.784 -9.457 1.174 1.00 58.53 312 ILE A N 1
ATOM 2487 C CA . ILE A 1 312 ? -8.801 -10.522 1.392 1.00 58.53 312 ILE A CA 1
ATOM 2488 C C . ILE A 1 312 ? -8.757 -10.826 2.894 1.00 58.53 312 ILE A C 1
ATOM 2490 O O . ILE A 1 312 ? -8.755 -9.886 3.692 1.00 58.53 312 ILE A O 1
ATOM 2494 N N . CYS A 1 313 ? -8.697 -12.095 3.298 1.00 62.28 313 CYS A N 1
ATOM 2495 C CA . CYS A 1 313 ? -8.404 -12.451 4.686 1.00 62.28 313 CYS A CA 1
ATOM 2496 C C . CYS A 1 313 ? -6.885 -12.517 4.890 1.00 62.28 313 CYS A C 1
ATOM 2498 O O . CYS A 1 313 ? -6.151 -12.956 4.006 1.00 62.28 313 CYS A O 1
ATOM 2500 N N . GLY A 1 314 ? -6.385 -12.131 6.069 1.00 59.44 314 GLY A N 1
ATOM 2501 C CA . GLY A 1 314 ? -4.933 -12.125 6.325 1.00 59.44 314 GLY A CA 1
ATOM 2502 C C . GLY A 1 314 ? -4.246 -13.475 6.054 1.00 59.44 314 GLY A C 1
ATOM 2503 O O . GLY A 1 314 ? -3.130 -13.508 5.533 1.00 59.44 314 GLY A O 1
ATOM 2504 N N . ALA A 1 315 ? -4.944 -14.581 6.335 1.00 60.88 315 ALA A N 1
ATOM 2505 C CA . ALA A 1 315 ? -4.467 -15.951 6.125 1.00 60.88 315 ALA A CA 1
ATOM 2506 C C . ALA A 1 315 ? -4.308 -16.355 4.643 1.00 60.88 315 ALA A C 1
ATOM 2508 O O . ALA A 1 315 ? -3.564 -17.290 4.355 1.00 60.88 315 ALA A O 1
ATOM 2509 N N . ASP A 1 316 ? -4.961 -15.650 3.710 1.00 60.72 316 ASP A N 1
ATOM 2510 C CA . ASP A 1 316 ? -4.801 -15.874 2.263 1.00 60.72 316 ASP A CA 1
ATOM 2511 C C . ASP A 1 316 ? -3.512 -15.222 1.723 1.00 60.72 316 ASP A C 1
ATOM 2513 O O . ASP A 1 316 ? -3.038 -15.572 0.642 1.00 60.72 316 ASP A O 1
ATOM 2517 N N . ILE A 1 317 ? -2.956 -14.257 2.469 1.00 63.41 317 ILE A N 1
ATOM 2518 C CA . ILE A 1 317 ? -1.755 -13.486 2.112 1.00 63.41 317 ILE A CA 1
ATOM 2519 C C . ILE A 1 317 ? -0.527 -14.061 2.819 1.00 63.41 317 ILE A C 1
ATOM 2521 O O . ILE A 1 317 ? 0.496 -14.305 2.184 1.00 63.41 317 ILE A O 1
ATOM 2525 N N . LEU A 1 318 ? -0.622 -14.277 4.134 1.00 70.31 318 LEU A N 1
ATOM 2526 C CA . LEU A 1 318 ? 0.454 -14.829 4.950 1.00 70.31 318 LEU A CA 1
ATOM 2527 C C . LEU A 1 318 ? 0.030 -16.179 5.510 1.00 70.31 318 LEU A C 1
ATOM 2529 O O . LEU A 1 318 ? -0.884 -16.253 6.324 1.00 70.31 318 LEU A O 1
ATOM 2533 N N . SER A 1 319 ? 0.736 -17.236 5.107 1.00 77.44 319 SER A N 1
ATOM 2534 C CA . SER A 1 319 ? 0.581 -18.574 5.680 1.00 77.44 319 SER A CA 1
ATOM 2535 C C . SER A 1 319 ? 1.323 -18.661 7.023 1.00 77.44 319 SER A C 1
ATOM 2537 O O . SER A 1 319 ? 2.557 -18.663 7.018 1.00 77.44 319 SER A O 1
ATOM 2539 N N . PRO A 1 320 ? 0.622 -18.729 8.171 1.00 75.88 320 PRO A N 1
ATOM 2540 C CA . PRO A 1 320 ? 1.268 -18.840 9.472 1.00 75.88 320 PRO A CA 1
ATOM 2541 C C . PRO A 1 320 ? 1.791 -20.261 9.710 1.00 75.88 320 PRO A C 1
ATOM 2543 O O . PRO A 1 320 ? 1.109 -21.247 9.428 1.00 75.88 320 PRO A O 1
ATOM 2546 N N . GLU A 1 321 ? 2.981 -20.382 10.292 1.00 78.81 321 GLU A N 1
ATOM 2547 C CA . GLU A 1 321 ? 3.606 -21.672 10.615 1.00 78.81 321 GLU A CA 1
ATOM 2548 C C . GLU A 1 321 ? 3.212 -22.192 12.008 1.00 78.81 321 GLU A C 1
ATOM 2550 O O . GLU A 1 321 ? 3.378 -23.375 12.307 1.00 78.81 321 GLU A O 1
ATOM 2555 N N . ASN A 1 322 ? 2.664 -21.329 12.870 1.00 76.19 322 ASN A N 1
ATOM 2556 C CA . ASN A 1 322 ? 2.252 -21.670 14.232 1.00 76.19 322 ASN A CA 1
ATOM 2557 C C . ASN A 1 322 ? 1.039 -20.830 14.706 1.00 76.19 322 ASN A C 1
ATOM 2559 O O . ASN A 1 322 ? 0.710 -19.818 14.084 1.00 76.19 322 ASN A O 1
ATOM 2563 N N . PRO A 1 323 ? 0.362 -21.209 15.813 1.00 77.19 323 PRO A N 1
ATOM 2564 C CA . PRO A 1 323 ? -0.824 -20.495 16.302 1.00 77.19 323 PRO A CA 1
ATOM 2565 C C . PRO A 1 323 ? -0.584 -19.031 16.707 1.00 77.19 323 PRO A C 1
ATOM 2567 O O . PRO A 1 323 ? -1.506 -18.226 16.610 1.00 77.19 323 PRO A O 1
ATOM 2570 N N . SER A 1 324 ? 0.629 -18.673 17.142 1.00 74.38 324 SER A N 1
ATOM 2571 C CA . SER A 1 324 ? 0.986 -17.296 17.515 1.00 74.38 324 SER A CA 1
ATOM 2572 C C . SER A 1 324 ? 1.101 -16.398 16.280 1.00 74.38 324 SER A C 1
ATOM 2574 O O . SER A 1 324 ? 0.568 -15.290 16.267 1.00 74.38 324 SER A O 1
ATOM 2576 N N . GLU A 1 325 ? 1.726 -16.896 15.208 1.00 79.50 325 GLU A N 1
ATOM 2577 C CA . GLU A 1 325 ? 1.722 -16.234 13.900 1.00 79.50 325 GLU A CA 1
ATOM 2578 C C . GLU A 1 325 ? 0.304 -16.131 13.333 1.00 79.50 325 GLU A C 1
ATOM 2580 O O . GLU A 1 325 ? -0.087 -15.059 12.879 1.00 79.50 325 GLU A O 1
ATOM 2585 N N . ALA A 1 326 ? -0.490 -17.208 13.410 1.00 79.75 326 ALA A N 1
ATOM 2586 C CA . ALA A 1 326 ? -1.872 -17.213 12.927 1.00 79.75 326 ALA A CA 1
ATOM 2587 C C . ALA A 1 326 ? -2.708 -16.143 13.634 1.00 79.75 326 ALA A C 1
ATOM 2589 O O . ALA A 1 326 ? -3.423 -15.389 12.980 1.00 79.75 326 ALA A O 1
ATOM 2590 N N . ARG A 1 327 ? -2.540 -16.007 14.954 1.00 78.50 327 ARG A N 1
ATOM 2591 C CA . ARG A 1 327 ? -3.194 -14.966 15.744 1.00 78.50 327 ARG A CA 1
ATOM 2592 C C . ARG A 1 327 ? -2.788 -13.558 15.312 1.00 78.50 327 ARG A C 1
ATOM 2594 O O . ARG A 1 327 ? -3.654 -12.706 15.162 1.00 78.50 327 ARG A O 1
ATOM 2601 N N . LEU A 1 328 ? -1.498 -13.313 15.075 1.00 80.44 328 LEU A N 1
ATOM 2602 C CA . LEU A 1 328 ? -1.030 -12.016 14.573 1.00 80.44 328 LEU A CA 1
ATOM 2603 C C . LEU A 1 328 ? -1.584 -11.714 13.174 1.00 80.44 328 LEU A C 1
ATOM 2605 O O . LEU A 1 328 ? -1.970 -10.580 12.914 1.00 80.44 328 LEU A O 1
ATOM 2609 N N . VAL A 1 329 ? -1.660 -12.711 12.291 1.00 81.88 329 VAL A N 1
ATOM 2610 C CA . VAL A 1 329 ? -2.243 -12.568 10.949 1.00 81.88 329 VAL A CA 1
ATOM 2611 C C . VAL A 1 329 ? -3.754 -12.299 11.019 1.00 81.88 329 VAL A C 1
ATOM 2613 O O . VAL A 1 329 ? -4.237 -11.432 10.295 1.00 81.88 329 VAL A O 1
ATOM 2616 N N . GLU A 1 330 ? -4.493 -12.954 11.922 1.00 80.38 330 GLU A N 1
ATOM 2617 C CA . GLU A 1 330 ? -5.903 -12.641 12.223 1.00 80.38 330 GLU A CA 1
ATOM 2618 C C . GLU A 1 330 ? -6.082 -11.221 12.784 1.00 80.38 330 GLU A C 1
ATOM 2620 O O . GLU A 1 330 ? -7.001 -10.513 12.384 1.00 80.38 330 GLU A O 1
ATOM 2625 N N . ASP A 1 331 ? -5.213 -10.793 13.704 1.00 78.88 331 ASP A N 1
ATOM 2626 C CA . ASP A 1 331 ? -5.290 -9.478 14.348 1.00 78.88 331 ASP A CA 1
ATOM 2627 C C . ASP A 1 331 ? -4.917 -8.337 13.372 1.00 78.88 331 ASP A C 1
ATOM 2629 O O . ASP A 1 331 ? -5.492 -7.246 13.434 1.00 78.88 331 ASP A O 1
ATOM 2633 N N . MET A 1 332 ? -4.000 -8.561 12.424 1.00 78.75 332 MET A N 1
ATOM 2634 C CA . MET A 1 332 ? -3.776 -7.612 11.320 1.00 78.75 332 MET A CA 1
ATOM 2635 C C . MET A 1 332 ? -4.890 -7.676 10.262 1.00 78.75 332 MET A C 1
ATOM 2637 O O . MET A 1 332 ? -5.194 -6.646 9.657 1.00 78.75 332 MET A O 1
ATOM 2641 N N . ASP A 1 333 ? -5.506 -8.848 10.075 1.00 74.88 333 ASP A N 1
ATOM 2642 C CA . ASP A 1 333 ? -6.493 -9.180 9.037 1.00 74.88 333 ASP A CA 1
ATOM 2643 C C . ASP A 1 333 ? -6.031 -8.740 7.624 1.00 74.88 333 ASP A C 1
ATOM 2645 O O . ASP A 1 333 ? -4.848 -8.500 7.399 1.00 74.88 333 ASP A O 1
ATOM 2649 N N . GLY A 1 334 ? -6.933 -8.611 6.646 1.00 68.00 334 GLY A N 1
ATOM 2650 C CA . GLY A 1 334 ? -6.678 -8.144 5.274 1.00 68.00 334 GLY A CA 1
ATOM 2651 C C . GLY A 1 334 ? -6.096 -6.733 5.098 1.00 68.00 334 GLY A C 1
ATOM 2652 O O . GLY A 1 334 ? -6.196 -6.160 4.013 1.00 68.00 334 GLY A O 1
ATOM 2653 N N . HIS A 1 335 ? -5.516 -6.123 6.131 1.00 74.31 335 HIS A N 1
ATOM 2654 C CA . HIS A 1 335 ? -4.860 -4.822 6.038 1.00 74.31 335 HIS A CA 1
ATOM 2655 C C . HIS A 1 335 ? -3.426 -4.972 5.513 1.00 74.31 335 HIS A C 1
ATOM 2657 O O . HIS A 1 335 ? -2.465 -5.047 6.281 1.00 74.31 335 HIS A O 1
ATOM 2663 N N . GLY A 1 336 ? -3.278 -4.967 4.183 1.00 71.25 336 GLY A N 1
ATOM 2664 C CA . GLY A 1 336 ? -2.009 -5.217 3.481 1.00 71.25 336 GLY A CA 1
ATOM 2665 C C . GLY A 1 336 ? -0.790 -4.453 4.019 1.00 71.25 336 GLY A C 1
ATOM 2666 O O . GLY A 1 336 ? 0.261 -5.055 4.203 1.00 71.25 336 GLY A O 1
ATOM 2667 N N . CYS A 1 337 ? -0.927 -3.167 4.369 1.00 72.50 337 CYS A N 1
ATOM 2668 C CA . CYS A 1 337 ? 0.168 -2.366 4.944 1.00 72.50 337 CYS A CA 1
ATOM 2669 C C . CYS A 1 337 ? 0.686 -2.909 6.294 1.00 72.50 337 CYS A C 1
ATOM 2671 O O . CYS A 1 337 ? 1.861 -2.745 6.618 1.00 72.50 337 CYS A O 1
ATOM 2673 N N . ALA A 1 338 ? -0.188 -3.523 7.099 1.00 77.12 338 ALA A N 1
ATOM 2674 C CA . ALA A 1 338 ? 0.180 -4.147 8.368 1.00 77.12 338 ALA A CA 1
ATOM 2675 C C . ALA A 1 338 ? 0.759 -5.555 8.147 1.00 77.12 338 ALA A C 1
ATOM 2677 O O . ALA A 1 338 ? 1.770 -5.898 8.760 1.00 77.12 338 ALA A O 1
ATOM 2678 N N . LEU A 1 339 ? 0.175 -6.328 7.222 1.00 78.19 339 LEU A N 1
ATOM 2679 C CA . LEU A 1 339 ? 0.672 -7.652 6.831 1.00 78.19 339 LEU A CA 1
ATOM 2680 C C . LEU A 1 339 ? 2.077 -7.593 6.214 1.00 78.19 339 LEU A C 1
ATOM 2682 O O . LEU A 1 339 ? 2.936 -8.357 6.624 1.00 78.19 339 LEU A O 1
ATOM 2686 N N . GLU A 1 340 ? 2.362 -6.660 5.302 1.00 77.06 340 GLU A N 1
ATOM 2687 C CA . GLU A 1 340 ? 3.690 -6.501 4.674 1.00 77.06 340 GLU A CA 1
ATOM 2688 C C . GLU A 1 340 ? 4.804 -6.296 5.721 1.00 77.06 340 GLU A C 1
ATOM 2690 O O . GLU A 1 340 ? 5.909 -6.842 5.633 1.00 77.06 340 GLU A O 1
ATOM 2695 N N . ILE A 1 341 ? 4.502 -5.517 6.763 1.00 81.56 341 ILE A N 1
ATOM 2696 C CA . ILE A 1 341 ? 5.423 -5.275 7.873 1.00 81.56 341 ILE A CA 1
ATOM 2697 C C . ILE A 1 341 ? 5.530 -6.514 8.768 1.00 81.56 341 ILE A C 1
ATOM 2699 O O . ILE A 1 341 ? 6.636 -6.841 9.199 1.00 81.56 341 ILE A O 1
ATOM 2703 N N . LEU A 1 342 ? 4.427 -7.226 9.014 1.00 84.44 342 LEU A N 1
ATOM 2704 C CA . LEU A 1 342 ? 4.418 -8.481 9.767 1.00 84.44 342 LEU A CA 1
ATOM 2705 C C . LEU A 1 342 ? 5.226 -9.587 9.058 1.00 84.44 342 LEU A C 1
ATOM 2707 O O . LEU A 1 342 ? 6.047 -10.239 9.698 1.00 84.44 342 LEU A O 1
ATOM 2711 N N . GLU A 1 343 ? 5.082 -9.738 7.740 1.00 83.94 343 GLU A N 1
ATOM 2712 C CA . GLU A 1 343 ? 5.880 -10.646 6.903 1.00 83.94 343 GLU A CA 1
ATOM 2713 C C . GLU A 1 343 ? 7.370 -10.318 7.009 1.00 83.94 343 GLU A C 1
ATOM 2715 O O . GLU A 1 343 ? 8.196 -11.179 7.320 1.00 83.94 343 GLU A O 1
ATOM 2720 N N . THR A 1 344 ? 7.711 -9.037 6.833 1.00 82.50 344 THR A N 1
ATOM 2721 C CA . THR A 1 344 ? 9.084 -8.544 6.976 1.00 82.50 344 THR A CA 1
ATOM 2722 C C . THR A 1 344 ? 9.649 -8.889 8.358 1.00 82.50 344 THR A C 1
ATOM 2724 O O . THR A 1 344 ? 10.828 -9.219 8.479 1.00 82.50 344 THR A O 1
ATOM 2727 N N . LEU A 1 345 ? 8.840 -8.831 9.418 1.00 85.00 345 LEU A N 1
ATOM 2728 C CA . LEU A 1 345 ? 9.257 -9.234 10.760 1.00 85.00 345 LEU A CA 1
ATOM 2729 C C . LEU A 1 345 ? 9.467 -10.741 10.869 1.00 85.00 345 LEU A C 1
ATOM 2731 O O . LEU A 1 345 ? 10.543 -11.147 11.304 1.00 85.00 345 LEU A O 1
ATOM 2735 N N . PHE A 1 346 ? 8.514 -11.566 10.432 1.00 83.44 346 PHE A N 1
ATOM 2736 C CA . PHE A 1 346 ? 8.659 -13.025 10.452 1.00 83.44 346 PHE A CA 1
ATOM 2737 C C . PHE A 1 346 ? 9.920 -13.480 9.707 1.00 83.44 346 PHE A C 1
ATOM 2739 O O . PHE A 1 346 ? 10.687 -14.282 10.235 1.00 83.44 346 PHE A O 1
ATOM 2746 N N . LEU A 1 347 ? 10.213 -12.899 8.541 1.00 81.50 347 LEU A N 1
ATOM 2747 C CA . LEU A 1 347 ? 11.439 -13.174 7.788 1.00 81.50 347 LEU A CA 1
ATOM 2748 C C . LEU A 1 347 ? 12.714 -12.781 8.554 1.00 81.50 347 LEU A C 1
ATOM 2750 O O . LEU A 1 347 ? 13.691 -13.530 8.532 1.00 81.50 347 LEU A O 1
ATOM 2754 N N . ASN A 1 348 ? 12.709 -11.652 9.274 1.00 82.19 348 ASN A N 1
ATOM 2755 C CA . ASN A 1 348 ? 13.835 -11.242 10.120 1.00 82.19 348 ASN A CA 1
ATOM 2756 C C . ASN A 1 348 ? 14.026 -12.179 11.329 1.00 82.19 348 ASN A C 1
ATOM 2758 O O . ASN A 1 348 ? 15.156 -12.577 11.612 1.00 82.19 348 ASN A O 1
ATOM 2762 N N . TYR A 1 349 ? 12.947 -12.569 12.017 1.00 78.56 349 TYR A N 1
ATOM 2763 C CA . TYR A 1 349 ? 13.006 -13.493 13.157 1.00 78.56 349 TYR A CA 1
ATOM 2764 C C . TYR A 1 349 ? 13.489 -14.889 12.733 1.00 78.56 349 TYR A C 1
ATOM 2766 O O . TYR A 1 349 ? 14.421 -15.426 13.338 1.00 78.56 349 TYR A O 1
ATOM 2774 N N . ARG A 1 350 ? 12.953 -15.425 11.628 1.00 78.50 350 ARG A N 1
ATOM 2775 C CA . ARG A 1 350 ? 13.382 -16.704 11.034 1.00 78.50 350 ARG A CA 1
ATOM 2776 C C . ARG A 1 350 ? 14.840 -16.652 10.567 1.00 78.50 350 ARG A C 1
ATOM 2778 O O . ARG A 1 350 ? 15.615 -17.546 10.890 1.00 78.50 350 ARG A O 1
ATOM 2785 N N . GLY A 1 351 ? 15.253 -15.575 9.891 1.00 76.56 351 GLY A N 1
ATOM 2786 C CA . GLY A 1 351 ? 16.651 -15.352 9.495 1.00 76.56 351 GLY A CA 1
ATOM 2787 C C . GLY A 1 351 ? 17.626 -15.208 10.675 1.00 76.56 351 GLY A C 1
ATOM 2788 O O . GLY A 1 351 ? 18.819 -15.465 10.522 1.00 76.56 351 GLY A O 1
ATOM 2789 N N . GLY A 1 352 ? 17.122 -14.838 11.856 1.00 75.12 352 GLY A N 1
ATOM 2790 C CA . GLY A 1 352 ? 17.867 -14.778 13.114 1.00 75.12 352 GLY A CA 1
ATOM 2791 C C . GLY A 1 352 ? 17.868 -16.071 13.943 1.00 75.12 352 GLY A C 1
ATOM 2792 O O . GLY A 1 352 ? 18.444 -16.060 15.029 1.00 75.12 352 GLY A O 1
ATOM 2793 N N . ASN A 1 353 ? 17.244 -17.162 13.472 1.00 66.75 353 ASN A N 1
ATOM 2794 C CA . ASN A 1 353 ? 16.974 -18.383 14.251 1.00 66.75 353 ASN A CA 1
ATOM 2795 C C . ASN A 1 353 ? 16.227 -18.122 15.580 1.00 66.75 353 ASN A C 1
ATOM 2797 O O . ASN A 1 353 ? 16.492 -18.785 16.586 1.00 66.75 353 ASN A O 1
ATOM 2801 N N . VAL A 1 354 ? 15.308 -17.153 15.604 1.00 69.06 354 VAL A N 1
ATOM 2802 C CA . VAL A 1 354 ? 14.437 -16.900 16.761 1.00 69.06 354 VAL A CA 1
ATOM 2803 C C . VAL A 1 354 ? 13.133 -17.670 16.576 1.00 69.06 354 VAL A C 1
ATOM 2805 O O . VAL A 1 354 ? 12.447 -17.476 15.573 1.00 69.06 354 VAL A O 1
ATOM 2808 N N . ASP A 1 355 ? 12.780 -18.524 17.539 1.00 66.44 355 ASP A N 1
ATOM 2809 C CA . ASP A 1 355 ? 11.494 -19.222 17.523 1.00 66.44 355 ASP A CA 1
ATOM 2810 C C . ASP A 1 355 ? 10.358 -18.253 17.895 1.00 66.44 355 ASP A C 1
ATOM 2812 O O . ASP A 1 355 ? 10.328 -17.679 18.987 1.00 66.44 355 ASP A O 1
ATOM 2816 N N . LEU A 1 356 ? 9.421 -18.063 16.965 1.00 64.19 356 LEU A N 1
ATOM 2817 C CA . LEU A 1 356 ? 8.240 -17.217 17.141 1.00 64.19 356 LEU A CA 1
ATOM 2818 C C . LEU A 1 356 ? 7.216 -17.816 18.120 1.00 64.19 356 LEU A C 1
ATOM 2820 O O . LEU A 1 356 ? 6.381 -17.073 18.631 1.00 64.19 356 LEU A O 1
ATOM 2824 N N . ALA A 1 357 ? 7.299 -19.113 18.438 1.00 63.09 357 ALA A N 1
ATOM 2825 C CA . ALA A 1 357 ? 6.468 -19.741 19.465 1.00 63.09 357 ALA A CA 1
ATOM 2826 C C . ALA A 1 357 ? 6.862 -19.326 20.899 1.00 63.09 357 ALA A C 1
ATOM 2828 O O . ALA A 1 357 ? 5.996 -19.275 21.772 1.00 63.09 357 ALA A O 1
ATOM 2829 N N . ASP A 1 358 ? 8.138 -18.990 21.131 1.00 63.78 358 ASP A N 1
ATOM 2830 C CA . ASP A 1 358 ? 8.669 -18.564 22.439 1.00 63.78 358 ASP A CA 1
ATOM 2831 C C . ASP A 1 358 ? 8.605 -17.036 22.653 1.00 63.78 358 ASP A C 1
ATOM 2833 O O . ASP A 1 358 ? 8.819 -16.536 23.766 1.00 63.78 358 ASP A O 1
ATOM 2837 N N . LEU A 1 359 ? 8.315 -16.263 21.601 1.00 63.75 359 LEU A N 1
ATOM 2838 C CA . LEU A 1 359 ? 8.207 -14.808 21.680 1.00 63.75 359 LEU A CA 1
ATOM 2839 C C . LEU A 1 359 ? 6.866 -14.363 22.278 1.00 63.75 359 LEU A C 1
ATOM 2841 O O . LEU A 1 359 ? 5.787 -14.799 21.882 1.00 63.75 359 LEU A O 1
ATOM 2845 N N . LYS A 1 360 ? 6.928 -13.383 23.187 1.00 66.62 360 LYS A N 1
ATOM 2846 C CA . LYS A 1 360 ? 5.742 -12.599 23.558 1.00 66.62 360 LYS A CA 1
ATOM 2847 C C . LYS A 1 360 ? 5.257 -11.806 22.342 1.00 66.62 360 LYS A C 1
ATOM 2849 O O . LYS A 1 360 ? 6.072 -11.313 21.567 1.00 66.62 360 LYS A O 1
ATOM 2854 N N . LEU A 1 361 ? 3.945 -11.599 22.233 1.00 69.56 361 LEU A N 1
ATOM 2855 C CA . LEU A 1 361 ? 3.365 -10.849 21.115 1.00 69.56 361 LEU A CA 1
ATOM 2856 C C . LEU A 1 361 ? 3.595 -9.323 21.209 1.00 69.56 361 LEU A C 1
ATOM 2858 O O . LEU A 1 361 ? 3.734 -8.679 20.175 1.00 69.56 361 LEU A O 1
ATOM 2862 N N . ASP A 1 362 ? 3.691 -8.731 22.413 1.00 66.88 362 ASP A N 1
ATOM 2863 C CA . ASP A 1 362 ? 3.806 -7.259 22.587 1.00 66.88 362 ASP A CA 1
ATOM 2864 C C . ASP A 1 362 ? 5.022 -6.638 21.868 1.00 66.88 362 ASP A C 1
ATOM 2866 O O . ASP A 1 362 ? 4.815 -5.668 21.143 1.00 66.88 362 ASP A O 1
ATOM 2870 N N . PRO A 1 363 ? 6.260 -7.182 21.953 1.00 73.75 363 PRO A N 1
ATOM 2871 C CA . PRO A 1 363 ? 7.393 -6.648 21.195 1.00 73.75 363 PRO A CA 1
ATOM 2872 C C . PRO A 1 363 ? 7.176 -6.693 19.681 1.00 73.75 363 PRO A C 1
ATOM 2874 O O . PRO A 1 363 ? 7.560 -5.752 18.996 1.00 73.75 363 PRO A O 1
ATOM 2877 N N . ILE A 1 364 ? 6.527 -7.743 19.161 1.00 78.31 364 ILE A N 1
ATOM 2878 C CA . ILE A 1 364 ? 6.234 -7.874 17.728 1.00 78.31 364 ILE A CA 1
ATOM 2879 C C . ILE A 1 364 ? 5.205 -6.817 17.315 1.00 78.31 364 ILE A C 1
ATOM 2881 O O . ILE A 1 364 ? 5.419 -6.104 16.340 1.00 78.31 364 ILE A O 1
ATOM 2885 N N . VAL A 1 365 ? 4.122 -6.655 18.080 1.00 77.62 365 VAL A N 1
ATOM 2886 C CA . VAL A 1 365 ? 3.071 -5.659 17.812 1.00 77.62 365 VAL A CA 1
ATOM 2887 C C . VAL A 1 365 ? 3.610 -4.222 17.917 1.00 77.62 365 VAL A C 1
ATOM 2889 O O . VAL A 1 365 ? 3.294 -3.386 17.069 1.00 77.62 365 VAL A O 1
ATOM 2892 N N . GLU A 1 366 ? 4.471 -3.929 18.896 1.00 76.81 366 GLU A N 1
ATOM 2893 C CA . GLU A 1 366 ? 5.158 -2.633 19.009 1.00 76.81 366 GLU A CA 1
ATOM 2894 C C . GLU A 1 366 ? 6.180 -2.402 17.887 1.00 76.81 366 GLU A C 1
ATOM 2896 O O . GLU A 1 366 ? 6.351 -1.265 17.437 1.00 76.81 366 GLU A O 1
ATOM 2901 N N . GLU A 1 367 ? 6.841 -3.448 17.384 1.00 83.44 367 GLU A N 1
ATOM 2902 C CA . GLU A 1 367 ? 7.748 -3.332 16.241 1.00 83.44 367 GLU A CA 1
ATOM 2903 C C . GLU A 1 367 ? 6.979 -3.123 14.926 1.00 83.44 367 GLU A C 1
ATOM 2905 O O . GLU A 1 367 ? 7.363 -2.251 14.141 1.00 83.44 367 GLU A O 1
ATOM 2910 N N . VAL A 1 368 ? 5.850 -3.821 14.721 1.00 83.69 368 VAL A N 1
ATOM 2911 C CA . VAL A 1 368 ? 4.900 -3.552 13.623 1.00 83.69 368 VAL A CA 1
ATOM 2912 C C . VAL A 1 368 ? 4.469 -2.091 13.675 1.00 83.69 368 VAL A C 1
ATOM 2914 O O . VAL A 1 368 ? 4.609 -1.373 12.686 1.00 83.69 368 VAL A O 1
ATOM 2917 N N . TRP A 1 369 ? 4.011 -1.617 14.837 1.00 78.50 369 TRP A N 1
ATOM 2918 C CA . TRP A 1 369 ? 3.601 -0.228 15.025 1.00 78.50 369 TRP A CA 1
ATOM 2919 C C . TRP A 1 369 ? 4.741 0.772 14.765 1.00 78.50 369 TRP A C 1
ATOM 2921 O O . TRP A 1 369 ? 4.548 1.785 14.090 1.00 78.50 369 TRP A O 1
ATOM 2931 N N . THR A 1 370 ? 5.950 0.494 15.254 1.00 81.12 370 THR A N 1
ATOM 2932 C CA . THR A 1 370 ? 7.116 1.369 15.063 1.00 81.12 370 THR A CA 1
ATOM 2933 C C . THR A 1 370 ? 7.498 1.474 13.587 1.00 81.12 370 THR A C 1
ATOM 2935 O O . THR A 1 370 ? 7.746 2.575 13.090 1.00 81.12 370 THR A O 1
ATOM 2938 N N . ARG A 1 371 ? 7.487 0.349 12.859 1.00 82.62 371 ARG A N 1
ATOM 2939 C CA . ARG A 1 371 ? 7.753 0.300 11.414 1.00 82.62 371 ARG A CA 1
ATOM 2940 C C . ARG A 1 371 ? 6.626 0.948 10.604 1.00 82.62 371 ARG A C 1
ATOM 2942 O O . ARG A 1 371 ? 6.929 1.706 9.687 1.00 82.62 371 ARG A O 1
ATOM 2949 N N . LEU A 1 372 ? 5.358 0.755 10.985 1.00 76.56 372 LEU A N 1
ATOM 2950 C CA . LEU A 1 372 ? 4.206 1.468 10.416 1.00 76.56 372 LEU A CA 1
ATOM 2951 C C . LEU A 1 372 ? 4.385 2.979 10.565 1.00 76.56 372 LEU A C 1
ATOM 2953 O O . LEU A 1 372 ? 4.286 3.716 9.587 1.00 76.56 372 LEU A O 1
ATOM 2957 N N . LYS A 1 373 ? 4.716 3.449 11.771 1.00 72.88 373 LYS A N 1
ATOM 2958 C CA . LYS A 1 373 ? 4.921 4.873 12.033 1.00 72.88 373 LYS A CA 1
ATOM 2959 C C . LYS A 1 373 ? 6.112 5.450 11.264 1.00 72.88 373 LYS A C 1
ATOM 2961 O O . LYS A 1 373 ? 6.039 6.593 10.832 1.00 72.88 373 LYS A O 1
ATOM 2966 N N . ALA A 1 374 ? 7.189 4.688 11.085 1.00 74.00 374 ALA A N 1
ATOM 2967 C CA . ALA A 1 374 ? 8.333 5.119 10.285 1.00 74.00 374 ALA A CA 1
ATOM 2968 C C . ALA A 1 374 ? 8.011 5.171 8.778 1.00 74.00 374 ALA A C 1
ATOM 2970 O O . ALA A 1 374 ? 8.404 6.120 8.106 1.00 74.00 374 ALA A O 1
ATOM 2971 N N . LYS A 1 375 ? 7.279 4.177 8.252 1.00 70.06 375 LYS A N 1
ATOM 2972 C CA . LYS A 1 375 ? 6.914 4.075 6.827 1.00 70.06 375 LYS A CA 1
ATOM 2973 C C . LYS A 1 375 ? 5.824 5.075 6.419 1.00 70.06 375 LYS A C 1
ATOM 2975 O O . LYS A 1 375 ? 5.874 5.612 5.319 1.00 70.06 375 LYS A O 1
ATOM 2980 N N . TYR A 1 376 ? 4.874 5.353 7.312 1.00 64.19 376 TYR A N 1
ATOM 2981 C CA . TYR A 1 376 ? 3.711 6.216 7.070 1.00 64.19 376 TYR A CA 1
ATOM 2982 C C . TYR A 1 376 ? 3.693 7.426 8.020 1.00 64.19 376 TYR A C 1
ATOM 2984 O O . TYR A 1 376 ? 2.645 7.789 8.552 1.00 64.19 376 TYR A O 1
ATOM 2992 N N . GLN A 1 377 ? 4.852 8.048 8.273 1.00 60.53 377 GLN A N 1
ATOM 2993 C CA . GLN A 1 377 ? 5.005 9.103 9.289 1.00 60.53 377 GLN A CA 1
ATOM 2994 C C . GLN A 1 377 ? 3.976 10.237 9.156 1.00 60.53 377 GLN A C 1
ATOM 2996 O O . GLN A 1 377 ? 3.472 10.717 10.172 1.00 60.53 377 GLN A O 1
ATOM 3001 N N . ASP A 1 378 ? 3.631 10.621 7.926 1.00 52.34 378 ASP A N 1
ATOM 3002 C CA . ASP A 1 378 ? 2.702 11.716 7.626 1.00 52.34 378 ASP A CA 1
ATOM 3003 C C . ASP A 1 378 ? 1.250 11.428 8.032 1.00 52.34 378 ASP A C 1
ATOM 3005 O O . ASP A 1 378 ? 0.530 12.354 8.397 1.00 52.34 378 ASP A O 1
ATOM 3009 N N . LEU A 1 379 ? 0.836 10.155 8.071 1.00 54.75 379 LEU A N 1
ATOM 3010 C CA . LEU A 1 379 ? -0.468 9.761 8.617 1.00 54.75 379 LEU A CA 1
ATOM 3011 C C . LEU A 1 379 ? -0.548 10.031 10.124 1.00 54.75 379 LEU A C 1
ATOM 3013 O O . LEU A 1 379 ? -1.595 10.420 10.632 1.00 54.75 379 LEU A O 1
ATOM 3017 N N . PHE A 1 380 ? 0.545 9.803 10.852 1.00 56.34 380 PHE A N 1
ATOM 3018 C CA . PHE A 1 380 ? 0.542 9.731 12.315 1.00 56.34 380 PHE A CA 1
ATOM 3019 C C . PHE A 1 380 ? 0.997 11.026 13.007 1.00 56.34 380 PHE A C 1
ATOM 3021 O O . PHE A 1 380 ? 1.302 11.010 14.203 1.00 56.34 380 PHE A O 1
ATOM 3028 N N . GLN A 1 381 ? 1.022 12.157 12.291 1.00 53.72 381 GLN A N 1
ATOM 3029 C CA . GLN A 1 381 ? 1.305 13.489 12.849 1.00 53.72 381 GLN A CA 1
ATOM 3030 C C . GLN A 1 381 ? 0.084 14.107 13.572 1.00 53.72 381 GLN A C 1
ATOM 3032 O O . GLN A 1 381 ? -0.157 15.309 13.494 1.00 53.72 381 GLN A O 1
ATOM 3037 N N . TRP A 1 382 ? -0.716 13.297 14.274 1.00 51.34 382 TRP A N 1
ATOM 3038 C CA . TRP A 1 382 ? -1.893 13.779 15.004 1.00 51.34 382 TRP A CA 1
ATOM 3039 C C . TRP A 1 382 ? -1.461 14.509 16.283 1.00 51.34 382 TRP A C 1
ATOM 3041 O O . TRP A 1 382 ? -0.839 13.921 17.170 1.00 51.34 382 TRP A O 1
ATOM 3051 N N . THR A 1 383 ? -1.797 15.794 16.388 1.00 38.03 383 THR A N 1
ATOM 3052 C CA . THR A 1 383 ? -1.641 16.588 17.617 1.00 38.03 383 THR A CA 1
ATOM 3053 C C . THR A 1 383 ? -2.721 16.239 18.645 1.00 38.03 383 THR A C 1
ATOM 3055 O O . THR A 1 383 ? -3.850 15.942 18.269 1.00 38.03 383 THR A O 1
ATOM 3058 N N . ASP A 1 384 ? -2.408 16.338 19.943 1.00 37.19 384 ASP A N 1
ATOM 3059 C CA . ASP A 1 384 ? -3.266 15.947 21.086 1.00 37.19 384 ASP A CA 1
ATOM 3060 C C . ASP A 1 384 ? -4.594 16.756 21.264 1.00 37.19 384 ASP A C 1
ATOM 3062 O O . ASP A 1 384 ? -5.157 16.767 22.360 1.00 37.19 384 ASP A O 1
ATOM 3066 N N . GLN A 1 385 ? -5.111 17.465 20.247 1.00 36.00 385 GLN A N 1
ATOM 3067 C CA . GLN A 1 385 ? -6.354 18.263 20.316 1.00 36.00 385 GLN A CA 1
ATOM 3068 C C . GLN A 1 385 ? -7.184 18.187 19.017 1.00 36.00 385 GLN A C 1
ATOM 3070 O O . GLN A 1 385 ? -6.631 18.079 17.926 1.00 36.00 385 GLN A O 1
ATOM 3075 N N . VAL A 1 386 ? -8.518 18.204 19.161 1.00 33.78 386 VAL A N 1
ATOM 3076 C CA . VAL A 1 386 ? -9.496 17.556 18.257 1.00 33.78 386 VAL A CA 1
ATOM 3077 C C . VAL A 1 386 ? -10.849 18.324 18.278 1.00 33.78 386 VAL A C 1
ATOM 3079 O O . VAL A 1 386 ? -11.366 18.517 19.375 1.00 33.78 386 VAL A O 1
ATOM 3082 N N . TYR A 1 387 ? -11.359 18.793 17.107 1.00 31.00 387 TYR A N 1
ATOM 3083 C CA . TYR A 1 387 ? -12.769 18.911 16.584 1.00 31.00 387 TYR A CA 1
ATOM 3084 C C . TYR A 1 387 ? -12.791 19.559 15.150 1.00 31.00 387 TYR A C 1
ATOM 3086 O O . TYR A 1 387 ? -12.003 20.471 14.938 1.00 31.00 387 TYR A O 1
ATOM 3094 N N . LEU A 1 388 ? -13.614 19.215 14.117 1.00 32.53 388 LEU A N 1
ATOM 3095 C CA . LEU A 1 388 ? -14.688 18.196 13.939 1.00 32.53 388 LEU A CA 1
ATOM 3096 C C . LEU A 1 388 ? -14.993 17.750 12.451 1.00 32.53 388 LEU A C 1
ATOM 3098 O O . LEU A 1 388 ? -15.697 18.421 11.703 1.00 32.53 388 LEU A O 1
ATOM 3102 N N . SER A 1 389 ? -14.537 16.548 12.066 1.00 42.06 389 SER A N 1
ATOM 3103 C CA . SER A 1 389 ? -14.736 15.683 10.868 1.00 42.06 389 SER A CA 1
ATOM 3104 C C . SER A 1 389 ? -14.097 14.338 11.263 1.00 42.06 389 SER A C 1
ATOM 3106 O O . SER A 1 389 ? -12.977 14.379 11.753 1.00 42.06 389 SER A O 1
ATOM 3108 N N . ILE A 1 390 ? -14.789 13.186 11.214 1.00 49.97 390 ILE A N 1
ATOM 3109 C CA . ILE A 1 390 ? -14.624 12.090 12.218 1.00 49.97 390 ILE A CA 1
ATOM 3110 C C . ILE A 1 390 ? -14.713 12.701 13.624 1.00 49.97 390 ILE A C 1
ATOM 3112 O O . ILE A 1 390 ? -13.678 13.164 14.088 1.00 49.97 390 ILE A O 1
ATOM 3116 N N . PRO A 1 391 ? -15.903 12.760 14.265 1.00 40.00 391 PRO A N 1
ATOM 3117 C CA . PRO A 1 391 ? -16.232 13.536 15.475 1.00 40.00 391 PRO A CA 1
ATOM 3118 C C . PRO A 1 391 ? -15.071 14.199 16.243 1.00 40.00 391 PRO A C 1
ATOM 3120 O O . PRO A 1 391 ? -14.776 13.814 17.369 1.00 40.00 391 PRO A O 1
ATOM 3123 N N . GLY A 1 392 ? -14.363 15.158 15.623 1.00 44.56 392 GLY A N 1
ATOM 3124 C CA . GLY A 1 392 ? -12.990 15.391 16.082 1.00 44.56 392 GLY A CA 1
ATOM 3125 C C . GLY A 1 392 ? -11.896 15.983 15.173 1.00 44.56 392 GLY A C 1
ATOM 3126 O O . GLY A 1 392 ? -10.965 16.560 15.709 1.00 44.56 392 GLY A O 1
ATOM 3127 N N . THR A 1 393 ? -11.897 15.865 13.846 1.00 48.44 393 THR A N 1
ATOM 3128 C CA . THR A 1 393 ? -10.712 16.304 13.044 1.00 48.44 393 THR A CA 1
ATOM 3129 C C . THR A 1 393 ? -11.066 17.186 11.832 1.00 48.44 393 THR A C 1
ATOM 3131 O O . THR A 1 393 ? -12.170 17.697 11.773 1.00 48.44 393 THR A O 1
ATOM 3134 N N . GLU A 1 394 ? -10.177 17.413 10.861 1.00 49.75 394 GLU A N 1
ATOM 3135 C CA . GLU A 1 394 ? -10.567 17.905 9.514 1.00 49.75 394 GLU A CA 1
ATOM 3136 C C . GLU A 1 394 ? -10.544 16.767 8.467 1.00 49.75 394 GLU A C 1
ATOM 3138 O O . GLU A 1 394 ? -10.704 16.981 7.267 1.00 49.75 394 GLU A O 1
ATOM 3143 N N . MET A 1 395 ? -10.349 15.524 8.921 1.00 52.38 395 MET A N 1
ATOM 3144 C CA . MET A 1 395 ? -10.154 14.348 8.083 1.00 52.38 395 MET A CA 1
ATOM 3145 C C . MET A 1 395 ? -11.484 13.777 7.579 1.00 52.38 395 MET A C 1
ATOM 3147 O O . MET A 1 395 ? -12.421 13.545 8.349 1.00 52.38 395 MET A O 1
ATOM 3151 N N . THR A 1 396 ? -11.554 13.502 6.277 1.00 56.09 396 THR A N 1
ATOM 3152 C CA . THR A 1 396 ? -12.685 12.779 5.678 1.00 56.09 396 THR A CA 1
ATOM 3153 C C . THR A 1 396 ? -12.526 11.267 5.858 1.00 56.09 396 THR A C 1
ATOM 3155 O O . THR A 1 396 ? -11.422 10.778 6.105 1.00 56.09 396 THR A O 1
ATOM 3158 N N . VAL A 1 397 ? -13.615 10.508 5.694 1.00 58.34 397 VAL A N 1
ATOM 3159 C CA . VAL A 1 397 ? -13.540 9.036 5.673 1.00 58.34 397 VAL A CA 1
ATOM 3160 C C . VAL A 1 397 ? -12.616 8.572 4.543 1.00 58.34 397 VAL A C 1
ATOM 3162 O O . VAL A 1 397 ? -11.730 7.766 4.797 1.00 58.34 397 VAL A O 1
ATOM 3165 N N . ASP A 1 398 ? -12.724 9.150 3.344 1.00 56.78 398 ASP A N 1
ATOM 3166 C CA . ASP A 1 398 ? -11.833 8.830 2.219 1.00 56.78 398 ASP A CA 1
ATOM 3167 C C . ASP A 1 398 ? -10.357 9.069 2.569 1.00 56.78 398 ASP A C 1
ATOM 3169 O O . ASP A 1 398 ? -9.514 8.220 2.293 1.00 56.78 398 ASP A O 1
ATOM 3173 N N . THR A 1 399 ? -10.043 10.187 3.236 1.00 56.22 399 THR A N 1
ATOM 3174 C CA . THR A 1 399 ? -8.686 10.478 3.726 1.00 56.22 399 THR A CA 1
ATOM 3175 C C . THR A 1 399 ? -8.196 9.389 4.682 1.00 56.22 399 THR A C 1
ATOM 3177 O O . THR A 1 399 ? -7.074 8.927 4.536 1.00 56.22 399 THR A O 1
ATOM 3180 N N . LEU A 1 400 ? -9.028 8.924 5.620 1.00 63.50 400 LEU A N 1
ATOM 3181 C CA . LEU A 1 400 ? -8.662 7.846 6.546 1.00 63.50 400 LEU A CA 1
ATOM 3182 C C . LEU A 1 400 ? -8.406 6.507 5.818 1.00 63.50 400 LEU A C 1
ATOM 3184 O O . LEU A 1 400 ? -7.471 5.782 6.164 1.00 63.50 400 LEU A O 1
ATOM 3188 N N . LEU A 1 401 ? -9.216 6.180 4.806 1.00 61.75 401 LEU A N 1
ATOM 3189 C CA . LEU A 1 401 ? -9.126 4.924 4.048 1.00 61.75 401 LEU A CA 1
ATOM 3190 C C . LEU A 1 401 ? -7.901 4.849 3.123 1.00 61.75 401 LEU A C 1
ATOM 3192 O O . LEU A 1 401 ? -7.360 3.762 2.924 1.00 61.75 401 LEU A O 1
ATOM 3196 N N . GLN A 1 402 ? -7.432 5.984 2.586 1.00 57.09 402 GLN A N 1
ATOM 3197 C CA . GLN A 1 402 ? -6.300 6.065 1.639 1.00 57.09 402 GLN A CA 1
ATOM 3198 C C . GLN A 1 402 ? -5.015 5.369 2.113 1.00 57.09 402 GLN A C 1
ATOM 3200 O O . GLN A 1 402 ? -4.174 5.007 1.294 1.00 57.09 402 GLN A O 1
ATOM 3205 N N . TYR A 1 403 ? -4.846 5.184 3.421 1.00 59.19 403 TYR A N 1
ATOM 3206 C CA . TYR A 1 403 ? -3.637 4.614 4.009 1.00 59.19 403 TYR A CA 1
ATOM 3207 C C . TYR A 1 403 ? -3.648 3.077 4.124 1.00 59.19 403 TYR A C 1
ATOM 3209 O O . TYR A 1 403 ? -2.680 2.497 4.615 1.00 59.19 403 TYR A O 1
ATOM 3217 N N . GLY A 1 404 ? -4.735 2.396 3.733 1.00 62.47 404 GLY A N 1
ATOM 3218 C CA . GLY A 1 404 ? -4.859 0.924 3.764 1.00 62.47 404 GLY A CA 1
ATOM 3219 C C . GLY A 1 404 ? -4.981 0.298 5.166 1.00 62.47 404 GLY A C 1
ATOM 3220 O O . GLY A 1 404 ? -5.252 -0.894 5.311 1.00 62.47 404 GLY A O 1
ATOM 3221 N N . LEU A 1 405 ? -4.830 1.103 6.219 1.00 68.31 405 LEU A N 1
ATOM 3222 C CA . LEU A 1 405 ? -4.956 0.693 7.623 1.00 68.31 405 LEU A CA 1
ATOM 3223 C C . LEU A 1 405 ? -6.399 0.721 8.141 1.00 68.31 405 LEU A C 1
ATOM 3225 O O . LEU A 1 405 ? -6.678 0.176 9.207 1.00 68.31 405 LEU A O 1
ATOM 3229 N N . PHE A 1 406 ? -7.306 1.317 7.367 1.00 71.88 406 PHE A N 1
ATOM 3230 C CA . PHE A 1 406 ? -8.735 1.399 7.636 1.00 71.88 406 PHE A CA 1
ATOM 3231 C C . PHE A 1 406 ? -9.514 0.898 6.414 1.00 71.88 406 PHE A C 1
ATOM 3233 O O . PHE A 1 406 ? -9.102 1.129 5.278 1.00 71.88 406 PHE A O 1
ATOM 3240 N N . ARG A 1 407 ? -10.634 0.210 6.643 1.00 70.88 407 ARG A N 1
ATOM 3241 C CA . ARG A 1 407 ? -11.580 -0.263 5.621 1.00 70.88 407 ARG A CA 1
ATOM 3242 C C . ARG A 1 407 ? -12.967 0.293 5.935 1.00 70.88 407 ARG A C 1
ATOM 3244 O O . ARG A 1 407 ? -13.304 0.513 7.097 1.00 70.88 407 ARG A O 1
ATOM 3251 N N . HIS A 1 408 ? -13.772 0.527 4.902 1.00 67.69 408 HIS A N 1
ATOM 3252 C CA . HIS A 1 408 ? -15.178 0.902 5.047 1.00 67.69 408 HIS A CA 1
ATOM 3253 C C . HIS A 1 408 ? -16.037 -0.289 4.655 1.00 67.69 408 HIS A C 1
ATOM 3255 O O . HIS A 1 408 ? -16.020 -0.735 3.512 1.00 67.69 408 HIS A O 1
ATOM 3261 N N . GLU A 1 409 ? -16.760 -0.822 5.629 1.00 70.00 409 GLU A N 1
ATOM 3262 C CA . GLU A 1 409 ? -17.653 -1.953 5.446 1.00 70.00 409 GLU A CA 1
ATOM 3263 C C . GLU A 1 409 ? -19.087 -1.440 5.389 1.00 70.00 409 GLU A C 1
ATOM 3265 O O . GLU A 1 409 ? -19.645 -0.946 6.376 1.00 70.00 409 GLU A O 1
ATOM 3270 N N . ILE A 1 410 ? -19.679 -1.556 4.204 1.00 64.00 410 ILE A N 1
ATOM 3271 C CA . ILE A 1 410 ? -21.081 -1.249 3.950 1.00 64.00 410 ILE A CA 1
ATOM 3272 C C . ILE A 1 410 ? -21.846 -2.565 4.064 1.00 64.00 410 ILE A C 1
ATOM 3274 O O . ILE A 1 410 ? -21.663 -3.464 3.243 1.00 64.00 410 ILE A O 1
ATOM 3278 N N . SER A 1 411 ? -22.705 -2.691 5.076 1.00 57.06 411 SER A N 1
ATOM 3279 C CA . SER A 1 411 ? -23.622 -3.826 5.133 1.00 57.06 411 SER A CA 1
ATOM 3280 C C . SER A 1 411 ? -24.720 -3.618 4.089 1.00 57.06 411 SER A C 1
ATOM 3282 O O . SER A 1 411 ? -25.337 -2.559 4.016 1.00 57.06 411 SER A O 1
ATOM 3284 N N . ALA A 1 412 ? -24.965 -4.621 3.246 1.00 49.81 412 ALA A N 1
ATOM 3285 C CA . ALA A 1 412 ? -26.078 -4.579 2.295 1.00 49.81 412 ALA A CA 1
ATOM 3286 C C . ALA A 1 412 ? -27.430 -4.910 2.961 1.00 49.81 412 ALA A C 1
ATOM 3288 O O . ALA A 1 412 ? -28.483 -4.613 2.399 1.00 49.81 412 ALA A O 1
ATOM 3289 N N . ALA A 1 413 ? -27.402 -5.547 4.138 1.00 53.81 413 ALA A N 1
ATOM 3290 C CA . ALA A 1 413 ? -28.584 -6.015 4.865 1.00 53.81 413 ALA A CA 1
ATOM 3291 C C . ALA A 1 413 ? -28.993 -5.074 6.009 1.00 53.81 413 ALA A C 1
ATOM 3293 O O . ALA A 1 413 ? -30.179 -4.899 6.284 1.00 53.81 413 ALA A O 1
ATOM 3294 N N . GLU A 1 414 ? -28.015 -4.453 6.663 1.00 53.22 414 GLU A N 1
ATOM 3295 C CA . GLU A 1 414 ? -28.222 -3.403 7.654 1.00 53.22 414 GLU A CA 1
ATOM 3296 C C . GLU A 1 414 ? -27.882 -2.082 6.969 1.00 53.22 414 GLU A C 1
ATOM 3298 O O . GLU A 1 414 ? -26.796 -1.956 6.422 1.00 53.22 414 GLU A O 1
ATOM 3303 N N . SER A 1 415 ? -28.766 -1.081 6.985 1.00 53.97 415 SER A N 1
ATOM 3304 C CA . SER A 1 415 ? -28.507 0.233 6.368 1.00 53.97 415 SER A CA 1
ATOM 3305 C C . SER A 1 415 ? -27.546 1.094 7.210 1.00 53.97 415 SER A C 1
ATOM 3307 O O . SER A 1 415 ? -27.813 2.260 7.500 1.00 53.97 415 SER A O 1
ATOM 3309 N N . SER A 1 416 ? -26.457 0.473 7.652 1.00 58.47 416 SER A N 1
ATOM 3310 C CA . SER A 1 416 ? -25.380 0.977 8.486 1.00 58.47 416 SER A CA 1
ATOM 3311 C C . SER A 1 416 ? -24.057 0.769 7.743 1.00 58.47 416 SER A C 1
ATOM 3313 O O . SER A 1 416 ? -23.890 -0.153 6.942 1.00 58.47 416 SER A O 1
ATOM 3315 N N . SER A 1 417 ? -23.091 1.645 8.000 1.00 62.56 417 SER A N 1
ATOM 3316 C CA . SER A 1 417 ? -21.742 1.499 7.460 1.00 62.56 417 SER A CA 1
ATOM 3317 C C . SER A 1 417 ? -20.743 1.704 8.583 1.00 62.56 417 SER A C 1
ATOM 3319 O O . SER A 1 417 ? -20.888 2.660 9.348 1.00 62.56 417 SER A O 1
ATOM 3321 N N . ARG A 1 418 ? -19.746 0.829 8.684 1.00 69.38 418 ARG A N 1
ATOM 3322 C CA . ARG A 1 418 ? -18.746 0.852 9.755 1.00 69.38 418 ARG A CA 1
ATOM 3323 C C . ARG A 1 418 ? -17.347 1.027 9.184 1.00 69.38 418 ARG A C 1
ATOM 3325 O O . ARG A 1 418 ? -17.070 0.614 8.063 1.00 69.38 418 ARG A O 1
ATOM 3332 N N . ILE A 1 419 ? -16.470 1.641 9.967 1.00 71.12 419 ILE A N 1
ATOM 3333 C CA . ILE A 1 419 ? -15.043 1.711 9.660 1.00 71.12 419 ILE A CA 1
ATOM 3334 C C . ILE A 1 419 ? -14.352 0.649 10.512 1.00 71.12 419 ILE A C 1
ATOM 3336 O O . ILE A 1 419 ? -14.513 0.640 11.733 1.00 71.12 419 ILE A O 1
ATOM 3340 N N . THR A 1 420 ? -13.603 -0.241 9.873 1.00 73.75 420 THR A N 1
ATOM 3341 C CA . THR A 1 420 ? -12.751 -1.242 10.525 1.00 73.75 420 THR A CA 1
ATOM 3342 C C . THR A 1 420 ? -11.280 -0.891 10.315 1.00 73.75 420 THR A C 1
ATOM 3344 O O . THR A 1 420 ? -10.938 -0.098 9.438 1.00 73.75 420 THR A O 1
ATOM 3347 N N . CYS A 1 421 ? -10.397 -1.408 11.167 1.00 74.56 421 CYS A N 1
ATOM 3348 C CA . CYS A 1 421 ? -8.958 -1.151 11.107 1.00 74.56 421 CYS A CA 1
ATOM 3349 C C . CYS A 1 421 ? -8.182 -2.347 11.657 1.00 74.56 421 CYS A C 1
ATOM 3351 O O . CYS A 1 421 ? -8.736 -3.112 12.451 1.00 74.56 421 CYS A O 1
ATOM 3353 N N . ALA A 1 422 ? -6.911 -2.480 11.273 1.00 76.50 422 ALA A N 1
ATOM 3354 C CA . ALA A 1 422 ? -6.036 -3.515 11.819 1.00 76.50 422 ALA A CA 1
ATOM 3355 C C . ALA A 1 422 ? -5.943 -3.385 13.349 1.00 76.50 422 ALA A C 1
ATOM 3357 O O . ALA A 1 422 ? -5.803 -2.273 13.873 1.00 76.50 422 ALA A O 1
ATOM 3358 N N . PHE A 1 423 ? -5.970 -4.504 14.079 1.00 77.38 423 PHE A N 1
ATOM 3359 C CA . PHE A 1 423 ? -6.016 -4.496 15.544 1.00 77.38 423 PHE A CA 1
ATOM 3360 C C . PHE A 1 423 ? -4.828 -3.751 16.170 1.00 77.38 423 PHE A C 1
ATOM 3362 O O . PHE A 1 423 ? -5.005 -3.071 17.175 1.00 77.38 423 PHE A O 1
ATOM 3369 N N . VAL A 1 424 ? -3.644 -3.773 15.543 1.00 74.25 424 VAL A N 1
ATOM 3370 C CA . VAL A 1 424 ? -2.472 -2.982 15.976 1.00 74.25 424 VAL A CA 1
ATOM 3371 C C . VAL A 1 424 ? -2.752 -1.474 16.057 1.00 74.25 424 VAL A C 1
ATOM 3373 O O . VAL A 1 424 ? -2.254 -0.799 16.958 1.00 74.25 424 VAL A O 1
ATOM 3376 N N . ILE A 1 425 ? -3.590 -0.940 15.164 1.00 73.00 425 ILE A N 1
ATOM 3377 C CA . ILE A 1 425 ? -3.972 0.477 15.155 1.00 73.00 425 ILE A CA 1
ATOM 3378 C C . ILE A 1 425 ? -4.950 0.756 16.296 1.00 73.00 425 ILE A C 1
ATOM 3380 O O . ILE A 1 425 ? -4.763 1.714 17.045 1.00 73.00 425 ILE A O 1
ATOM 3384 N N . LEU A 1 426 ? -5.948 -0.115 16.484 1.00 73.88 426 LEU A N 1
ATOM 3385 C CA . LEU A 1 426 ? -6.871 -0.044 17.620 1.00 73.88 426 LEU A CA 1
ATOM 3386 C C . LEU A 1 426 ? -6.122 -0.123 18.958 1.00 73.88 426 LEU A C 1
ATOM 3388 O O . LEU A 1 426 ? -6.379 0.672 19.861 1.00 73.88 426 LEU A O 1
ATOM 3392 N N . TRP A 1 427 ? -5.156 -1.032 19.064 1.00 71.56 427 TRP A N 1
ATOM 3393 C CA . TRP A 1 427 ? -4.305 -1.213 20.233 1.00 71.56 427 TRP A CA 1
ATOM 3394 C C . TRP A 1 427 ? -3.488 0.039 20.555 1.00 71.56 427 TRP A C 1
ATOM 3396 O O . TRP A 1 427 ? -3.492 0.508 21.697 1.00 71.56 427 TRP A O 1
ATOM 3406 N N . TRP A 1 428 ? -2.857 0.638 19.542 1.00 71.38 428 TRP A N 1
ATOM 3407 C CA . TRP A 1 428 ? -2.145 1.900 19.707 1.00 71.38 428 TRP A CA 1
ATOM 3408 C C . TRP A 1 428 ? -3.072 3.043 20.148 1.00 71.38 428 TRP A C 1
ATOM 3410 O O . TRP A 1 428 ? -2.734 3.771 21.086 1.00 71.38 428 TRP A O 1
ATOM 3420 N N . MET A 1 429 ? -4.253 3.181 19.530 1.00 70.62 429 MET A N 1
ATOM 3421 C CA . MET A 1 429 ? -5.245 4.192 19.920 1.00 70.62 429 MET A CA 1
ATOM 3422 C C . MET A 1 429 ? -5.670 4.014 21.385 1.00 70.62 429 MET A C 1
ATOM 3424 O O . MET A 1 429 ? -5.706 4.988 22.139 1.00 70.62 429 MET A O 1
ATOM 3428 N N . ILE A 1 430 ? -5.900 2.771 21.824 1.00 69.44 430 ILE A N 1
ATOM 3429 C CA . ILE A 1 430 ? -6.208 2.438 23.221 1.00 69.44 430 ILE A CA 1
ATOM 3430 C C . ILE A 1 430 ? -5.047 2.842 24.145 1.00 69.44 430 ILE A C 1
ATOM 3432 O O . ILE A 1 430 ? -5.294 3.564 25.110 1.00 69.44 430 ILE A O 1
ATOM 3436 N N . LYS A 1 431 ? -3.783 2.501 23.828 1.00 67.44 431 LYS A N 1
ATOM 3437 C CA . LYS A 1 431 ? -2.591 2.905 24.617 1.00 67.44 431 LYS A CA 1
ATOM 3438 C C . LYS A 1 431 ? -2.460 4.429 24.818 1.00 67.44 431 LYS A C 1
ATOM 3440 O O . LYS A 1 431 ? -1.732 4.855 25.715 1.00 67.44 431 LYS A O 1
ATOM 3445 N N . LYS A 1 432 ? -3.132 5.267 24.016 1.00 67.81 432 LYS A N 1
ATOM 3446 C CA . LYS A 1 432 ? -3.113 6.738 24.147 1.00 67.81 432 LYS A CA 1
ATOM 3447 C C . LYS A 1 432 ? -4.192 7.326 25.054 1.00 67.81 432 LYS A C 1
ATOM 3449 O O . LYS A 1 432 ? -4.041 8.482 25.462 1.00 67.81 432 LYS A O 1
ATOM 3454 N N . LEU A 1 433 ? -5.243 6.579 25.397 1.00 65.75 433 LEU A N 1
ATOM 3455 C CA . LEU A 1 433 ? -6.338 7.113 26.212 1.00 65.75 433 LEU A CA 1
ATOM 3456 C C . LEU A 1 433 ? -5.861 7.444 27.644 1.00 65.75 433 LEU A C 1
ATOM 3458 O O . LEU A 1 433 ? -5.037 6.709 28.197 1.00 65.75 433 LEU A O 1
ATOM 3462 N N . PRO A 1 434 ? -6.379 8.513 28.290 1.00 64.44 434 PRO A N 1
ATOM 3463 C CA . PRO A 1 434 ? -5.915 8.954 29.611 1.00 64.44 434 PRO A CA 1
ATOM 3464 C C . PRO A 1 434 ? -5.926 7.858 30.683 1.00 64.44 434 PRO A C 1
ATOM 3466 O O . PRO A 1 434 ? -5.005 7.785 31.488 1.00 64.44 434 PRO A O 1
ATOM 3469 N N . VAL A 1 435 ? -6.910 6.952 30.633 1.00 61.28 435 VAL A N 1
ATOM 3470 C CA . VAL A 1 435 ? -7.053 5.824 31.570 1.00 61.28 435 VAL A CA 1
ATOM 3471 C C . VAL A 1 435 ? -5.862 4.843 31.554 1.00 61.28 435 VAL A C 1
ATOM 3473 O O . VAL A 1 435 ? -5.675 4.105 32.520 1.00 61.28 435 VAL A O 1
ATOM 3476 N N . PHE A 1 436 ? -5.019 4.870 30.511 1.00 60.44 436 PHE A N 1
ATOM 3477 C CA . PHE A 1 436 ? -3.789 4.072 30.414 1.00 60.44 436 PHE A CA 1
ATOM 3478 C C . PHE A 1 436 ? -2.499 4.884 30.606 1.00 60.44 436 PHE A C 1
ATOM 3480 O O . PHE A 1 436 ? -1.461 4.277 30.867 1.00 60.44 436 PHE A O 1
ATOM 3487 N N . LYS A 1 437 ? -2.537 6.228 30.535 1.00 54.28 437 LYS A N 1
ATOM 3488 C CA . LYS A 1 437 ? -1.333 7.080 30.668 1.00 54.28 437 LYS A CA 1
ATOM 3489 C C . LYS A 1 437 ? -0.631 6.902 32.022 1.00 54.28 437 LYS A C 1
ATOM 3491 O O . LYS A 1 437 ? 0.595 6.897 32.063 1.00 54.28 437 LYS A O 1
ATOM 3496 N N . ASP A 1 438 ? -1.396 6.678 33.092 1.00 48.50 438 ASP A N 1
ATOM 3497 C CA . ASP A 1 438 ? -0.859 6.569 34.456 1.00 48.50 438 ASP A CA 1
ATOM 3498 C C . ASP A 1 438 ? -0.593 5.120 34.921 1.00 48.50 438 ASP A C 1
ATOM 3500 O O . ASP A 1 438 ? 0.048 4.923 35.955 1.00 48.50 438 ASP A O 1
ATOM 3504 N N . LYS A 1 439 ? -1.091 4.097 34.199 1.00 55.72 439 LYS A N 1
ATOM 3505 C CA . LYS A 1 439 ? -0.922 2.657 34.524 1.00 55.72 439 LYS A CA 1
ATOM 3506 C C . LYS A 1 439 ? -0.959 1.742 33.276 1.00 55.72 439 LYS A C 1
ATOM 3508 O O . LYS A 1 439 ? -1.863 0.904 33.172 1.00 55.72 439 LYS A O 1
ATOM 3513 N N . PRO A 1 440 ? 0.016 1.833 32.354 1.00 46.09 440 PRO A N 1
ATOM 3514 C CA . PRO A 1 440 ? 0.008 1.068 31.097 1.00 46.09 440 PRO A CA 1
ATOM 3515 C C . PRO A 1 440 ? 0.087 -0.461 31.281 1.00 46.09 440 PRO A C 1
ATOM 3517 O O . PRO A 1 440 ? -0.370 -1.213 30.424 1.00 46.09 440 PRO A O 1
ATOM 3520 N N . GLU A 1 441 ? 0.612 -0.933 32.413 1.00 47.84 441 GLU A N 1
ATOM 3521 C CA . GLU A 1 441 ? 0.950 -2.344 32.665 1.00 47.84 441 GLU A CA 1
ATOM 3522 C C . GLU A 1 441 ? -0.255 -3.304 32.774 1.00 47.84 441 GLU A C 1
ATOM 3524 O O . GLU A 1 441 ? -0.065 -4.509 32.784 1.00 47.84 441 GLU A O 1
ATOM 3529 N N . ASN A 1 442 ? -1.502 -2.818 32.851 1.00 57.12 442 ASN A N 1
ATOM 3530 C CA . ASN A 1 442 ? -2.640 -3.650 33.285 1.00 57.12 442 ASN A CA 1
ATOM 3531 C C . ASN A 1 442 ? -3.610 -4.125 32.191 1.00 57.12 442 ASN A C 1
ATOM 3533 O O . ASN A 1 442 ? -4.556 -4.827 32.532 1.00 57.12 442 ASN A O 1
ATOM 3537 N N . PHE A 1 443 ? -3.446 -3.727 30.924 1.00 55.12 443 PHE A N 1
ATOM 3538 C CA . PHE A 1 443 ? -4.334 -4.178 29.830 1.00 55.12 443 PHE A CA 1
ATOM 3539 C C . PHE A 1 443 ? -3.589 -4.952 28.735 1.00 55.12 443 PHE A C 1
ATOM 3541 O O . PHE A 1 443 ? -4.175 -5.829 28.107 1.00 55.12 443 PHE A O 1
ATOM 3548 N N . ALA A 1 444 ? -2.283 -4.702 28.570 1.00 52.00 444 ALA A N 1
ATOM 3549 C CA . ALA A 1 444 ? -1.423 -5.466 27.663 1.00 52.00 444 ALA A CA 1
ATOM 3550 C C . ALA A 1 444 ? -1.350 -6.949 28.055 1.00 52.00 444 ALA A C 1
ATOM 3552 O O . ALA A 1 444 ? -1.388 -7.816 27.186 1.00 52.00 444 ALA A O 1
ATOM 3553 N N . GLU A 1 445 ? -1.336 -7.258 29.355 1.00 54.88 445 GLU A N 1
ATOM 3554 C CA . GLU A 1 445 ? -1.304 -8.636 29.870 1.00 54.88 445 GLU A CA 1
ATOM 3555 C C . GLU A 1 445 ? -2.446 -9.521 29.332 1.00 54.88 445 GLU A C 1
ATOM 3557 O O . GLU A 1 445 ? -2.245 -10.716 29.144 1.00 54.88 445 GLU A O 1
ATOM 3562 N N . PHE A 1 446 ? -3.626 -8.964 29.024 1.00 56.53 446 PHE A N 1
ATOM 3563 C CA . PHE A 1 446 ? -4.774 -9.754 28.544 1.00 56.53 446 PHE A CA 1
ATOM 3564 C C . PHE A 1 446 ? -4.685 -10.184 27.079 1.00 56.53 446 PHE A C 1
ATOM 3566 O O . PHE A 1 446 ? -5.367 -11.128 26.694 1.00 56.53 446 PHE A O 1
ATOM 3573 N N . PHE A 1 447 ? -3.868 -9.501 26.275 1.00 53.22 447 PHE A N 1
ATOM 3574 C CA . PHE A 1 447 ? -3.686 -9.792 24.848 1.00 53.22 447 PHE A CA 1
ATOM 3575 C C . PHE A 1 447 ? -2.341 -10.466 24.541 1.00 53.22 447 PHE A C 1
ATOM 3577 O O . PHE A 1 447 ? -2.081 -10.826 23.399 1.00 53.22 447 PHE A O 1
ATOM 3584 N N . THR A 1 448 ? -1.463 -10.605 25.538 1.00 50.94 448 THR A N 1
ATOM 3585 C CA . THR A 1 448 ? -0.052 -10.991 25.333 1.00 50.94 448 THR A CA 1
ATOM 3586 C C . THR A 1 448 ? 0.328 -12.321 25.981 1.00 50.94 448 THR A C 1
ATOM 3588 O O . THR A 1 448 ? 1.402 -12.850 25.697 1.00 50.94 448 THR A O 1
ATOM 3591 N N . GLU A 1 449 ? -0.552 -12.891 26.807 1.00 52.75 449 GLU A N 1
ATOM 3592 C CA . GLU A 1 449 ? -0.440 -14.250 27.338 1.00 52.75 449 GLU A CA 1
ATOM 3593 C C . GLU A 1 449 ? -1.307 -15.216 26.510 1.00 52.75 449 GLU A C 1
ATOM 3595 O O . GLU A 1 449 ? -2.511 -15.335 26.727 1.00 52.75 449 GLU A O 1
ATOM 3600 N N . CYS A 1 450 ? -0.692 -15.944 25.569 1.00 45.44 450 CYS A N 1
ATOM 3601 C CA . CYS A 1 450 ? -1.376 -16.953 24.740 1.00 45.44 450 CYS A CA 1
ATOM 3602 C C . CYS A 1 450 ? -1.852 -18.207 25.503 1.00 45.44 450 CYS A C 1
ATOM 3604 O O . CYS A 1 450 ? -2.440 -19.103 24.897 1.00 45.44 450 CYS A O 1
ATOM 3606 N N . SER A 1 451 ? -1.604 -18.306 26.810 1.00 47.56 451 SER A N 1
ATOM 3607 C CA . SER A 1 451 ? -1.934 -19.472 27.631 1.00 47.56 451 SER A CA 1
ATOM 3608 C C . SER A 1 451 ? -2.486 -19.061 29.000 1.00 47.56 451 SER A C 1
ATOM 3610 O O . SER A 1 451 ? -1.868 -18.310 29.746 1.00 47.56 451 SER A O 1
ATOM 3612 N N . ASP A 1 452 ? -3.672 -19.585 29.324 1.00 53.19 452 ASP A N 1
ATOM 3613 C CA . ASP A 1 452 ? -4.365 -19.440 30.612 1.00 53.19 452 ASP A CA 1
ATOM 3614 C C . ASP A 1 452 ? -4.617 -18.002 31.114 1.00 53.19 452 ASP A C 1
ATOM 3616 O O . ASP A 1 452 ? -4.306 -17.643 32.256 1.00 53.19 452 ASP A O 1
ATOM 3620 N N . VAL A 1 453 ? -5.361 -17.214 30.323 1.00 60.16 453 VAL A N 1
ATOM 3621 C CA . VAL A 1 453 ? -6.110 -16.062 30.860 1.00 60.16 453 VAL A CA 1
ATOM 3622 C C . VAL A 1 453 ? -7.046 -16.566 31.966 1.00 60.16 453 VAL A C 1
ATOM 3624 O O . VAL A 1 453 ? -8.089 -17.178 31.717 1.00 60.16 453 VAL A O 1
ATOM 3627 N N . SER A 1 454 ? -6.651 -16.335 33.219 1.00 71.75 454 SER A N 1
ATOM 3628 C CA . SER A 1 454 ? -7.433 -16.762 34.378 1.00 71.75 454 SER A CA 1
ATOM 3629 C C . SER A 1 454 ? -8.810 -16.094 34.381 1.00 71.75 454 SER A C 1
ATOM 3631 O O . SER A 1 454 ? -8.996 -15.004 33.840 1.00 71.75 454 SER A O 1
ATOM 3633 N N . TRP A 1 455 ? -9.796 -16.720 35.026 1.00 75.19 455 TRP A N 1
ATOM 3634 C CA . TRP A 1 455 ? -11.154 -16.166 35.065 1.00 75.19 455 TRP A CA 1
ATOM 3635 C C . TRP A 1 455 ? -11.187 -14.729 35.609 1.00 75.19 455 TRP A C 1
ATOM 3637 O O . TRP A 1 455 ? -11.807 -13.846 35.026 1.00 75.19 455 TRP A O 1
ATOM 3647 N N . HIS A 1 456 ? -10.406 -14.484 36.661 1.00 75.25 456 HIS A N 1
ATOM 3648 C CA . HIS A 1 456 ? -10.248 -13.162 37.248 1.00 75.25 456 HIS A CA 1
ATOM 3649 C C . HIS A 1 456 ? -9.559 -12.156 36.305 1.00 75.25 456 HIS A C 1
ATOM 3651 O O . HIS A 1 456 ? -9.919 -10.978 36.282 1.00 75.25 456 HIS A O 1
ATOM 3657 N N . LYS A 1 457 ? -8.602 -12.613 35.480 1.00 75.62 457 LYS A N 1
ATOM 3658 C CA . LYS A 1 457 ? -8.027 -11.790 34.407 1.00 75.62 457 LYS A CA 1
ATOM 3659 C C . LYS A 1 457 ? -9.105 -11.407 33.378 1.00 75.62 457 LYS A C 1
ATOM 3661 O O . LYS A 1 457 ? -9.193 -10.237 33.024 1.00 75.62 457 LYS A O 1
ATOM 3666 N N . PHE A 1 458 ? -9.985 -12.328 32.979 1.00 77.62 458 PHE A N 1
ATOM 3667 C CA . PHE A 1 458 ? -11.082 -12.023 32.048 1.00 77.62 458 PHE A CA 1
ATOM 3668 C C . PHE A 1 458 ? -12.118 -11.030 32.614 1.00 77.62 458 PHE A C 1
ATOM 3670 O O . PHE A 1 458 ? -12.478 -10.072 31.933 1.00 77.62 458 PHE A O 1
ATOM 3677 N N . GLU A 1 459 ? -12.551 -11.184 33.871 1.00 80.81 459 GLU A N 1
ATOM 3678 C CA . GLU A 1 459 ? -13.421 -10.200 34.549 1.00 80.81 459 GLU A CA 1
ATOM 3679 C C . GLU A 1 459 ? -12.780 -8.800 34.544 1.00 80.81 459 GLU A C 1
ATOM 3681 O O . GLU A 1 459 ? -13.412 -7.791 34.222 1.00 80.81 459 GLU A O 1
ATOM 3686 N N . ARG A 1 460 ? -11.480 -8.738 34.849 1.00 80.25 460 ARG A N 1
ATOM 3687 C CA . ARG A 1 460 ? -10.719 -7.489 34.872 1.00 80.25 460 ARG A CA 1
ATOM 3688 C C . ARG A 1 460 ? -10.550 -6.867 33.485 1.00 80.25 460 ARG A C 1
ATOM 3690 O O . ARG A 1 460 ? -10.640 -5.644 33.369 1.00 80.25 460 ARG A O 1
ATOM 3697 N N . PHE A 1 461 ? -10.374 -7.686 32.449 1.00 79.44 461 PHE A N 1
ATOM 3698 C CA . PHE A 1 461 ? -10.400 -7.252 31.055 1.00 79.44 461 PHE A CA 1
ATOM 3699 C C . PHE A 1 461 ? -11.745 -6.601 30.698 1.00 79.44 461 PHE A C 1
ATOM 3701 O O . PHE A 1 461 ? -11.767 -5.465 30.232 1.00 79.44 461 PHE A O 1
ATOM 3708 N N . VAL A 1 462 ? -12.873 -7.261 30.980 1.00 82.75 462 VAL A N 1
ATOM 3709 C CA . VAL A 1 462 ? -14.209 -6.725 30.659 1.00 82.75 462 VAL A CA 1
ATOM 3710 C C . VAL A 1 462 ? -14.490 -5.419 31.420 1.00 82.75 462 VAL A C 1
ATOM 3712 O O . VAL A 1 462 ? -15.017 -4.468 30.838 1.00 82.75 462 VAL A O 1
ATOM 3715 N N . ALA A 1 463 ? -14.073 -5.317 32.687 1.00 83.69 463 ALA A N 1
ATOM 3716 C CA . ALA A 1 463 ? -14.221 -4.095 33.479 1.00 83.69 463 ALA A CA 1
ATOM 3717 C C . ALA A 1 463 ? -13.394 -2.920 32.921 1.00 83.69 463 ALA A C 1
ATOM 3719 O O . ALA A 1 463 ? -13.893 -1.797 32.846 1.00 83.69 463 ALA A O 1
ATOM 3720 N N . LEU A 1 464 ? -12.151 -3.168 32.493 1.00 80.12 464 LEU A N 1
ATOM 3721 C CA . LEU A 1 464 ? -11.296 -2.158 31.856 1.00 80.12 464 LEU A CA 1
ATOM 3722 C C . LEU A 1 464 ? -11.784 -1.802 30.440 1.00 80.12 464 LEU A C 1
ATOM 3724 O O . LEU A 1 464 ? -11.760 -0.637 30.058 1.00 80.12 464 LEU A O 1
ATOM 3728 N N . PHE A 1 465 ? -12.334 -2.751 29.680 1.00 80.62 465 PHE A N 1
ATOM 3729 C CA . PHE A 1 465 ? -12.983 -2.442 28.403 1.00 80.62 465 PHE A CA 1
ATOM 3730 C C . PHE A 1 465 ? -14.206 -1.525 28.595 1.00 80.62 465 PHE A C 1
ATOM 3732 O O . PHE A 1 465 ? -14.454 -0.622 27.794 1.00 80.62 465 PHE A O 1
ATOM 3739 N N . ARG A 1 466 ? -14.951 -1.683 29.700 1.00 85.94 466 ARG A N 1
ATOM 3740 C CA . ARG A 1 466 ? -16.074 -0.795 30.035 1.00 85.94 466 ARG A CA 1
ATOM 3741 C C . ARG A 1 466 ? -15.637 0.638 30.372 1.00 85.94 466 ARG A C 1
ATOM 3743 O O . ARG A 1 466 ? -16.416 1.557 30.098 1.00 85.94 466 ARG A O 1
ATOM 3750 N N . THR A 1 467 ? -14.425 0.869 30.890 1.00 83.62 467 THR A N 1
ATOM 3751 C CA . THR A 1 467 ? -13.925 2.244 31.104 1.00 83.62 467 THR A CA 1
ATOM 3752 C C . THR A 1 467 ? -13.551 2.937 29.794 1.00 83.62 467 THR A C 1
ATOM 3754 O O . THR A 1 467 ? -13.774 4.142 29.686 1.00 83.62 467 THR A O 1
ATOM 3757 N N . ILE A 1 468 ? -13.113 2.207 28.757 1.00 79.19 468 ILE A N 1
ATOM 3758 C CA . ILE A 1 468 ? -12.873 2.779 27.415 1.00 79.19 468 ILE A CA 1
ATOM 3759 C C . ILE A 1 468 ? -14.134 3.491 26.899 1.00 79.19 468 ILE A C 1
ATOM 3761 O O . ILE A 1 468 ? -14.044 4.631 26.447 1.00 79.19 468 ILE A O 1
ATOM 3765 N N . LYS A 1 469 ? -15.325 2.891 27.059 1.00 82.69 469 LYS A N 1
ATOM 3766 C CA . LYS A 1 469 ? -16.599 3.538 26.683 1.00 82.69 469 LYS A CA 1
ATOM 3767 C C . LYS A 1 469 ? -16.831 4.872 27.402 1.00 82.69 469 LYS A C 1
ATOM 3769 O O . LYS A 1 469 ? -17.290 5.816 26.772 1.00 82.69 469 LYS A O 1
ATOM 3774 N N . SER A 1 470 ? -16.477 4.970 28.686 1.00 82.44 470 SER A N 1
ATOM 3775 C CA . SER A 1 470 ? -16.617 6.223 29.447 1.00 82.44 470 SER A CA 1
ATOM 3776 C C . SER A 1 470 ? -15.637 7.320 29.014 1.00 82.44 470 SER A C 1
ATOM 3778 O O . SER A 1 470 ? -15.940 8.490 29.194 1.00 82.44 470 SER A O 1
ATOM 3780 N N . VAL A 1 471 ? -14.494 6.961 28.411 1.00 78.81 471 VAL A N 1
ATOM 3781 C CA . VAL A 1 471 ? -13.571 7.930 27.792 1.00 78.81 471 VAL A CA 1
ATOM 3782 C C . VAL A 1 471 ? -14.110 8.398 26.441 1.00 78.81 471 VAL A C 1
ATOM 3784 O O . VAL A 1 471 ? -14.128 9.592 26.169 1.00 78.81 471 VAL A O 1
ATOM 3787 N N . VAL A 1 472 ? -14.560 7.462 25.598 1.00 77.94 472 VAL A N 1
ATOM 3788 C CA . VAL A 1 472 ? -15.068 7.755 24.244 1.00 77.94 472 VAL A CA 1
ATOM 3789 C C . VAL A 1 472 ? -16.324 8.630 24.285 1.00 77.94 472 VAL A C 1
ATOM 3791 O O . VAL A 1 472 ? -16.485 9.503 23.438 1.00 77.94 472 VAL A O 1
ATOM 3794 N N . TYR A 1 473 ? -17.190 8.421 25.278 1.00 81.56 473 TYR A N 1
ATOM 3795 C CA . TYR A 1 473 ? -18.463 9.127 25.415 1.00 81.56 473 TYR A CA 1
ATOM 3796 C C . TYR A 1 473 ? -18.492 10.138 26.574 1.00 81.56 473 TYR A C 1
ATOM 3798 O O . TYR A 1 473 ? -19.572 10.557 26.983 1.00 81.56 473 TYR A O 1
ATOM 3806 N N . GLU A 1 474 ? -17.337 10.564 27.104 1.00 81.12 474 GLU A N 1
ATOM 3807 C CA . GLU A 1 474 ? -17.284 11.542 28.202 1.00 81.12 474 GLU A CA 1
ATOM 3808 C C . GLU A 1 474 ? -18.023 12.840 27.815 1.00 81.12 474 GLU A C 1
ATOM 3810 O O . GLU A 1 474 ? -17.736 13.442 26.780 1.00 81.12 474 GLU A O 1
ATOM 3815 N N . LYS A 1 475 ? -18.977 13.272 28.649 1.00 79.94 475 LYS A N 1
ATOM 3816 C CA . LYS A 1 475 ? -19.905 14.406 28.453 1.00 79.94 475 LYS A CA 1
ATOM 3817 C C . LYS A 1 475 ? -20.846 14.281 27.246 1.00 79.94 475 LYS A C 1
ATOM 3819 O O . LYS A 1 475 ? -21.451 15.275 26.847 1.00 79.94 475 LYS A O 1
ATOM 3824 N N . HIS A 1 476 ? -21.008 13.082 26.691 1.00 82.31 476 HIS A N 1
ATOM 3825 C CA . HIS A 1 476 ? -21.947 12.807 25.606 1.00 82.31 476 HIS A CA 1
ATOM 3826 C C . HIS A 1 476 ? -23.151 11.997 26.103 1.00 82.31 476 HIS A C 1
ATOM 3828 O O . HIS A 1 476 ? -23.041 11.140 26.982 1.00 82.31 476 HIS A O 1
ATOM 3834 N N . GLN A 1 477 ? -24.310 12.267 25.501 1.00 87.12 477 GLN A N 1
ATOM 3835 C CA . GLN A 1 477 ? -25.521 11.464 25.639 1.00 87.12 477 GLN A CA 1
ATOM 3836 C C . GLN A 1 477 ? -25.659 10.585 24.390 1.00 87.12 477 GLN A C 1
ATOM 3838 O O . GLN A 1 477 ? -25.636 11.097 23.272 1.00 87.12 477 GLN A O 1
ATOM 3843 N N . VAL A 1 478 ? -25.786 9.272 24.575 1.00 87.50 478 VAL A N 1
ATOM 3844 C CA . VAL A 1 478 ? -25.735 8.266 23.499 1.00 87.50 478 VAL A CA 1
ATOM 3845 C C . VAL A 1 478 ? -26.932 7.333 23.610 1.00 87.50 478 VAL A C 1
ATOM 3847 O O . VAL A 1 478 ? -27.300 6.938 24.716 1.00 87.50 478 VAL A O 1
ATOM 3850 N N . ASN A 1 479 ? -27.541 6.943 22.490 1.00 87.00 479 ASN A N 1
ATOM 3851 C CA . ASN A 1 479 ? -28.666 6.003 22.502 1.00 87.00 479 ASN A CA 1
ATOM 3852 C C . ASN A 1 479 ? -28.259 4.667 23.143 1.00 87.00 479 ASN A C 1
ATOM 3854 O O . ASN A 1 479 ? -27.169 4.156 22.884 1.00 87.00 479 ASN A O 1
ATOM 3858 N N . LEU A 1 480 ? -29.135 4.065 23.952 1.00 85.69 480 LEU A N 1
ATOM 3859 C CA . LEU A 1 480 ? -28.805 2.848 24.707 1.00 85.69 480 LEU A CA 1
ATOM 3860 C C . LEU A 1 480 ? -28.411 1.677 23.782 1.00 85.69 480 LEU A C 1
ATOM 3862 O O . LEU A 1 480 ? -27.478 0.928 24.077 1.00 85.69 480 LEU A O 1
ATOM 3866 N N . SER A 1 481 ? -29.084 1.567 22.633 1.00 82.81 481 SER A N 1
ATOM 3867 C CA . SER A 1 481 ? -28.810 0.587 21.573 1.00 82.81 481 SER A CA 1
ATOM 3868 C C . SER A 1 481 ? -27.452 0.774 20.887 1.00 82.81 481 SER A C 1
ATOM 3870 O O . SER A 1 481 ? -26.839 -0.204 20.472 1.00 82.81 481 SER A O 1
ATOM 3872 N N . GLU A 1 482 ? -26.968 2.010 20.787 1.00 83.62 482 GLU A N 1
ATOM 3873 C CA . GLU A 1 482 ? -25.670 2.361 20.205 1.00 83.62 482 GLU A CA 1
ATOM 3874 C C . GLU A 1 482 ? -24.548 2.147 21.229 1.00 83.62 482 GLU A C 1
ATOM 3876 O O . GLU A 1 482 ? -23.570 1.443 20.964 1.00 83.62 482 GLU A O 1
ATOM 3881 N N . PHE A 1 483 ? -24.742 2.650 22.452 1.00 83.94 483 PHE A N 1
ATOM 3882 C CA . PHE A 1 483 ? -23.799 2.500 23.558 1.00 83.94 483 PHE A CA 1
ATOM 3883 C C . PHE A 1 483 ? -23.524 1.024 23.892 1.00 83.94 483 PHE A C 1
ATOM 3885 O O . PHE A 1 483 ? -22.389 0.651 24.204 1.00 83.94 483 PHE A O 1
ATOM 3892 N N . HIS A 1 484 ? -24.535 0.159 23.773 1.00 83.69 484 HIS A N 1
ATOM 3893 C CA . HIS A 1 484 ? -24.418 -1.297 23.901 1.00 83.69 484 HIS A CA 1
ATOM 3894 C C . HIS A 1 484 ? -24.642 -2.040 22.574 1.00 83.69 484 HIS A C 1
ATOM 3896 O O . HIS A 1 484 ? -25.239 -3.118 22.565 1.00 83.69 484 HIS A O 1
ATOM 3902 N N . SER A 1 485 ? -24.136 -1.500 21.460 1.00 77.00 485 SER A N 1
ATOM 3903 C CA . SER A 1 485 ? -24.185 -2.184 20.162 1.00 77.00 485 SER A CA 1
ATOM 3904 C C . SER A 1 485 ? -23.708 -3.644 20.262 1.00 77.00 485 SER A C 1
ATOM 3906 O O . SER A 1 485 ? -22.720 -3.957 20.933 1.00 77.00 485 SER A O 1
ATOM 3908 N N . GLY A 1 486 ? -24.466 -4.553 19.641 1.00 72.06 486 GLY A N 1
ATOM 3909 C CA . GLY A 1 486 ? -24.277 -6.006 19.711 1.00 72.06 486 GLY A CA 1
ATOM 3910 C C . GLY A 1 486 ? -24.969 -6.718 20.886 1.00 72.06 486 GLY A C 1
ATOM 3911 O O . GLY A 1 486 ? -25.156 -7.938 20.817 1.00 72.06 486 GLY A O 1
ATOM 3912 N N . ALA A 1 487 ? -25.406 -6.016 21.936 1.00 75.62 487 ALA A N 1
ATOM 3913 C CA . ALA A 1 487 ? -26.216 -6.619 22.996 1.00 75.62 487 ALA A CA 1
ATOM 3914 C C . ALA A 1 487 ? -27.670 -6.863 22.538 1.00 75.62 487 ALA A C 1
ATOM 3916 O O . ALA A 1 487 ? -28.150 -6.281 21.567 1.00 75.62 487 ALA A O 1
ATOM 3917 N N . CYS A 1 488 ? -28.372 -7.773 23.216 1.00 69.88 488 CYS A N 1
ATOM 3918 C CA . CYS A 1 488 ? -29.770 -8.093 22.931 1.00 69.88 488 CYS A CA 1
ATOM 3919 C C . CYS A 1 488 ? -30.683 -7.470 23.988 1.00 69.88 488 CYS A C 1
ATOM 3921 O O . CYS A 1 488 ? -30.563 -7.789 25.167 1.00 69.88 488 CYS A O 1
ATOM 3923 N N . PHE A 1 489 ? -31.616 -6.630 23.542 1.00 70.62 489 PHE A N 1
ATOM 3924 C CA . PHE A 1 489 ? -32.587 -5.932 24.383 1.00 70.62 489 PHE A CA 1
ATOM 3925 C C . PHE A 1 489 ? -34.021 -6.199 23.912 1.00 70.62 489 PHE A C 1
ATOM 3927 O O . PHE A 1 489 ? -34.239 -6.693 22.803 1.00 70.62 489 PHE A O 1
ATOM 3934 N N . GLY A 1 490 ? -34.993 -5.832 24.752 1.00 71.50 490 GLY A N 1
ATOM 3935 C CA . GLY A 1 490 ? -36.346 -5.505 24.296 1.00 71.50 490 GLY A CA 1
ATOM 3936 C C . GLY A 1 490 ? -36.386 -4.135 23.604 1.00 71.50 490 GLY A C 1
ATOM 3937 O O . GLY A 1 490 ? -35.358 -3.625 23.160 1.00 71.50 490 GLY A O 1
ATOM 3938 N N . ASP A 1 491 ? -37.564 -3.514 23.536 1.00 78.94 491 ASP A N 1
ATOM 3939 C CA . ASP A 1 491 ? -37.670 -2.138 23.039 1.00 78.94 491 ASP A CA 1
ATOM 3940 C C . ASP A 1 491 ? -36.968 -1.159 23.999 1.00 78.94 491 ASP A C 1
ATOM 3942 O O . ASP A 1 491 ? -37.294 -1.080 25.184 1.00 78.94 491 ASP A O 1
ATOM 3946 N N . VAL A 1 492 ? -35.980 -0.438 23.465 1.00 80.81 492 VAL A N 1
ATOM 3947 C CA . VAL A 1 492 ? -35.169 0.580 24.156 1.00 80.81 492 VAL A CA 1
ATOM 3948 C C . VAL A 1 492 ? -35.289 1.954 23.489 1.00 80.81 492 VAL A C 1
ATOM 3950 O O . VAL A 1 492 ? -34.470 2.842 23.723 1.00 80.81 492 VAL A O 1
ATOM 3953 N N . SER A 1 493 ? -36.297 2.138 22.635 1.00 82.50 493 SER A N 1
ATOM 3954 C CA . SER A 1 493 ? -36.545 3.396 21.930 1.00 82.50 493 SER A CA 1
ATOM 3955 C C . SER A 1 493 ? -36.731 4.553 22.918 1.00 82.50 493 SER A C 1
ATOM 3957 O O . SER A 1 493 ? -37.504 4.455 23.869 1.00 82.50 493 SER A O 1
ATOM 3959 N N . GLY A 1 494 ? -36.009 5.656 22.704 1.00 84.00 494 GLY A N 1
ATOM 3960 C CA . GLY A 1 494 ? -36.034 6.823 23.596 1.00 84.00 494 GLY A CA 1
ATOM 3961 C C . GLY A 1 494 ? -35.197 6.692 24.878 1.00 84.00 494 GLY A C 1
ATOM 3962 O O . GLY A 1 494 ? -35.190 7.625 25.680 1.00 84.00 494 GLY A O 1
ATOM 3963 N N . LEU A 1 495 ? -34.475 5.580 25.075 1.00 86.88 495 LEU A N 1
ATOM 3964 C CA . LEU A 1 495 ? -33.502 5.426 26.160 1.00 86.88 495 LEU A CA 1
ATOM 3965 C C . LEU A 1 495 ? -32.092 5.802 25.698 1.00 86.88 495 LEU A C 1
ATOM 3967 O O . LEU A 1 495 ? -31.638 5.408 24.622 1.00 86.88 495 LEU A O 1
ATOM 3971 N N . SER A 1 496 ? -31.365 6.514 26.554 1.00 89.81 496 SER A N 1
ATOM 3972 C CA . SER A 1 496 ? -29.978 6.920 26.309 1.00 89.81 496 SER A CA 1
ATOM 3973 C C . SER A 1 496 ? -29.151 6.893 27.594 1.00 89.81 496 SER A C 1
ATOM 3975 O O . SER A 1 496 ? -29.704 6.957 28.687 1.00 89.81 496 SER A O 1
ATOM 3977 N N . ILE A 1 497 ? -27.831 6.768 27.470 1.00 88.25 497 ILE A N 1
ATOM 3978 C CA . ILE A 1 497 ? -26.872 6.853 28.578 1.00 88.25 497 ILE A CA 1
ATOM 3979 C C . ILE A 1 497 ? -26.131 8.185 28.490 1.00 88.25 497 ILE A C 1
ATOM 3981 O O . ILE A 1 497 ? -25.760 8.612 27.397 1.00 88.25 497 ILE A O 1
ATOM 3985 N N . GLN A 1 498 ? -25.887 8.809 29.642 1.00 88.31 498 GLN A N 1
ATOM 3986 C CA . GLN A 1 498 ? -25.030 9.988 29.781 1.00 88.31 498 GLN A CA 1
ATOM 3987 C C . GLN A 1 498 ? -23.790 9.641 30.620 1.00 88.31 498 GLN A C 1
ATOM 3989 O O . GLN A 1 498 ? -23.897 9.372 31.817 1.00 88.31 498 GLN A O 1
ATOM 3994 N N . GLU A 1 499 ? -22.604 9.656 30.008 1.00 86.12 499 GLU A N 1
ATOM 3995 C CA . GLU A 1 499 ? -21.336 9.423 30.715 1.00 86.12 499 GLU A CA 1
ATOM 3996 C C . GLU A 1 499 ? -20.705 10.754 31.141 1.00 86.12 499 GLU A C 1
ATOM 3998 O O . GLU A 1 499 ? -20.045 11.417 30.350 1.00 86.12 499 GLU A O 1
ATOM 4003 N N . ASP A 1 500 ? -20.879 11.161 32.399 1.00 80.38 500 ASP A N 1
ATOM 4004 C CA . ASP A 1 500 ? -20.347 12.447 32.889 1.00 80.38 500 ASP A CA 1
ATOM 4005 C C . ASP A 1 500 ? -18.831 12.435 33.161 1.00 80.38 500 ASP A C 1
ATOM 4007 O O . ASP A 1 500 ? -18.200 13.495 33.207 1.00 80.38 500 ASP A O 1
ATOM 4011 N N . TYR A 1 501 ? -18.243 11.249 33.360 1.00 77.81 501 TYR A N 1
ATOM 4012 C CA . TYR A 1 501 ? -16.887 11.085 33.889 1.00 77.81 501 TYR A CA 1
ATOM 4013 C C . TYR A 1 501 ? -16.142 9.903 33.260 1.00 77.81 501 TYR A C 1
ATOM 4015 O O . TYR A 1 501 ? -16.701 8.819 33.092 1.00 77.81 501 TYR A O 1
ATOM 4023 N N . CYS A 1 502 ? -14.837 10.072 33.035 1.00 78.69 502 CYS A N 1
ATOM 4024 C CA . CYS A 1 502 ? -13.916 8.963 32.801 1.00 78.69 502 CYS A CA 1
ATOM 4025 C C . CYS A 1 502 ? -13.848 8.055 34.045 1.00 78.69 502 CYS A C 1
ATOM 4027 O O . CYS A 1 502 ? -13.539 8.512 35.151 1.00 78.69 502 CYS A O 1
ATOM 4029 N N . ARG A 1 503 ? -14.134 6.760 33.872 1.00 85.06 503 ARG A N 1
ATOM 4030 C CA . ARG A 1 503 ? -14.236 5.793 34.973 1.00 85.06 503 ARG A CA 1
ATOM 4031 C C . ARG A 1 503 ? -12.937 5.027 35.219 1.00 85.06 503 ARG A C 1
ATOM 4033 O O . ARG A 1 503 ? -12.157 4.756 34.308 1.00 85.06 503 ARG A O 1
ATOM 4040 N N . ARG A 1 504 ? -12.750 4.580 36.461 1.00 83.56 504 ARG A N 1
ATOM 4041 C CA . ARG A 1 504 ? -11.660 3.695 36.909 1.00 83.56 504 ARG A CA 1
ATOM 4042 C C . ARG A 1 504 ? -12.203 2.354 37.400 1.00 83.56 504 ARG A C 1
ATOM 4044 O O . ARG A 1 504 ? -13.298 2.285 37.949 1.00 83.56 504 ARG A O 1
ATOM 4051 N N . VAL A 1 505 ? -11.414 1.293 37.262 1.00 84.81 505 VAL A N 1
ATOM 4052 C CA . VAL A 1 505 ? -11.768 -0.029 37.798 1.00 84.81 505 VAL A CA 1
ATOM 4053 C C . VAL A 1 505 ? -11.391 -0.136 39.275 1.00 84.81 505 VAL A C 1
ATOM 4055 O O . VAL A 1 505 ? -10.283 0.230 39.670 1.00 84.81 505 VAL A O 1
ATOM 4058 N N . VAL A 1 506 ? -12.307 -0.670 40.082 1.00 85.38 506 VAL A N 1
ATOM 4059 C CA . VAL A 1 506 ? -12.134 -0.957 41.511 1.00 85.38 506 VAL A CA 1
ATOM 4060 C C . VAL A 1 506 ? -12.560 -2.399 41.773 1.00 85.38 506 VAL A C 1
ATOM 4062 O O . VAL A 1 506 ? -13.636 -2.812 41.363 1.00 85.38 506 VAL A O 1
ATOM 4065 N N . GLN A 1 507 ? -11.742 -3.176 42.475 1.00 83.31 507 GLN A N 1
ATOM 4066 C CA . GLN A 1 507 ? -12.125 -4.515 42.924 1.00 83.31 507 GLN A CA 1
ATOM 4067 C C . GLN A 1 507 ? -12.610 -4.449 44.372 1.00 83.31 507 GLN A C 1
ATOM 4069 O O . GLN A 1 507 ? -11.937 -3.850 45.213 1.00 83.31 507 GLN A O 1
ATOM 4074 N N . ILE A 1 508 ? -13.758 -5.061 44.667 1.00 81.31 508 ILE A N 1
ATOM 4075 C CA . ILE A 1 508 ? -14.305 -5.107 46.029 1.00 81.31 508 ILE A CA 1
ATOM 4076 C C . ILE A 1 508 ? -14.036 -6.451 46.710 1.00 81.31 508 ILE A C 1
ATOM 4078 O O . ILE A 1 508 ? -14.029 -7.510 46.090 1.00 81.31 508 ILE A O 1
ATOM 4082 N N . THR A 1 509 ? -13.816 -6.398 48.022 1.00 73.88 509 THR A N 1
ATOM 4083 C CA . THR A 1 509 ? -13.499 -7.558 48.874 1.00 73.88 509 THR A CA 1
ATOM 4084 C C . THR A 1 509 ? -14.732 -8.272 49.428 1.00 73.88 509 THR A C 1
ATOM 4086 O O . THR A 1 509 ? -14.618 -9.371 49.966 1.00 73.88 509 THR A O 1
ATOM 4089 N N . HIS A 1 510 ? -15.910 -7.658 49.317 1.00 72.19 510 HIS A N 1
ATOM 4090 C CA . HIS A 1 510 ? -17.178 -8.175 49.830 1.00 72.19 510 HIS A CA 1
ATOM 4091 C C . HIS A 1 510 ? -18.117 -8.514 48.670 1.00 72.19 510 HIS A C 1
ATOM 4093 O O . HIS A 1 510 ? -18.095 -7.845 47.642 1.00 72.19 510 HIS A O 1
ATOM 4099 N N . LYS A 1 511 ? -18.953 -9.546 48.828 1.00 66.31 511 LYS A N 1
ATOM 4100 C CA . LYS A 1 511 ? -19.924 -9.949 47.799 1.00 66.31 511 LYS A CA 1
ATOM 4101 C C . LYS A 1 511 ? -21.095 -8.967 47.780 1.00 66.31 511 LYS A C 1
ATOM 4103 O O . LYS A 1 511 ? -21.911 -8.976 48.704 1.00 66.31 511 LYS A O 1
ATOM 4108 N N . GLY A 1 512 ? -21.174 -8.140 46.740 1.00 63.28 512 GLY A N 1
ATOM 4109 C CA . GLY A 1 512 ? -22.315 -7.254 46.512 1.00 63.28 512 GLY A CA 1
ATOM 4110 C C . GLY A 1 512 ? -23.497 -8.022 45.920 1.00 63.28 512 GLY A C 1
ATOM 4111 O O . GLY A 1 512 ? -23.322 -8.765 44.952 1.00 63.28 512 GLY A O 1
ATOM 4112 N N . ILE A 1 513 ? -24.702 -7.844 46.478 1.00 59.88 513 ILE A N 1
ATOM 4113 C CA . ILE A 1 513 ? -25.938 -8.341 45.852 1.00 59.88 513 ILE A CA 1
ATOM 4114 C C . ILE A 1 513 ? -26.394 -7.338 44.791 1.00 59.88 513 ILE A C 1
ATOM 4116 O O . ILE A 1 513 ? -26.833 -6.241 45.126 1.00 59.88 513 ILE A O 1
ATOM 4120 N N . THR A 1 514 ? -26.342 -7.755 43.532 1.00 59.25 514 THR A N 1
ATOM 4121 C CA . THR A 1 514 ? -26.741 -6.987 42.337 1.00 59.25 514 THR A CA 1
ATOM 4122 C C . THR A 1 514 ? -27.993 -7.550 41.652 1.00 59.25 514 THR A C 1
ATOM 4124 O O . THR A 1 514 ? -28.482 -6.993 40.676 1.00 59.25 514 THR A O 1
ATOM 4127 N N . GLY A 1 515 ? -28.519 -8.683 42.131 1.00 53.06 515 GLY A N 1
ATOM 4128 C CA . GLY A 1 515 ? -29.665 -9.365 41.530 1.00 53.06 515 GLY A CA 1
ATOM 4129 C C . GLY A 1 515 ? -31.016 -8.870 42.055 1.00 53.06 515 GLY A C 1
ATOM 4130 O O . GLY A 1 515 ? -31.232 -8.793 43.262 1.00 53.06 515 GLY A O 1
ATOM 4131 N N . THR A 1 516 ? -31.979 -8.666 41.155 1.00 45.69 516 THR A N 1
ATOM 4132 C CA . THR A 1 516 ? -33.353 -8.222 41.477 1.00 45.69 516 THR A CA 1
ATOM 4133 C C . THR A 1 516 ? -34.236 -9.279 42.163 1.00 45.69 516 THR A C 1
ATOM 4135 O O . THR A 1 516 ? -35.351 -8.985 42.603 1.00 45.69 516 THR A O 1
ATOM 4138 N N . LYS A 1 517 ? -33.767 -10.528 42.297 1.00 42.25 517 LYS A N 1
ATOM 4139 C CA . LYS A 1 517 ? -34.501 -11.612 42.972 1.00 42.25 517 LYS A CA 1
ATOM 4140 C C . LYS A 1 517 ? -34.176 -11.654 44.467 1.00 42.25 517 LYS A C 1
ATOM 4142 O O . LYS A 1 517 ? -33.062 -11.998 44.850 1.00 42.25 517 LYS A O 1
ATOM 4147 N N . LYS A 1 518 ? -35.189 -11.405 45.310 1.00 36.91 518 LYS A N 1
ATOM 4148 C CA . LYS A 1 518 ? -35.124 -11.575 46.776 1.00 36.91 518 LYS A CA 1
ATOM 4149 C C . LYS A 1 518 ? -34.547 -12.949 47.152 1.00 36.91 518 LYS A C 1
ATOM 4151 O O . LYS A 1 518 ? -35.195 -13.972 46.929 1.00 36.91 518 LYS A O 1
ATOM 4156 N N . LEU A 1 519 ? -33.372 -12.962 47.779 1.00 39.53 519 LEU A N 1
ATOM 4157 C CA . LEU A 1 519 ? -32.733 -14.150 48.355 1.00 39.53 519 LEU A CA 1
ATOM 4158 C C . LEU A 1 519 ? -32.422 -13.941 49.847 1.00 39.53 519 LEU A C 1
ATOM 4160 O O . LEU A 1 519 ? -32.547 -12.838 50.376 1.00 39.53 519 LEU A O 1
ATOM 4164 N N . LYS A 1 520 ? -32.147 -15.043 50.556 1.00 35.59 520 LYS A N 1
ATOM 4165 C CA . LYS A 1 520 ? -32.188 -15.116 52.028 1.00 35.59 520 LYS A CA 1
ATOM 4166 C C . LYS A 1 520 ? -31.050 -14.325 52.696 1.00 35.59 520 LYS A C 1
ATOM 4168 O O . LYS A 1 520 ? -29.927 -14.301 52.211 1.00 35.59 520 LYS A O 1
ATOM 4173 N N . ALA A 1 521 ? -31.362 -13.725 53.843 1.00 36.12 521 ALA A N 1
ATOM 4174 C CA . ALA A 1 521 ? -30.710 -12.525 54.375 1.00 36.12 521 ALA A CA 1
ATOM 4175 C C . ALA A 1 521 ? -29.339 -12.683 55.079 1.00 36.12 521 ALA A C 1
ATOM 4177 O O . ALA A 1 521 ? -28.923 -11.747 55.754 1.00 36.12 521 ALA A O 1
ATOM 4178 N N . ASN A 1 522 ? -28.650 -13.829 54.988 1.00 41.44 522 ASN A N 1
ATOM 4179 C CA . ASN A 1 522 ? -27.638 -14.181 56.002 1.00 41.44 522 ASN A CA 1
ATOM 4180 C C . ASN A 1 522 ? -26.154 -14.157 55.574 1.00 41.44 522 ASN A C 1
ATOM 4182 O O . ASN A 1 522 ? -25.320 -14.275 56.464 1.00 41.44 522 ASN A O 1
ATOM 4186 N N . ASP A 1 523 ? -25.804 -13.973 54.292 1.00 39.25 523 ASP A N 1
ATOM 4187 C CA . ASP A 1 523 ? -24.398 -14.081 53.826 1.00 39.25 523 ASP A CA 1
ATOM 4188 C C . ASP A 1 523 ? -23.907 -12.945 52.896 1.00 39.25 523 ASP A C 1
ATOM 4190 O O . ASP A 1 523 ? -22.777 -12.998 52.405 1.00 39.25 523 ASP A O 1
ATOM 4194 N N . CYS A 1 524 ? -24.723 -11.929 52.583 1.00 40.94 524 CYS A N 1
ATOM 4195 C CA . CYS A 1 524 ? -24.375 -10.909 51.580 1.00 40.94 524 CYS A CA 1
ATOM 4196 C C . CYS A 1 524 ? -24.923 -9.513 51.925 1.00 40.94 524 CYS A C 1
ATOM 4198 O O . CYS A 1 524 ? -26.010 -9.394 52.491 1.00 40.94 524 CYS A O 1
ATOM 4200 N N . THR A 1 525 ? -24.207 -8.462 51.515 1.00 47.03 525 THR A N 1
ATOM 4201 C CA . THR A 1 525 ? -24.633 -7.061 51.683 1.00 47.03 525 THR A CA 1
ATOM 4202 C C . THR A 1 525 ? -25.378 -6.585 50.428 1.00 47.03 525 THR A C 1
ATOM 4204 O O . THR A 1 525 ? -24.836 -6.725 49.325 1.00 47.03 525 THR A O 1
ATOM 4207 N N . PRO A 1 526 ? -26.593 -6.012 50.543 1.00 53.03 526 PRO A N 1
ATOM 4208 C CA . PRO A 1 526 ? -27.266 -5.359 49.421 1.00 53.03 526 PRO A CA 1
ATOM 4209 C C . PRO A 1 526 ? -26.386 -4.275 48.788 1.00 53.03 526 PRO A C 1
ATOM 4211 O O . PRO A 1 526 ? -25.774 -3.482 49.501 1.00 53.03 526 PRO A O 1
ATOM 4214 N N . CYS A 1 527 ? -26.316 -4.233 47.457 1.00 58.62 527 CYS A N 1
ATOM 4215 C CA . CYS A 1 527 ? -25.654 -3.139 46.757 1.00 58.62 527 CYS A CA 1
ATOM 4216 C C . CYS A 1 527 ? -26.621 -1.949 46.653 1.00 58.62 527 CYS A C 1
ATOM 4218 O O . CYS A 1 527 ? -27.467 -1.894 45.765 1.00 58.62 527 CYS A O 1
ATOM 4220 N N . GLU A 1 528 ? -26.538 -1.019 47.602 1.00 64.81 528 GLU A N 1
ATOM 4221 C CA . GLU A 1 528 ? -27.306 0.230 47.560 1.00 64.81 528 GLU A CA 1
ATOM 4222 C C . GLU A 1 528 ? -26.660 1.204 46.562 1.00 64.81 528 GLU A C 1
ATOM 4224 O O . GLU A 1 528 ? -25.488 1.558 46.721 1.00 64.81 528 GLU A O 1
ATOM 4229 N N . LEU A 1 529 ? -27.418 1.671 45.556 1.00 65.12 529 LEU A N 1
ATOM 4230 C CA . LEU A 1 529 ? -26.921 2.610 44.535 1.00 65.12 529 LEU A CA 1
ATOM 4231 C C . LEU A 1 529 ? -26.321 3.888 45.138 1.00 65.12 529 LEU A C 1
ATOM 4233 O O . LEU A 1 529 ? -25.429 4.486 44.539 1.00 65.12 529 LEU A O 1
ATOM 4237 N N . ASP A 1 530 ? -26.798 4.335 46.296 1.00 67.62 530 ASP A N 1
ATOM 4238 C CA . ASP A 1 530 ? -26.323 5.562 46.946 1.00 67.62 530 ASP A CA 1
ATOM 4239 C C . ASP A 1 530 ? -24.882 5.452 47.463 1.00 67.62 530 ASP A C 1
ATOM 4241 O O . ASP A 1 530 ? -24.189 6.462 47.558 1.00 67.62 530 ASP A O 1
ATOM 4245 N N . ASN A 1 531 ? -24.395 4.230 47.699 1.00 75.38 531 ASN A N 1
ATOM 4246 C CA . ASN A 1 531 ? -23.031 3.963 48.159 1.00 75.38 531 ASN A CA 1
ATOM 4247 C C . ASN A 1 531 ? -22.028 3.742 47.004 1.00 75.38 531 ASN A C 1
ATOM 4249 O O . ASN A 1 531 ? -20.852 3.476 47.262 1.00 75.38 531 ASN A O 1
ATOM 4253 N N . LEU A 1 532 ? -22.466 3.827 45.739 1.00 81.19 532 LEU A N 1
ATOM 4254 C CA . LEU A 1 532 ? -21.611 3.651 44.560 1.00 81.19 532 LEU A CA 1
ATOM 4255 C C . LEU A 1 532 ? -21.092 4.989 44.014 1.00 81.19 532 LEU A C 1
ATOM 4257 O O . LEU A 1 532 ? -21.862 5.901 43.711 1.00 81.19 532 LEU A O 1
ATOM 4261 N N . ASP A 1 533 ? -19.774 5.064 43.820 1.00 85.19 533 ASP A N 1
ATOM 4262 C CA . ASP A 1 533 ? -19.086 6.165 43.141 1.00 85.19 533 ASP A CA 1
ATOM 4263 C C . ASP A 1 533 ? -19.342 6.070 41.627 1.00 85.19 533 ASP A C 1
ATOM 4265 O O . ASP A 1 533 ? -18.987 5.075 40.991 1.00 85.19 533 ASP A O 1
ATOM 4269 N N . MET A 1 534 ? -19.926 7.121 41.039 1.00 84.94 534 MET A N 1
ATOM 4270 C CA . MET A 1 534 ? -20.153 7.230 39.589 1.00 84.94 534 MET A CA 1
ATOM 4271 C C . MET A 1 534 ? -18.856 7.088 38.780 1.00 84.94 534 MET A C 1
ATOM 4273 O O . MET A 1 534 ? -18.881 6.611 37.649 1.00 84.94 534 MET A O 1
ATOM 4277 N N . ASN A 1 535 ? -17.705 7.429 39.361 1.00 87.00 535 ASN A N 1
ATOM 4278 C CA . ASN A 1 535 ? -16.409 7.311 38.696 1.00 87.00 535 ASN A CA 1
ATOM 4279 C C . ASN A 1 535 ? -15.867 5.870 38.667 1.00 87.00 535 ASN A C 1
ATOM 4281 O O . ASN A 1 535 ? -14.764 5.651 38.167 1.00 87.00 535 ASN A O 1
ATOM 4285 N N . CYS A 1 536 ? -16.575 4.883 39.226 1.00 87.19 536 CYS A N 1
ATOM 4286 C CA . CYS A 1 536 ? -16.056 3.529 39.413 1.00 87.19 536 CYS A CA 1
ATOM 4287 C C . CYS A 1 536 ? -16.809 2.458 38.604 1.00 87.19 536 CYS A C 1
ATOM 4289 O O . CYS A 1 536 ? -18.035 2.453 38.510 1.00 87.19 536 CYS A O 1
ATOM 4291 N N . VAL A 1 537 ? -16.040 1.509 38.061 1.00 88.38 537 VAL A N 1
ATOM 4292 C CA . VAL A 1 537 ? -16.503 0.204 37.568 1.00 88.38 537 VAL A CA 1
ATOM 4293 C C . VAL A 1 537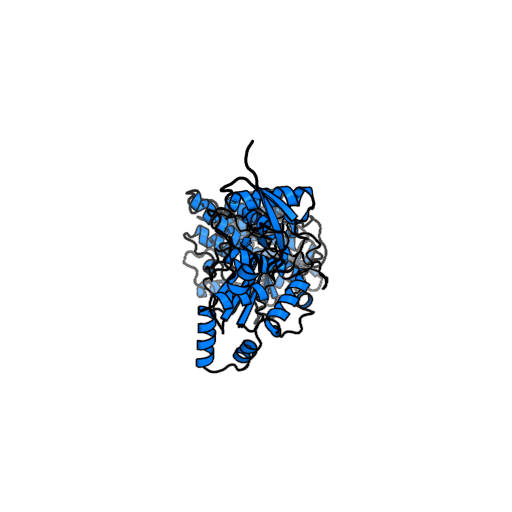 ? -16.049 -0.846 38.573 1.00 88.38 537 VAL A C 1
ATOM 4295 O O . VAL A 1 537 ? -14.847 -0.996 38.802 1.00 88.38 537 VAL A O 1
ATOM 4298 N N . TYR A 1 538 ? -16.988 -1.555 39.193 1.00 87.38 538 TYR A N 1
ATOM 4299 C CA . TYR A 1 538 ? -16.700 -2.471 40.291 1.00 87.38 538 TYR A CA 1
ATOM 4300 C C . TYR A 1 538 ? -16.603 -3.917 39.807 1.00 87.38 538 TYR A C 1
ATOM 4302 O O . TYR A 1 538 ? -17.559 -4.433 39.238 1.00 87.38 538 TYR A O 1
ATOM 4310 N N . ILE A 1 539 ? -15.478 -4.585 40.076 1.00 86.94 539 ILE A N 1
ATOM 4311 C CA . ILE A 1 539 ? -15.345 -6.047 39.972 1.00 86.94 539 ILE A CA 1
ATOM 4312 C C . ILE A 1 539 ? -15.767 -6.646 41.314 1.00 86.94 539 ILE A C 1
ATOM 4314 O O . ILE A 1 539 ? -15.206 -6.286 42.355 1.00 86.94 539 ILE A O 1
ATOM 4318 N N . ASN A 1 540 ? -16.751 -7.542 41.289 1.00 85.88 540 ASN A N 1
ATOM 4319 C CA . ASN A 1 540 ? -17.333 -8.175 42.469 1.00 85.88 540 ASN A CA 1
ATOM 4320 C C . ASN A 1 540 ? -16.356 -9.179 43.118 1.00 85.88 540 ASN A C 1
ATOM 4322 O O . ASN A 1 540 ? -15.382 -9.628 42.511 1.00 85.88 540 ASN A O 1
ATOM 4326 N N . ALA A 1 541 ? -16.611 -9.550 44.372 1.00 80.81 541 ALA A N 1
ATOM 4327 C CA . ALA A 1 541 ? -15.797 -10.544 45.064 1.00 80.81 541 ALA A CA 1
ATOM 4328 C C . ALA A 1 541 ? -16.049 -11.962 44.514 1.00 80.81 541 ALA A C 1
ATOM 4330 O O . ALA A 1 541 ? -17.189 -12.346 44.244 1.00 80.81 541 ALA A O 1
ATOM 4331 N N . SER A 1 542 ? -14.992 -12.775 44.408 1.00 75.25 542 SER A N 1
ATOM 4332 C CA . SER A 1 542 ? -15.056 -14.109 43.799 1.00 75.25 542 SER A CA 1
ATOM 4333 C C . SER A 1 542 ? -16.135 -15.009 44.422 1.00 75.25 542 SER A C 1
ATOM 4335 O O . SER A 1 542 ? -16.270 -15.127 45.646 1.00 75.25 542 SER A O 1
ATOM 4337 N N . GLY A 1 543 ? -16.913 -15.674 43.565 1.00 67.69 543 GLY A N 1
ATOM 4338 C CA . GLY A 1 543 ? -18.046 -16.500 43.987 1.00 67.69 543 GLY A CA 1
ATOM 4339 C C . GLY A 1 543 ? -19.246 -15.694 44.498 1.00 67.69 543 GLY A C 1
ATOM 4340 O O . GLY A 1 543 ? -19.991 -16.192 45.349 1.00 67.69 543 GLY A O 1
ATOM 4341 N N . ALA A 1 544 ? -19.418 -14.449 44.043 1.00 67.38 544 ALA A N 1
ATOM 4342 C CA . ALA A 1 544 ? -20.697 -13.749 44.100 1.00 67.38 544 ALA A CA 1
ATOM 4343 C C . ALA A 1 544 ? -21.789 -14.532 43.342 1.00 67.38 544 ALA A C 1
ATOM 4345 O O . ALA A 1 544 ? -21.505 -15.343 42.463 1.00 67.38 544 ALA A O 1
ATOM 4346 N N . SER A 1 545 ? -23.053 -14.323 43.714 1.00 61.78 545 SER A N 1
ATOM 4347 C CA . SER A 1 545 ? -24.200 -15.050 43.147 1.00 61.78 545 SER A CA 1
ATOM 4348 C C . SER A 1 545 ? -24.854 -14.357 41.945 1.00 61.78 545 SER A C 1
ATOM 4350 O O . SER A 1 545 ? -25.683 -14.970 41.273 1.00 61.78 545 SER A O 1
ATOM 4352 N N . ALA A 1 546 ? -24.506 -13.094 41.683 1.00 63.66 546 ALA A N 1
ATOM 4353 C CA . ALA A 1 546 ? -24.991 -12.279 40.572 1.00 63.66 546 ALA A CA 1
ATOM 4354 C C . ALA A 1 546 ? -23.983 -11.159 40.248 1.00 63.66 546 ALA A C 1
ATOM 4356 O O . ALA A 1 546 ? -23.315 -10.674 41.159 1.00 63.66 546 ALA A O 1
ATOM 4357 N N . ALA A 1 547 ? -23.930 -10.764 38.968 1.00 69.00 547 ALA A N 1
ATOM 4358 C CA . ALA A 1 547 ? -23.053 -9.761 38.343 1.00 69.00 547 ALA A CA 1
ATOM 4359 C C . ALA A 1 547 ? -21.589 -9.758 38.821 1.00 69.00 547 ALA A C 1
ATOM 4361 O O . ALA A 1 547 ? -21.257 -9.255 39.898 1.00 69.00 547 ALA A O 1
ATOM 4362 N N . ASP A 1 548 ? -20.701 -10.258 37.965 1.00 81.56 548 ASP A N 1
ATOM 4363 C CA . ASP A 1 548 ? -19.256 -10.263 38.204 1.00 81.56 548 ASP A CA 1
ATOM 4364 C C . ASP A 1 548 ? -18.678 -8.839 38.130 1.00 81.56 548 ASP A C 1
ATOM 4366 O O . ASP A 1 548 ? -17.693 -8.527 38.800 1.00 81.56 548 ASP A O 1
ATOM 4370 N N . ILE A 1 549 ? -19.323 -7.952 37.362 1.00 86.25 549 ILE A N 1
ATOM 4371 C CA . ILE A 1 549 ? -18.979 -6.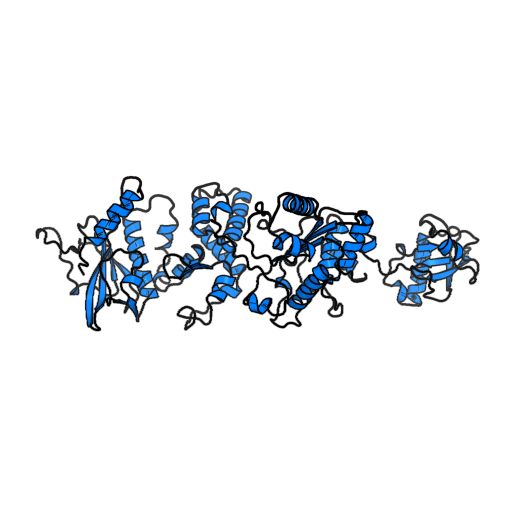532 37.241 1.00 86.25 549 ILE A CA 1
ATOM 4372 C C . ILE A 1 549 ? -20.261 -5.692 37.326 1.00 86.25 549 ILE A C 1
ATOM 4374 O O . ILE A 1 549 ? -21.296 -6.071 36.774 1.00 86.25 549 ILE A O 1
ATOM 4378 N N . PHE A 1 550 ? -20.209 -4.538 37.991 1.00 86.81 550 PHE A N 1
ATOM 4379 C CA . PHE A 1 550 ? -21.339 -3.607 38.070 1.00 86.81 550 PHE A CA 1
ATOM 4380 C C . PHE A 1 550 ? -20.897 -2.146 38.243 1.00 86.81 550 PHE A C 1
ATOM 4382 O O . PHE A 1 550 ? -19.777 -1.861 38.670 1.00 86.81 550 PHE A O 1
ATOM 4389 N N . LEU A 1 551 ? -21.779 -1.205 37.906 1.00 88.19 551 LEU A N 1
ATOM 4390 C CA . LEU A 1 551 ? -21.547 0.234 38.035 1.00 88.19 551 LEU A CA 1
ATOM 4391 C C . LEU A 1 551 ? -22.867 1.014 38.107 1.00 88.19 551 LEU A C 1
ATOM 4393 O O . LEU A 1 551 ? -23.896 0.577 37.596 1.00 88.19 551 LEU A O 1
ATOM 4397 N N . LYS A 1 552 ? -22.819 2.203 38.713 1.00 86.00 552 LYS A N 1
ATOM 4398 C CA . LYS A 1 552 ? -23.918 3.177 38.692 1.00 86.00 552 LYS A CA 1
ATOM 4399 C C . LYS A 1 552 ? -23.829 4.001 37.407 1.00 86.00 552 LYS A C 1
ATOM 4401 O O . LYS A 1 552 ? -22.758 4.532 37.104 1.00 86.00 552 LYS A O 1
ATOM 4406 N N . THR A 1 553 ? -24.908 4.114 36.641 1.00 85.62 553 THR A N 1
ATOM 4407 C CA . THR A 1 553 ? -24.925 4.889 35.390 1.00 85.62 553 THR A CA 1
ATOM 4408 C C . THR A 1 553 ? -26.160 5.781 35.283 1.00 85.62 553 THR A C 1
ATOM 4410 O O . THR A 1 553 ? -27.159 5.543 35.960 1.00 85.62 553 THR A O 1
ATOM 4413 N N . ASN A 1 554 ? -26.070 6.830 34.465 1.00 87.81 554 ASN A N 1
ATOM 4414 C CA . ASN A 1 554 ? -27.169 7.756 34.209 1.00 87.81 554 ASN A CA 1
ATOM 4415 C C . ASN A 1 554 ? -27.981 7.246 33.017 1.00 87.81 554 ASN A C 1
ATOM 4417 O O . ASN A 1 554 ? -27.508 7.309 31.878 1.00 87.81 554 ASN A O 1
ATOM 4421 N N . LEU A 1 555 ? -29.201 6.778 33.265 1.00 86.31 555 LEU A N 1
ATOM 4422 C CA . LEU A 1 555 ? -30.177 6.515 32.217 1.00 86.31 555 LEU A CA 1
ATOM 4423 C C . LEU A 1 555 ? -31.000 7.783 31.987 1.00 86.31 555 LEU A C 1
ATOM 4425 O O . LEU A 1 555 ? -31.612 8.304 32.915 1.00 86.31 555 LEU A O 1
ATOM 4429 N N . VAL A 1 556 ? -31.036 8.267 30.751 1.00 87.94 556 VAL A N 1
ATOM 4430 C CA . VAL A 1 556 ? -31.885 9.385 30.340 1.00 87.94 556 VAL A CA 1
ATOM 4431 C C . VAL A 1 556 ? -33.077 8.845 29.559 1.00 87.94 556 VAL A C 1
ATOM 4433 O O . VAL A 1 556 ? -32.915 8.184 28.526 1.00 87.94 556 VAL A O 1
ATOM 4436 N N . LYS A 1 557 ? -34.275 9.155 30.057 1.00 85.94 557 LYS A N 1
ATOM 4437 C CA . LYS A 1 557 ? -35.570 8.799 29.475 1.00 85.94 557 LYS A CA 1
ATOM 4438 C C . LYS A 1 557 ? -36.491 10.014 29.493 1.00 85.94 557 LYS A C 1
ATOM 4440 O O . LYS A 1 557 ? -36.670 10.638 30.537 1.00 85.94 557 LYS A O 1
ATOM 4445 N N . ASP A 1 558 ? -37.073 10.350 28.343 1.00 83.31 558 ASP A N 1
ATOM 4446 C CA . ASP A 1 558 ? -38.021 11.467 28.183 1.00 83.31 558 ASP A CA 1
ATOM 4447 C C . ASP A 1 558 ? -37.492 12.822 28.726 1.00 83.31 558 ASP A C 1
ATOM 4449 O O . ASP A 1 558 ? -38.250 13.676 29.181 1.00 83.31 558 ASP A O 1
ATOM 4453 N N . GLY A 1 559 ? -36.165 13.018 28.699 1.00 79.62 559 GLY A N 1
ATOM 4454 C CA . GLY A 1 559 ? -35.477 14.201 29.241 1.00 79.62 559 GLY A CA 1
ATOM 4455 C C . GLY A 1 559 ? -35.255 14.198 30.762 1.00 79.62 559 GLY A C 1
ATOM 4456 O O . GLY A 1 559 ? -34.690 15.152 31.291 1.00 79.62 559 GLY A O 1
ATOM 4457 N N . SER A 1 560 ? -35.668 13.142 31.465 1.00 83.62 560 SER A N 1
ATOM 4458 C CA . SER A 1 560 ? -35.365 12.908 32.882 1.00 83.62 560 SER A CA 1
ATOM 4459 C C . SER A 1 560 ? -34.191 11.941 33.045 1.00 83.62 560 SER A C 1
ATOM 4461 O O . SER A 1 560 ? -34.088 10.968 32.298 1.00 83.62 560 SER A O 1
ATOM 4463 N N . THR A 1 561 ? -33.314 12.206 34.016 1.00 84.81 561 THR A N 1
ATOM 4464 C CA . THR A 1 561 ? -32.154 11.358 34.331 1.00 84.81 561 THR A CA 1
ATOM 4465 C C . THR A 1 561 ? -32.413 10.557 35.603 1.00 84.81 561 THR A C 1
ATOM 4467 O O . THR A 1 561 ? -32.723 11.131 36.647 1.00 84.81 561 THR A O 1
ATOM 4470 N N . GLU A 1 562 ? -32.244 9.241 35.524 1.00 83.88 562 GLU A N 1
ATOM 4471 C CA . GLU A 1 562 ? -32.346 8.294 36.634 1.00 83.88 562 GLU A CA 1
ATOM 4472 C C . GLU A 1 562 ? -31.005 7.570 36.830 1.00 83.88 562 GLU A C 1
ATOM 4474 O O . GLU A 1 562 ? -30.321 7.223 35.864 1.00 83.88 562 GLU A O 1
ATOM 4479 N N . TYR A 1 563 ? -30.615 7.338 38.086 1.00 81.44 563 TYR A N 1
ATOM 4480 C CA . TYR A 1 563 ? -29.458 6.500 38.396 1.00 81.44 563 TYR A CA 1
ATOM 4481 C C . TYR A 1 563 ? -29.873 5.030 38.383 1.00 81.44 563 TYR A C 1
ATOM 4483 O O . TYR A 1 563 ? -30.721 4.631 39.178 1.00 81.44 563 TYR A O 1
ATOM 4491 N N . VAL A 1 564 ? -29.234 4.227 37.537 1.00 77.94 564 VAL A N 1
ATOM 4492 C CA . VAL A 1 564 ? -29.526 2.793 37.376 1.00 77.94 564 VAL A CA 1
ATOM 4493 C C . VAL A 1 564 ? -28.284 1.934 37.604 1.00 77.94 564 VAL A C 1
ATOM 4495 O O . VAL A 1 564 ? -27.153 2.436 37.538 1.00 77.94 564 VAL A O 1
ATOM 4498 N N . LEU A 1 565 ? -28.477 0.640 37.881 1.00 79.62 565 LEU A N 1
ATOM 4499 C CA . LEU A 1 565 ? -27.379 -0.304 38.072 1.00 79.62 565 LEU A CA 1
ATOM 4500 C C . LEU A 1 565 ? -27.094 -1.060 36.767 1.00 79.62 565 LEU A C 1
ATOM 4502 O O . LEU A 1 565 ? -27.767 -2.028 36.419 1.00 79.62 565 LEU A O 1
ATOM 4506 N N . GLU A 1 566 ? -26.040 -0.664 36.057 1.00 83.00 566 GLU A N 1
ATOM 4507 C CA . GLU A 1 566 ? -25.530 -1.474 34.951 1.00 83.00 566 GLU A CA 1
ATOM 4508 C C . GLU A 1 566 ? -24.818 -2.701 35.541 1.00 83.00 566 GLU A C 1
ATOM 4510 O O . GLU A 1 566 ? -23.900 -2.577 36.357 1.00 83.00 566 GLU A O 1
ATOM 4515 N N . THR A 1 567 ? -25.248 -3.896 35.135 1.00 80.25 567 THR A N 1
ATOM 4516 C CA . THR A 1 567 ? -24.674 -5.171 35.576 1.00 80.25 567 THR A CA 1
ATOM 4517 C C . THR A 1 567 ? -24.164 -5.966 34.382 1.00 80.25 567 THR A C 1
ATOM 4519 O O . THR A 1 567 ? -24.814 -6.054 33.342 1.00 80.25 567 THR A O 1
ATOM 4522 N N . ILE A 1 568 ? -22.981 -6.559 34.529 1.00 81.88 568 ILE A N 1
ATOM 4523 C CA . ILE A 1 568 ? -22.343 -7.384 33.506 1.00 81.88 568 ILE A CA 1
ATOM 4524 C C . ILE A 1 568 ? -22.024 -8.735 34.144 1.00 81.88 568 ILE A C 1
ATOM 4526 O O . ILE A 1 568 ? -21.395 -8.812 35.202 1.00 81.88 568 ILE A O 1
ATOM 4530 N N . GLN A 1 569 ? -22.478 -9.808 33.496 1.00 79.75 569 GLN A N 1
ATOM 4531 C CA . GLN A 1 569 ? -22.174 -11.177 33.894 1.00 79.75 569 GLN A CA 1
ATOM 4532 C C . GLN A 1 569 ? -21.285 -11.839 32.842 1.00 79.75 569 GLN A C 1
ATOM 4534 O O . GLN A 1 569 ? -21.673 -11.994 31.681 1.00 79.75 569 GLN A O 1
ATOM 4539 N N . CYS A 1 570 ? -20.106 -12.267 33.266 1.00 79.75 570 CYS A N 1
ATOM 4540 C CA . CYS A 1 570 ? -19.192 -13.070 32.480 1.00 79.75 570 CYS A CA 1
ATOM 4541 C C . CYS A 1 570 ? -19.616 -14.548 32.601 1.00 79.75 570 CYS A C 1
ATOM 4543 O O . CYS A 1 570 ? -19.943 -15.035 33.682 1.00 79.75 570 CYS A O 1
ATOM 4545 N N . LYS A 1 571 ? -19.606 -15.307 31.497 1.00 76.50 571 LYS A N 1
ATOM 4546 C CA . LYS A 1 571 ? -19.844 -16.763 31.521 1.00 76.50 571 LYS A CA 1
ATOM 4547 C C . LYS A 1 571 ? -18.694 -17.523 30.866 1.00 76.50 571 LYS A C 1
ATOM 4549 O O . LYS A 1 571 ? -18.308 -17.197 29.748 1.00 76.50 571 LYS A O 1
ATOM 4554 N N . ARG A 1 572 ? -18.207 -18.574 31.533 1.00 74.06 572 ARG A N 1
ATOM 4555 C CA . ARG A 1 572 ? -17.310 -19.585 30.953 1.00 74.06 572 ARG A CA 1
ATOM 4556 C C . ARG A 1 572 ? -18.099 -20.859 30.687 1.00 74.06 572 ARG A C 1
ATOM 4558 O O . ARG A 1 572 ? -18.576 -21.488 31.628 1.00 74.06 572 ARG A O 1
ATOM 4565 N N . GLU A 1 573 ? -18.210 -21.249 29.424 1.00 72.00 573 GLU A N 1
ATOM 4566 C CA . GLU A 1 573 ? -18.638 -22.603 29.066 1.00 72.00 573 GLU A CA 1
ATOM 4567 C C . GLU A 1 573 ? -17.434 -23.547 29.217 1.00 72.00 573 GLU A C 1
ATOM 4569 O O . GLU A 1 573 ? -16.305 -23.171 28.895 1.00 72.00 573 GLU A O 1
ATOM 4574 N N . GLN A 1 574 ? -17.648 -24.743 29.774 1.00 70.56 574 GLN A N 1
ATOM 4575 C CA . GLN A 1 574 ? -16.574 -25.740 29.938 1.00 70.56 574 GLN A CA 1
ATOM 4576 C C . GLN A 1 574 ? -16.453 -26.667 28.723 1.00 70.56 574 GLN A C 1
ATOM 4578 O O . GLN A 1 574 ? -15.403 -27.268 28.509 1.00 70.56 574 GLN A O 1
ATOM 4583 N N . ALA A 1 575 ? -17.522 -26.783 27.937 1.00 72.88 575 ALA A N 1
ATOM 4584 C CA . ALA A 1 575 ? -17.518 -27.451 26.645 1.00 72.88 575 ALA A CA 1
ATOM 4585 C C . ALA A 1 575 ? -17.087 -26.491 25.523 1.00 72.88 575 ALA A C 1
ATOM 4587 O O . ALA A 1 575 ? -17.191 -25.270 25.657 1.00 72.88 575 ALA A O 1
ATOM 4588 N N . THR A 1 576 ? -16.670 -27.045 24.384 1.00 73.94 576 THR A N 1
ATOM 4589 C CA . THR A 1 576 ? -16.479 -26.282 23.144 1.00 73.94 576 THR A CA 1
ATOM 4590 C C . THR A 1 576 ? -17.764 -25.527 22.797 1.00 73.94 576 THR A C 1
ATOM 4592 O O . THR A 1 576 ? -18.834 -26.131 22.698 1.00 73.94 576 THR A O 1
ATOM 4595 N N . MET A 1 577 ? -17.668 -24.209 22.622 1.00 77.69 577 MET A N 1
ATOM 4596 C CA . MET A 1 577 ? -18.817 -23.374 22.278 1.00 77.69 577 MET A CA 1
ATOM 4597 C C . MET A 1 577 ? -19.262 -23.672 20.842 1.00 77.69 577 MET A C 1
ATOM 4599 O O . MET A 1 577 ? -18.524 -23.400 19.900 1.00 77.69 577 MET A O 1
ATOM 4603 N N . THR A 1 578 ? -20.468 -24.214 20.670 1.00 81.69 578 THR A N 1
ATOM 4604 C CA . THR A 1 578 ? -21.114 -24.314 19.354 1.00 81.69 578 THR A CA 1
ATOM 4605 C C . THR A 1 578 ? -21.957 -23.073 19.078 1.00 81.69 578 THR A C 1
ATOM 4607 O O . THR A 1 578 ? -22.420 -22.407 20.005 1.00 81.69 578 THR A O 1
ATOM 4610 N N . GLU A 1 579 ? -22.204 -22.781 17.804 1.00 78.50 579 GLU A N 1
ATOM 4611 C CA . GLU A 1 579 ? -23.043 -21.657 17.377 1.00 78.50 579 GLU A CA 1
ATOM 4612 C C . GLU A 1 579 ? -24.459 -21.729 17.982 1.00 78.50 579 GLU A C 1
ATOM 4614 O O . GLU A 1 579 ? -24.921 -20.773 18.606 1.00 78.50 579 GLU A O 1
ATOM 4619 N N . GLU A 1 580 ? -25.109 -22.899 17.929 1.00 83.06 580 GLU A N 1
ATOM 4620 C CA . GLU A 1 580 ? -26.403 -23.137 18.589 1.00 83.06 580 GLU A CA 1
ATOM 4621 C C . GLU A 1 580 ? -26.360 -22.852 20.099 1.00 83.06 580 GLU A C 1
ATOM 4623 O O . GLU A 1 580 ? -27.290 -22.269 20.660 1.00 83.06 580 GLU A O 1
ATOM 4628 N N . ARG A 1 581 ? -25.281 -23.261 20.785 1.00 80.38 581 ARG A N 1
ATOM 4629 C CA . ARG A 1 581 ? -25.109 -23.045 22.229 1.00 80.38 581 ARG A CA 1
ATOM 4630 C C . ARG A 1 581 ? -24.929 -21.562 22.540 1.00 80.38 581 ARG A C 1
ATOM 4632 O O . ARG A 1 581 ? -25.542 -21.075 23.489 1.00 80.38 581 ARG A O 1
ATOM 4639 N N . PHE A 1 582 ? -24.148 -20.856 21.725 1.00 80.44 582 PHE A N 1
ATOM 4640 C CA . PHE A 1 582 ? -23.942 -19.415 21.822 1.00 80.44 582 PHE A CA 1
ATOM 4641 C C . PHE A 1 582 ? -25.258 -18.649 21.647 1.00 80.44 582 PHE A C 1
ATOM 4643 O O . PHE A 1 582 ? -25.634 -17.880 22.535 1.00 80.44 582 PHE A O 1
ATOM 4650 N N . TYR A 1 583 ? -26.011 -18.906 20.571 1.00 79.75 583 TYR A N 1
ATOM 4651 C CA . TYR A 1 583 ? -27.307 -18.256 20.357 1.00 79.75 583 TYR A CA 1
ATOM 4652 C C . TYR A 1 583 ? -28.316 -18.601 21.457 1.00 79.75 583 TYR A C 1
ATOM 4654 O O . TYR A 1 583 ? -28.976 -17.700 21.967 1.00 79.75 583 TYR A O 1
ATOM 4662 N N . LYS A 1 584 ? -28.361 -19.850 21.932 1.00 81.56 584 LYS A N 1
ATOM 4663 C CA . LYS A 1 584 ? -29.233 -20.256 23.046 1.00 81.56 584 LYS A CA 1
ATOM 4664 C C . LYS A 1 584 ? -28.879 -19.598 24.386 1.00 81.56 584 LYS A C 1
ATOM 4666 O O . LYS A 1 584 ? -29.767 -19.359 25.202 1.00 81.56 584 LYS A O 1
ATOM 4671 N N . GLU A 1 585 ? -27.606 -19.305 24.660 1.00 75.06 585 GLU A N 1
ATOM 4672 C CA . GLU A 1 585 ? -27.228 -18.486 25.825 1.00 75.06 585 GLU A CA 1
ATOM 4673 C C . GLU A 1 585 ? -27.540 -16.996 25.616 1.00 75.06 585 GLU A C 1
ATOM 4675 O O . GLU A 1 585 ? -27.872 -16.312 26.587 1.00 75.06 585 GLU A O 1
ATOM 4680 N N . ARG A 1 586 ? -27.481 -16.504 24.371 1.00 73.69 586 ARG A N 1
ATOM 4681 C CA . ARG A 1 586 ? -27.810 -15.121 23.991 1.00 73.69 586 ARG A CA 1
ATOM 4682 C C . ARG A 1 586 ? -29.316 -14.842 24.044 1.00 73.69 586 ARG A C 1
ATOM 4684 O O . ARG A 1 586 ? -29.717 -13.787 24.518 1.00 73.69 586 ARG A O 1
ATOM 4691 N N . GLU A 1 587 ? -30.164 -15.794 23.657 1.00 71.06 587 GLU A N 1
ATOM 4692 C CA . GLU A 1 587 ? -31.629 -15.678 23.760 1.00 71.06 587 GLU A CA 1
ATOM 4693 C C . GLU A 1 587 ? -32.101 -15.489 25.206 1.00 71.06 587 GLU A C 1
ATOM 4695 O O . GLU A 1 587 ? -32.965 -14.654 25.460 1.00 71.06 587 GLU A O 1
ATOM 4700 N N . LYS A 1 588 ? -31.454 -16.147 26.179 1.00 69.69 588 LYS A N 1
ATOM 4701 C CA . LYS A 1 588 ? -31.741 -15.959 27.616 1.00 69.69 588 LYS A CA 1
ATOM 4702 C C . LYS A 1 588 ? -31.554 -14.517 28.101 1.00 69.69 588 LYS A C 1
ATOM 4704 O O . LYS A 1 588 ? -32.017 -14.194 29.191 1.00 69.69 588 LYS A O 1
ATOM 4709 N N . GLN A 1 589 ? -30.854 -13.671 27.340 1.0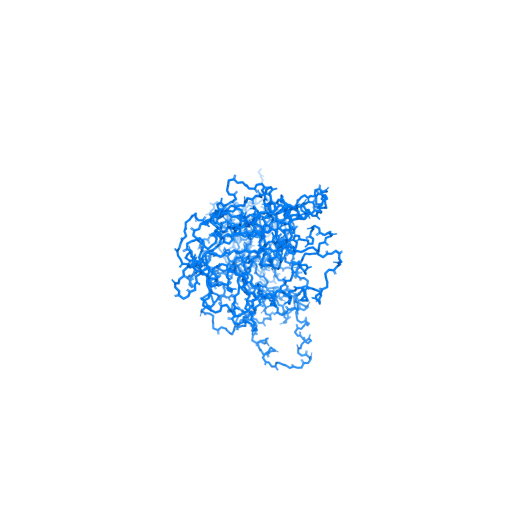0 61.72 589 GLN A N 1
ATOM 4710 C CA . GLN A 1 589 ? -30.699 -12.246 27.643 1.00 61.72 589 GLN A CA 1
ATOM 4711 C C . GLN A 1 589 ? -31.927 -11.423 27.217 1.00 61.72 589 GLN A C 1
ATOM 4713 O O . GLN A 1 589 ? -32.180 -10.396 27.831 1.00 61.72 589 GLN A O 1
ATOM 4718 N N . ARG A 1 590 ? -32.718 -11.880 26.230 1.00 53.22 590 ARG A N 1
ATOM 4719 C CA . ARG A 1 590 ? -33.966 -11.213 25.798 1.00 53.22 590 ARG A CA 1
ATOM 4720 C C . ARG A 1 590 ? -35.127 -11.417 26.775 1.00 53.22 590 ARG A C 1
ATOM 4722 O O . ARG A 1 590 ? -35.952 -10.524 26.922 1.00 53.22 590 ARG A O 1
ATOM 4729 N N . ASP A 1 591 ? -35.182 -12.580 27.427 1.00 38.38 591 ASP A N 1
ATOM 4730 C CA . ASP A 1 591 ? -36.244 -12.943 28.384 1.00 38.38 591 ASP A CA 1
ATOM 4731 C C . ASP A 1 591 ? -36.004 -12.402 29.803 1.00 38.38 591 ASP A C 1
ATOM 4733 O O . ASP A 1 591 ? -36.877 -12.484 30.674 1.00 38.38 591 ASP A O 1
ATOM 4737 N N . LEU A 1 592 ? -34.816 -11.853 30.065 1.00 44.03 592 LEU A N 1
ATOM 4738 C CA . LEU A 1 592 ? -34.619 -10.999 31.226 1.00 44.03 592 LEU A CA 1
ATOM 4739 C C . LEU A 1 592 ? -35.329 -9.670 30.934 1.00 44.03 592 LEU A C 1
ATOM 4741 O O . LEU A 1 592 ? -35.061 -9.065 29.895 1.00 44.03 592 LEU A O 1
ATOM 4745 N N . PRO A 1 593 ? -36.209 -9.174 31.827 1.00 36.22 593 PRO A N 1
ATOM 4746 C CA . PRO A 1 593 ? -36.643 -7.791 31.730 1.00 36.22 593 PRO A CA 1
ATOM 4747 C C . PRO A 1 593 ? -35.401 -6.900 31.729 1.00 36.22 593 PRO A C 1
ATOM 4749 O O . PRO A 1 593 ? -34.389 -7.258 32.341 1.00 36.22 593 PRO A O 1
ATOM 4752 N N . ILE A 1 594 ? -35.495 -5.717 31.121 1.00 41.19 594 ILE A N 1
ATOM 4753 C CA . ILE A 1 594 ? -34.491 -4.669 31.319 1.00 41.19 594 ILE A CA 1
ATOM 4754 C C . ILE A 1 594 ? -34.664 -4.143 32.753 1.00 41.19 594 ILE A C 1
ATOM 4756 O O . ILE A 1 594 ? -35.320 -3.137 33.015 1.00 41.19 594 ILE A O 1
ATOM 4760 N N . CYS A 1 595 ? -34.162 -4.938 33.695 1.00 33.03 595 CYS A N 1
ATOM 4761 C CA . CYS A 1 595 ? -34.073 -4.665 35.115 1.00 33.03 595 CYS A CA 1
ATOM 4762 C C . CYS A 1 595 ? -32.852 -3.779 35.337 1.00 33.03 595 CYS A C 1
ATOM 4764 O O . CYS A 1 595 ? -31.745 -4.284 35.530 1.00 33.03 595 CYS A O 1
ATOM 4766 N N . PHE A 1 596 ? -33.104 -2.479 35.250 1.00 35.06 596 PHE A N 1
ATOM 4767 C CA . PHE A 1 596 ? -32.246 -1.407 35.739 1.00 35.06 596 PHE A CA 1
ATOM 4768 C C . PHE A 1 596 ? -32.105 -1.421 37.274 1.00 35.06 596 PHE A C 1
ATOM 4770 O O . PHE A 1 596 ? -33.009 -1.991 37.937 1.00 35.06 596 PHE A O 1
#

pLDDT: mean 70.73, std 16.1, range [25.16, 94.56]

Radius of gyration: 37.23 Å; chains: 1; bounding box: 103×50×108 Å

Secondary structure (DSSP, 8-state):
----EEEEEEEE-TT--BSS--EEEEE-TT-BHHHHHHHHHHHHHHH-GGGTTS-GGG-EEESSHHHHHHT--PPPTT-B--TTTT-BTTB-EEEEPPPS--GGGG--S--PPP-----GGG--S-TTSS------B--HHHHHHHHT---HHHHHHHHHHHHT-EEEEEESSSSS--SS-S-TT---TTHHHHHHHHHHHHPPTT--HHHHHHHHTTSPPPPHHHHHHHHHHHHT-SS-EEEEEEE-GGGG---SSTTSHHHHHHHHHHHIIIII-SSEEEEEE----SS-HHHHTTT--S----PPPP---HHHHS--SSHHHHHHHHHHTT-HHHHHHHHHHHHHHHHTT--TTSS-HHHHHHHHHHHHHHHTTTTT---S---SSTTTSS--HHHHHTTSSEEEEE-SSSS-EEEEE-HHHHHHHHHHSHHHHT-GGGTTHHHH--S---HHHHHHHHHHHHHHHHHHTBT-EEEHHHHTTT---S--TTEEEEB-S--EEEE-SS-EE--SS---TTS-EE--GGGS-TTEEEEPPTT-SS-SEEEEEEEEETTEEEEEEEEE-----SS---HHHHHHHHHTTTSS----